Protein AF-0000000084367404 (afdb_homodimer)

pLDDT: mean 94.75, std 10.77, range [21.48, 99.0]

Nearest PDB structures (foldseek):
  3mpr-assembly1_B  TM=9.183E-01  e=8.906E-31  Bacteroides thetaiotaomicron
  3mpr-assembly2_C  TM=9.121E-01  e=6.987E-31  Bacteroides thetaiotaomicron
  3mpr-assembly1_A  TM=9.076E-01  e=1.209E-29  Bacteroides thetaiotaomicron
  3mpr-assembly2_D  TM=9.056E-01  e=5.838E-30  Bacteroides thetaiotaomicron
  4c1r-assembly4_D  TM=9.082E-01  e=1.848E-29  Bacteroides thetaiotaomicron VPI-5482

Radius of gyration: 24.58 Å; Cα contacts (8 Å, |Δi|>4): 1405; chains: 2; bounding box: 60×75×51 Å

InterPro domains:
  IPR005135 Endonuclease/exonuclease/phosphatase [PF03372] (25-264)
  IPR036691 Endonuclease/exonuclease/phosphatase superfamily [G3DSA:3.60.10.10] (8-273)
  IPR036691 Endonuclease/exonuclease/phosphatase superfamily [SSF56219] (11-269)
  IPR050410 CCR4/nocturin mRNA turnover and transcription [PTHR12121] (12-272)

Secondary structure (DSSP, 8-state):
----------EEEEEEEE-----SS--TTPPPHHHHHHHHHHHHHHHTTTSEEEEEEESB-HHHHHHHHHHHTSSS---EEEE---TTTSSSSS-B--EEEETTTEEEEEEEEEESSSSTTSS---TT-SS--EEEEEEEEESSSS--EEEEEEE--SS-HHHHHHHHHHHHHHHHHH-SSEEEEEEE----TTSHHHHHHTTTSEETTTSBS-EEE-S-SB-TTSSSS--B--EEEEE-TTS--BSEEEE---EETTEES-SBPPEEEEEE-/----------EEEEEEEE-----SS--TTPPPHHHHHHHHHHHHHHHTTTSEEEEEEESB-HHHHHHHHHHHTSSS---EEEE---TTTSSSSS-B--EEEETTTEEEEEEEEEESSSSTTSS---TT-SS--EEEEEEEEESSSS--EEEEEEE--SS-HHHHHHHHHHHHHHHHHH-SSEEEEEEE----TTSHHHHHHTTTSEETTTSBS-EEE-S-SB-TTSSS---B--EEEEE-TTS--BSEEEE---EETTEES-SBPPEEEEEE-

Organism: Wickerhamomyces anomalus (strain ATCC 58044 / CBS 1984 / NCYC 433 / NRRL Y-366-8) (NCBI:txid683960)

Solvent-accessible surface area (backbone atoms only — not comparable to full-atom values): 27796 Å² total; per-residue (Å²): 131,77,81,75,74,57,91,43,71,32,62,36,33,43,38,36,33,45,46,51,49,79,60,87,79,68,59,88,50,52,63,54,54,87,58,20,52,53,52,47,49,32,49,54,54,60,77,33,63,87,43,49,45,41,37,31,40,22,45,31,33,58,70,56,51,52,50,50,50,47,64,67,27,57,94,44,89,61,41,63,46,72,49,66,39,8,35,64,65,68,50,65,44,53,46,21,26,32,39,33,37,30,58,77,45,32,39,80,75,46,72,52,70,39,22,45,34,93,51,30,88,44,68,39,64,10,88,56,32,80,49,59,28,41,34,23,36,38,31,36,29,42,63,84,45,31,74,48,33,34,42,34,23,26,45,43,35,83,71,11,64,65,25,27,37,52,36,40,52,50,51,56,54,48,57,67,66,72,53,90,52,55,39,35,44,34,32,41,47,63,30,38,76,90,30,66,30,36,51,57,40,55,74,66,29,38,46,35,90,77,36,43,74,36,74,37,62,42,83,46,27,40,35,72,36,46,92,77,50,66,85,33,48,30,61,50,50,29,31,41,60,90,51,87,61,34,52,28,26,30,25,46,83,33,67,39,90,86,43,34,38,25,37,29,28,36,34,40,35,35,41,75,85,131,77,81,75,74,57,91,43,72,32,61,38,34,43,37,36,33,47,48,53,49,80,60,86,78,67,59,87,48,52,62,54,53,88,58,21,51,54,50,48,49,33,50,54,54,62,76,33,63,88,42,50,44,41,36,32,40,21,44,32,32,58,69,55,50,53,51,51,48,48,62,67,25,58,93,44,88,60,42,61,46,71,48,63,38,7,34,65,65,69,50,64,43,53,44,21,25,32,41,32,36,32,57,76,43,32,40,82,76,47,70,52,70,39,22,45,34,93,53,31,87,43,70,40,62,10,86,58,32,78,50,59,28,40,35,23,38,39,30,35,28,42,62,84,46,31,74,48,35,34,43,33,22,28,45,42,36,83,71,11,63,63,25,27,35,52,36,40,51,52,51,56,54,47,58,67,68,74,51,89,52,55,39,34,43,34,34,41,46,63,29,38,78,90,30,66,31,35,49,57,40,54,73,68,29,38,46,35,89,78,36,44,75,36,73,38,63,42,83,46,28,40,34,72,35,48,93,79,50,67,85,32,49,29,60,50,49,30,31,41,60,91,48,87,59,34,53,28,26,28,24,45,83,33,66,39,90,85,44,35,37,25,37,28,28,35,35,41,36,35,39,74,84

Structure (mmCIF, N/CA/C/O backbone):
data_AF-0000000084367404-model_v1
#
loop_
_entity.id
_entity.type
_entity.pdbx_description
1 polymer 'Endonuclease/exonuclease/phosphatase domain-containing protein'
#
loop_
_atom_site.group_PDB
_atom_site.id
_atom_site.type_symbol
_atom_site.label_atom_id
_atom_site.label_alt_id
_atom_site.label_comp_id
_atom_site.label_asym_id
_atom_site.label_entity_id
_atom_site.label_seq_id
_atom_site.pdbx_PDB_ins_code
_atom_site.Cartn_x
_atom_site.Cartn_y
_atom_site.Cartn_z
_atom_site.occupancy
_atom_site.B_iso_or_equiv
_atom_site.auth_seq_id
_atom_site.auth_comp_id
_atom_site.auth_asym_id
_atom_site.auth_atom_id
_atom_site.pdbx_PDB_model_num
ATOM 1 N N . MET A 1 1 ? 37.156 -20.469 -5.273 1 21.98 1 MET A N 1
ATOM 2 C CA . MET A 1 1 ? 36.844 -19.156 -4.734 1 21.98 1 MET A CA 1
ATOM 3 C C . MET A 1 1 ? 35.375 -19.062 -4.32 1 21.98 1 MET A C 1
ATOM 5 O O . MET A 1 1 ? 34.469 -19.266 -5.141 1 21.98 1 MET A O 1
ATOM 9 N N . SER A 1 2 ? 34.969 -19.422 -3.15 1 29.67 2 SER A N 1
ATOM 10 C CA . SER A 1 2 ? 33.688 -19.516 -2.459 1 29.67 2 SER A CA 1
ATOM 11 C C . SER A 1 2 ? 32.875 -18.25 -2.654 1 29.67 2 SER A C 1
ATOM 13 O O . SER A 1 2 ? 33.406 -17.141 -2.58 1 29.67 2 SER A O 1
ATOM 15 N N . ASP A 1 3 ? 31.891 -18.266 -3.615 1 37.19 3 ASP A N 1
ATOM 16 C CA . ASP A 1 3 ? 31.047 -17.125 -3.949 1 37.19 3 ASP A CA 1
ATOM 17 C C . ASP A 1 3 ? 30.672 -16.328 -2.699 1 37.19 3 ASP A C 1
ATOM 19 O O . ASP A 1 3 ? 30.062 -16.859 -1.77 1 37.19 3 ASP A O 1
ATOM 23 N N . ASN A 1 4 ? 31.547 -15.531 -2.219 1 35.78 4 ASN A N 1
ATOM 24 C CA . ASN A 1 4 ? 31.422 -14.594 -1.113 1 35.78 4 ASN A CA 1
ATOM 25 C C . ASN A 1 4 ? 30.047 -13.938 -1.089 1 35.78 4 ASN A C 1
ATOM 27 O O . ASN A 1 4 ? 29.734 -13.109 -1.943 1 35.78 4 ASN A O 1
ATOM 31 N N . THR A 1 5 ? 28.891 -14.727 -0.835 1 42.16 5 THR A N 1
ATOM 32 C CA . THR A 1 5 ? 27.547 -14.297 -0.482 1 42.16 5 THR A CA 1
ATOM 33 C C . THR A 1 5 ? 27.594 -13.008 0.333 1 42.16 5 THR A C 1
ATOM 35 O O . THR A 1 5 ? 28.047 -13.008 1.479 1 42.16 5 THR A O 1
ATOM 38 N N . THR A 1 6 ? 28.078 -11.945 -0.147 1 46.84 6 THR A N 1
ATOM 39 C CA . THR A 1 6 ? 28.078 -10.648 0.52 1 46.84 6 THR A CA 1
ATOM 40 C C . THR A 1 6 ? 26.859 -10.477 1.402 1 46.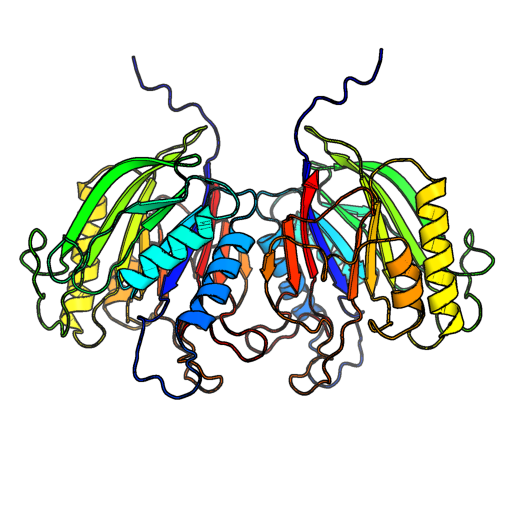84 6 THR A C 1
ATOM 42 O O . THR A 1 6 ? 25.734 -10.75 0.97 1 46.84 6 THR A O 1
ATOM 45 N N . SER A 1 7 ? 26.875 -10.414 2.736 1 56.69 7 SER A N 1
ATOM 46 C CA . SER A 1 7 ? 26.203 -10.422 4.035 1 56.69 7 SER A CA 1
ATOM 47 C C . SER A 1 7 ? 25.203 -9.273 4.152 1 56.69 7 SER A C 1
ATOM 49 O O . SER A 1 7 ? 25.594 -8.102 4.223 1 56.69 7 SER A O 1
ATOM 51 N N . GLY A 1 8 ? 24.234 -8.914 3.229 1 67.75 8 GLY A N 1
ATOM 52 C CA . GLY A 1 8 ? 23.188 -7.945 3.553 1 67.75 8 GLY A CA 1
ATOM 53 C C . GLY A 1 8 ? 21.797 -8.523 3.484 1 67.75 8 GLY A C 1
ATOM 54 O O . GLY A 1 8 ? 21.562 -9.523 2.803 1 67.75 8 GLY A O 1
ATOM 55 N N . ALA A 1 9 ? 20.922 -8.008 4.289 1 85.12 9 ALA A N 1
ATOM 56 C CA . ALA A 1 9 ? 19.531 -8.422 4.363 1 85.12 9 ALA A CA 1
ATOM 57 C C . ALA A 1 9 ? 18.797 -8.141 3.053 1 85.12 9 ALA A C 1
ATOM 59 O O . ALA A 1 9 ? 19 -7.086 2.445 1 85.12 9 ALA A O 1
ATOM 60 N N . LEU A 1 10 ? 18.188 -9.242 2.453 1 92.81 10 LEU A N 1
ATOM 61 C CA . LEU A 1 10 ? 17.281 -9.055 1.322 1 92.81 10 LEU A CA 1
ATOM 62 C C . LEU A 1 10 ? 15.898 -8.609 1.796 1 92.81 10 LEU A C 1
ATOM 64 O O . LEU A 1 10 ? 15.195 -9.367 2.473 1 92.81 10 LEU A O 1
ATOM 68 N N . ASN A 1 11 ? 15.594 -7.316 1.531 1 94.75 11 ASN A N 1
ATOM 69 C CA . ASN A 1 11 ? 14.227 -6.828 1.704 1 94.75 11 ASN A CA 1
ATOM 70 C C . ASN A 1 11 ? 13.469 -6.809 0.382 1 94.75 11 ASN A C 1
ATOM 72 O O . ASN A 1 11 ? 13.938 -6.227 -0.6 1 94.75 11 ASN A O 1
ATOM 76 N N . PHE A 1 12 ? 12.352 -7.516 0.312 1 97.31 12 PHE A N 1
ATOM 77 C CA . PHE A 1 12 ? 11.586 -7.523 -0.927 1 97.31 12 PHE A CA 1
ATOM 78 C C . PHE A 1 12 ? 10.102 -7.754 -0.645 1 97.31 12 PHE A C 1
ATOM 80 O O . PHE A 1 12 ? 9.719 -8.023 0.495 1 97.31 12 PHE A O 1
ATOM 87 N N . LYS A 1 13 ? 9.336 -7.52 -1.677 1 98.56 13 LYS A N 1
ATOM 88 C CA . LYS A 1 13 ? 7.902 -7.77 -1.615 1 98.56 13 LYS A CA 1
ATOM 89 C C . LYS A 1 13 ? 7.484 -8.844 -2.615 1 98.56 13 LYS A C 1
ATOM 91 O O . LYS A 1 13 ? 8.078 -8.961 -3.689 1 98.56 13 LYS A O 1
ATOM 96 N N . LEU A 1 14 ? 6.527 -9.633 -2.229 1 98.88 14 LEU A N 1
ATOM 97 C CA . LEU A 1 14 ? 5.812 -10.523 -3.135 1 98.88 14 LEU A CA 1
ATOM 98 C C . LEU A 1 14 ? 4.383 -10.047 -3.354 1 98.88 14 LEU A C 1
ATOM 100 O O . LEU A 1 14 ? 3.605 -9.938 -2.4 1 98.88 14 LEU A O 1
ATOM 104 N N . TYR A 1 15 ? 4.098 -9.656 -4.574 1 98.94 15 TYR A N 1
ATOM 105 C CA . TYR A 1 15 ? 2.764 -9.258 -5.012 1 98.94 15 TYR A CA 1
ATOM 106 C C . TYR A 1 15 ? 2.086 -10.383 -5.789 1 98.94 15 TYR A C 1
ATOM 108 O O . TYR A 1 15 ? 2.533 -10.75 -6.879 1 98.94 15 TYR A O 1
ATOM 116 N N . SER A 1 16 ? 1 -10.992 -5.258 1 98.94 16 SER A N 1
ATOM 117 C CA . SER A 1 16 ? 0.283 -12.086 -5.918 1 98.94 16 SER A CA 1
ATOM 118 C C . SER A 1 16 ? -1.148 -11.68 -6.25 1 98.94 16 SER A C 1
ATOM 120 O O . SER A 1 16 ? -1.87 -11.164 -5.395 1 98.94 16 SER A O 1
ATOM 122 N N . HIS A 1 17 ? -1.57 -11.945 -7.527 1 98.94 17 HIS A N 1
ATOM 123 C CA . HIS A 1 17 ? -2.887 -11.477 -7.945 1 98.94 17 HIS A CA 1
ATOM 124 C C . HIS A 1 17 ? -3.445 -12.328 -9.078 1 98.94 17 HIS A C 1
ATOM 126 O O . HIS A 1 17 ? -2.871 -12.383 -10.164 1 98.94 17 HIS A O 1
ATOM 132 N N . ASN A 1 18 ? -4.516 -13.078 -8.797 1 98.94 18 ASN A N 1
ATOM 133 C CA . ASN A 1 18 ? -5.324 -13.586 -9.906 1 98.94 18 ASN A CA 1
ATOM 134 C C . ASN A 1 18 ? -6.043 -12.453 -10.633 1 98.94 18 ASN A C 1
ATOM 136 O O . ASN A 1 18 ? -6.945 -11.828 -10.086 1 98.94 18 ASN A O 1
ATOM 140 N N . ILE A 1 19 ? -5.664 -12.227 -11.883 1 98.88 19 ILE A N 1
ATOM 141 C CA . ILE A 1 19 ? -6.102 -10.992 -12.516 1 98.88 19 ILE A CA 1
ATOM 142 C C . ILE A 1 19 ? -7.301 -11.266 -13.414 1 98.88 19 ILE A C 1
ATOM 144 O O . ILE A 1 19 ? -7.73 -10.391 -14.172 1 98.88 19 ILE A O 1
ATOM 148 N N . ARG A 1 20 ? -7.934 -12.484 -13.32 1 98.44 20 ARG A N 1
ATOM 149 C CA . ARG A 1 20 ? -9.055 -12.844 -14.172 1 98.44 20 ARG A CA 1
ATOM 150 C C . ARG A 1 20 ? -8.68 -12.75 -15.648 1 98.44 20 ARG A C 1
ATOM 152 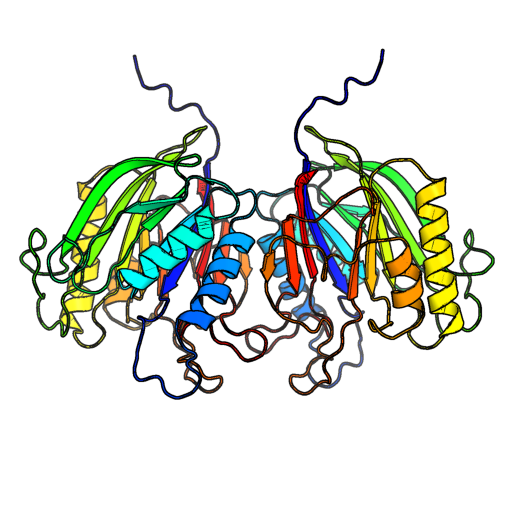O O . ARG A 1 20 ? -8.211 -11.703 -16.109 1 98.44 20 ARG A O 1
ATOM 159 N N . TYR A 1 21 ? -8.852 -13.812 -16.391 1 98.38 21 TYR A N 1
ATOM 160 C CA . TYR A 1 21 ? -8.492 -13.836 -17.812 1 98.38 21 TYR A CA 1
ATOM 161 C C . TYR A 1 21 ? -9.328 -12.828 -18.594 1 98.38 21 TYR A C 1
ATOM 163 O O . TYR A 1 21 ? -10.328 -12.312 -18.094 1 98.38 21 TYR A O 1
ATOM 171 N N . ASP A 1 22 ? -8.875 -12.484 -19.75 1 98.56 22 ASP A N 1
ATOM 172 C CA . ASP A 1 22 ? -9.547 -11.539 -20.625 1 98.56 22 ASP A CA 1
ATOM 173 C C . ASP A 1 22 ? -10.844 -12.133 -21.172 1 98.56 22 ASP A C 1
ATOM 175 O O . ASP A 1 22 ? -10.914 -12.484 -22.359 1 98.56 22 ASP A O 1
ATOM 179 N N . ASN A 1 23 ? -11.789 -12.125 -20.297 1 96.5 23 ASN A N 1
ATOM 180 C CA . ASN A 1 23 ? -13.109 -12.648 -20.625 1 96.5 23 ASN A CA 1
ATOM 181 C C . ASN A 1 23 ? -13.852 -11.727 -21.594 1 96.5 23 ASN A C 1
ATOM 183 O O . ASN A 1 23 ? -14.047 -10.547 -21.297 1 96.5 23 ASN A O 1
ATOM 187 N N . LYS A 1 24 ? -14.281 -12.25 -22.719 1 95 24 LYS A N 1
ATOM 188 C CA . LYS A 1 24 ? -14.961 -11.438 -23.719 1 95 24 LYS A CA 1
ATOM 189 C C . LYS A 1 24 ? -16.469 -11.383 -23.438 1 95 24 LYS A C 1
ATOM 191 O O . LYS A 1 24 ? -17.172 -10.531 -24 1 95 24 LYS A O 1
ATOM 196 N N . ASN A 1 25 ? -16.969 -12.266 -22.656 1 94.44 25 ASN A N 1
ATOM 197 C CA . ASN A 1 25 ? -18.359 -12.273 -22.25 1 94.44 25 ASN A CA 1
ATOM 198 C C . ASN A 1 25 ? -18.516 -11.797 -20.797 1 94.44 25 ASN A C 1
ATOM 200 O O . ASN A 1 25 ? -18.938 -12.57 -19.938 1 94.44 25 ASN A O 1
ATOM 204 N N . ILE A 1 26 ? -18.359 -10.539 -20.688 1 92.75 26 ILE A N 1
ATOM 205 C CA . ILE A 1 26 ? -18.297 -9.969 -19.344 1 92.75 26 ILE A CA 1
ATOM 206 C C . ILE A 1 26 ? -19.719 -9.883 -18.766 1 92.75 26 ILE A C 1
ATOM 208 O O . ILE A 1 26 ? -20.688 -9.742 -19.516 1 92.75 26 ILE A O 1
ATOM 212 N N . SER A 1 27 ? -19.859 -10.102 -17.453 1 89.5 27 SER A N 1
ATOM 213 C CA . SER A 1 27 ? -21.125 -10.016 -16.734 1 89.5 27 SER A CA 1
ATOM 214 C C . SER A 1 27 ? -20.922 -9.43 -15.344 1 89.5 27 SER A C 1
ATOM 216 O O . SER A 1 27 ? -19.797 -9.312 -14.867 1 89.5 27 SER A O 1
ATOM 218 N N . GLY A 1 28 ? -22 -8.922 -14.836 1 91 28 GLY A N 1
ATOM 219 C CA . GLY A 1 28 ? -21.938 -8.359 -13.492 1 91 28 GLY A CA 1
ATOM 220 C C . GLY A 1 28 ? -21.094 -7.113 -13.406 1 91 28 GLY A C 1
ATOM 221 O O . GLY A 1 28 ? -21.25 -6.184 -14.203 1 91 28 GLY A O 1
ATOM 222 N N . GLY A 1 29 ? -20.219 -7.078 -12.43 1 93.19 29 GLY A N 1
ATOM 223 C CA . GLY A 1 29 ? -19.391 -5.91 -12.18 1 93.19 29 GLY A CA 1
ATOM 224 C C . GLY A 1 29 ? -18.078 -5.93 -12.938 1 93.19 29 GLY A C 1
ATOM 225 O O . GLY A 1 29 ? -17.281 -4.992 -12.836 1 93.19 29 GLY A O 1
ATOM 226 N N . GLU A 1 30 ? -17.906 -6.938 -13.758 1 96.62 30 GLU A N 1
ATOM 227 C CA . GLU A 1 30 ? -16.656 -7.051 -14.492 1 96.62 30 GLU A CA 1
ATOM 228 C C . GLU A 1 30 ? -16.562 -6.004 -15.602 1 96.62 30 GLU A C 1
ATOM 230 O O . GLU A 1 30 ? -17.531 -5.793 -16.344 1 96.62 30 GLU A O 1
ATOM 235 N N . LYS A 1 31 ? -15.414 -5.266 -15.672 1 97.56 31 LYS A N 1
ATOM 236 C CA . LYS A 1 31 ? -15.102 -4.352 -16.766 1 97.56 31 LYS A CA 1
ATOM 237 C C . LYS A 1 31 ? -14.156 -5 -17.766 1 97.56 31 LYS A C 1
ATOM 239 O O . LYS A 1 31 ? -13.508 -6.004 -17.469 1 97.56 31 LYS A O 1
ATOM 244 N N . PRO A 1 32 ? -14.164 -4.496 -19 1 97.94 32 PRO A N 1
ATOM 245 C CA . PRO A 1 32 ? -13.25 -5.066 -19.984 1 97.94 32 PRO A CA 1
ATOM 246 C C . PRO A 1 32 ? -11.781 -4.961 -19.578 1 97.94 32 PRO A C 1
ATOM 248 O O . PRO A 1 32 ? -11.414 -4.051 -18.828 1 97.94 32 PRO A O 1
ATOM 251 N N . TRP A 1 33 ? -10.992 -5.879 -20.109 1 98.38 33 TRP A N 1
ATOM 252 C CA . TRP A 1 33 ? -9.57 -5.91 -19.812 1 98.38 33 TRP A CA 1
ATOM 253 C C . TRP A 1 33 ? -8.922 -4.555 -20.078 1 98.38 33 TRP A C 1
ATOM 255 O O . TRP A 1 33 ? -8.039 -4.117 -19.344 1 98.38 33 TRP A O 1
ATOM 265 N N . SER A 1 34 ? -9.352 -3.852 -21.062 1 97.88 34 SER A N 1
ATOM 266 C CA . SER A 1 34 ? -8.766 -2.566 -21.438 1 97.88 34 SER A CA 1
ATOM 267 C C . SER A 1 34 ? -8.859 -1.563 -20.297 1 97.88 34 SER A C 1
ATOM 269 O O . SER A 1 34 ? -8.031 -0.657 -20.188 1 97.88 34 SER A O 1
ATOM 271 N N . GLN A 1 35 ? -9.805 -1.763 -19.406 1 97.44 35 GLN A N 1
ATOM 272 C CA . GLN A 1 35 ? -9.945 -0.896 -18.25 1 97.44 35 GLN A CA 1
ATOM 273 C C . GLN A 1 35 ? -9.258 -1.497 -17.016 1 97.44 35 GLN A C 1
ATOM 275 O O . GLN A 1 35 ? -8.547 -0.797 -16.297 1 97.44 35 GLN A O 1
ATOM 280 N N . ARG A 1 36 ? -9.445 -2.789 -16.859 1 98.38 36 ARG A N 1
ATOM 281 C CA . ARG A 1 36 ? -8.914 -3.455 -15.664 1 98.38 36 ARG A CA 1
ATOM 282 C C . ARG A 1 36 ? -7.395 -3.443 -15.664 1 98.38 36 ARG A C 1
ATOM 284 O O . ARG A 1 36 ? -6.773 -3.361 -14.602 1 98.38 36 ARG A O 1
ATOM 291 N N . LYS A 1 37 ? -6.801 -3.479 -16.875 1 98.44 37 LYS A N 1
ATOM 292 C CA . LYS A 1 37 ? -5.344 -3.549 -16.953 1 98.44 37 LYS A CA 1
ATOM 293 C C . LYS A 1 37 ? -4.699 -2.311 -16.344 1 98.44 37 LYS A C 1
ATOM 295 O O . LYS A 1 37 ? -3.623 -2.398 -15.742 1 98.44 37 LYS A O 1
ATOM 300 N N . GLN A 1 38 ? -5.363 -1.155 -16.438 1 97.81 38 GLN A N 1
ATOM 301 C CA . GLN A 1 38 ? -4.816 0.075 -15.875 1 97.81 38 GLN A CA 1
ATOM 302 C C . GLN A 1 38 ? -4.77 0.013 -14.352 1 97.81 38 GLN A C 1
ATOM 304 O O . GLN A 1 38 ? -3.779 0.414 -13.742 1 97.81 38 GLN A O 1
ATOM 309 N N . GLU A 1 39 ? -5.816 -0.533 -13.781 1 98.12 39 GLU A N 1
ATOM 310 C CA . GLU A 1 39 ? -5.887 -0.638 -12.328 1 98.12 39 GLU A CA 1
ATOM 311 C C . GLU A 1 39 ? -4.844 -1.617 -11.789 1 98.12 39 GLU A C 1
ATOM 313 O O . GLU A 1 39 ? -4.238 -1.377 -10.75 1 98.12 39 GLU A O 1
ATOM 318 N N . ILE A 1 40 ? -4.668 -2.67 -12.5 1 98.75 40 ILE A N 1
ATOM 319 C CA . ILE A 1 40 ? -3.697 -3.68 -12.094 1 98.75 40 ILE A CA 1
ATOM 320 C C . ILE A 1 40 ? -2.283 -3.115 -12.227 1 98.75 40 ILE A C 1
ATOM 322 O O . ILE A 1 40 ? -1.462 -3.275 -11.32 1 98.75 40 ILE A O 1
ATOM 326 N N . TYR A 1 41 ? -2.057 -2.426 -13.359 1 98.12 41 TYR A N 1
ATOM 327 C CA . TYR A 1 41 ? -0.767 -1.781 -13.586 1 98.12 41 TYR A CA 1
ATOM 328 C C . TYR A 1 41 ? -0.459 -0.779 -12.477 1 98.12 41 TYR A C 1
ATOM 330 O O . TYR A 1 41 ? 0.631 -0.796 -11.898 1 98.12 41 TYR A O 1
ATOM 338 N N . LYS A 1 42 ? -1.393 0.064 -12.148 1 97.69 42 LYS A N 1
ATOM 339 C CA . LYS A 1 42 ? -1.222 1.082 -11.117 1 97.69 42 LYS A CA 1
ATOM 340 C C . LYS A 1 42 ? -0.946 0.447 -9.758 1 97.69 42 LYS A C 1
ATOM 342 O O . LYS A 1 42 ? -0.119 0.943 -8.992 1 97.69 42 LYS A O 1
ATOM 347 N N . SER A 1 43 ? -1.634 -0.626 -9.484 1 98.56 43 SER A N 1
ATOM 348 C CA . SER A 1 43 ? -1.464 -1.332 -8.219 1 98.56 43 SER A CA 1
ATOM 349 C C . SER A 1 43 ? -0.056 -1.902 -8.094 1 98.56 43 SER A C 1
ATOM 351 O O . SER A 1 43 ? 0.608 -1.704 -7.07 1 98.56 43 SER A O 1
ATOM 353 N N . ILE A 1 44 ? 0.416 -2.576 -9.125 1 98.44 44 ILE A N 1
ATOM 354 C CA . ILE A 1 44 ? 1.75 -3.168 -9.117 1 98.44 44 ILE A CA 1
ATOM 355 C C . ILE A 1 44 ? 2.801 -2.07 -8.961 1 98.44 44 ILE A C 1
ATOM 357 O O . ILE A 1 44 ? 3.699 -2.178 -8.125 1 98.44 44 ILE A O 1
ATOM 361 N N . LYS A 1 45 ? 2.662 -1.026 -9.727 1 96.56 45 LYS A N 1
ATOM 362 C CA . LYS A 1 45 ? 3.639 0.059 -9.734 1 96.56 45 LYS A CA 1
ATOM 363 C C . LYS A 1 45 ? 3.684 0.761 -8.375 1 96.56 45 LYS A C 1
ATOM 365 O O . LYS A 1 45 ? 4.762 0.978 -7.82 1 96.56 45 LYS A O 1
ATOM 370 N N . PHE A 1 46 ? 2.557 1.088 -7.867 1 97.12 46 PHE A N 1
ATOM 371 C CA . PHE A 1 46 ? 2.482 1.828 -6.613 1 97.12 46 PHE A CA 1
ATOM 372 C C . PHE A 1 46 ? 3.066 1.012 -5.469 1 97.12 46 PHE A C 1
ATOM 374 O O . PHE A 1 46 ? 3.855 1.524 -4.672 1 97.12 46 PHE A O 1
ATOM 381 N N . ASN A 1 47 ? 2.699 -0.228 -5.406 1 97.25 47 ASN A N 1
ATOM 382 C CA . ASN A 1 47 ? 3.084 -1.059 -4.27 1 97.25 47 ASN A CA 1
ATOM 383 C C . ASN A 1 47 ? 4.527 -1.536 -4.387 1 97.25 47 ASN A C 1
ATOM 385 O O . ASN A 1 47 ? 5.086 -2.074 -3.43 1 97.25 47 ASN A O 1
ATOM 389 N N . GLY A 1 48 ? 5.168 -1.346 -5.52 1 96 48 GLY A N 1
ATOM 390 C CA . GLY A 1 48 ? 6.551 -1.753 -5.711 1 96 48 GLY A CA 1
ATOM 391 C C . GLY A 1 48 ? 7.531 -0.602 -5.605 1 96 48 GLY A C 1
ATOM 392 O O . GLY A 1 48 ? 8.727 -0.774 -5.852 1 96 48 GLY A O 1
ATOM 393 N N . PHE A 1 49 ? 7.133 0.57 -5.199 1 92.69 49 PHE A N 1
ATOM 394 C CA . PHE A 1 49 ? 7.961 1.769 -5.176 1 92.69 49 PHE A CA 1
ATOM 395 C C . PHE A 1 49 ? 9.18 1.565 -4.289 1 92.69 49 PHE A C 1
ATOM 397 O O . PHE A 1 49 ? 9.047 1.223 -3.111 1 92.69 49 PHE A O 1
ATOM 404 N N . ASN A 1 50 ? 10.32 1.762 -4.867 1 90.06 50 ASN A N 1
ATOM 405 C CA . ASN A 1 50 ? 11.625 1.79 -4.223 1 90.06 50 ASN A CA 1
ATOM 406 C C . ASN A 1 50 ? 11.883 0.521 -3.414 1 90.06 50 ASN A C 1
ATOM 408 O O . ASN A 1 50 ? 12.555 0.563 -2.381 1 90.06 50 ASN A O 1
ATOM 412 N N . THR A 1 51 ? 11.289 -0.588 -3.783 1 93.94 51 THR A N 1
ATOM 413 C CA . THR A 1 51 ? 11.461 -1.879 -3.127 1 93.94 51 THR A CA 1
ATOM 414 C C . THR A 1 51 ? 11.477 -3.01 -4.152 1 93.94 51 THR A C 1
ATOM 416 O O . THR A 1 51 ? 10.617 -3.059 -5.039 1 93.94 51 THR A O 1
ATOM 419 N N . LYS A 1 52 ? 12.523 -3.91 -4.09 1 96.38 52 LYS A N 1
ATOM 420 C CA . LYS A 1 52 ? 12.508 -5.102 -4.934 1 96.38 52 LYS A CA 1
ATOM 421 C C . LYS A 1 52 ? 11.188 -5.855 -4.793 1 96.38 52 LYS A C 1
ATOM 423 O O . LYS A 1 52 ? 10.742 -6.137 -3.68 1 96.38 52 LYS A O 1
ATOM 428 N N . THR A 1 53 ? 10.547 -6.07 -5.961 1 98.19 53 THR A N 1
ATOM 429 C CA . THR A 1 53 ? 9.227 -6.691 -5.93 1 98.19 53 THR A CA 1
ATOM 430 C C . THR A 1 53 ? 9.141 -7.824 -6.949 1 98.19 53 THR A C 1
ATOM 432 O O . THR A 1 53 ? 9.523 -7.656 -8.109 1 98.19 53 THR A O 1
ATOM 435 N N . VAL A 1 54 ? 8.75 -9.016 -6.492 1 98.88 54 VAL A N 1
ATOM 436 C CA . VAL A 1 54 ? 8.391 -10.117 -7.379 1 98.88 54 VAL A CA 1
ATOM 437 C C . VAL A 1 54 ? 6.871 -10.188 -7.52 1 98.88 54 VAL A C 1
ATOM 439 O O . VAL A 1 54 ? 6.148 -10.203 -6.52 1 98.88 54 VAL A O 1
ATOM 442 N N . VAL A 1 55 ? 6.402 -10.188 -8.766 1 98.94 55 VAL A N 1
ATOM 443 C CA . VAL A 1 55 ? 4.973 -10.18 -9.055 1 98.94 55 VAL A CA 1
ATOM 444 C C . VAL A 1 55 ? 4.551 -11.539 -9.609 1 98.94 55 VAL A C 1
ATOM 446 O O . VAL A 1 55 ? 5.09 -12.008 -10.617 1 98.94 55 VAL A O 1
ATOM 449 N N . THR A 1 56 ? 3.619 -12.195 -8.93 1 99 56 THR A N 1
ATOM 450 C CA . THR A 1 56 ? 3.066 -13.461 -9.383 1 99 56 THR A CA 1
ATOM 451 C C . THR A 1 56 ? 1.597 -13.312 -9.758 1 99 56 THR A C 1
ATOM 453 O O . THR A 1 56 ? 0.785 -12.859 -8.953 1 99 56 THR A O 1
ATOM 456 N N . LEU A 1 57 ? 1.272 -13.641 -10.992 1 99 57 LEU A N 1
ATOM 457 C CA . LEU A 1 57 ? -0.089 -13.469 -11.484 1 99 57 LEU A CA 1
ATOM 458 C C . LEU A 1 57 ? -0.697 -14.805 -11.898 1 99 57 LEU A C 1
ATOM 460 O O . LEU A 1 57 ? 0.028 -15.75 -12.203 1 99 57 LEU A O 1
ATOM 464 N N . GLN A 1 58 ? -2.012 -14.93 -11.852 1 98.94 58 GLN A N 1
ATOM 465 C CA . GLN A 1 58 ? -2.764 -16.094 -12.297 1 98.94 58 GLN A CA 1
ATOM 466 C C . GLN A 1 58 ? -3.857 -15.703 -13.289 1 98.94 58 GLN A C 1
ATOM 468 O O . GLN A 1 58 ? -4.254 -14.539 -13.352 1 98.94 58 GLN A O 1
ATOM 473 N N . GLU A 1 59 ? -4.293 -16.641 -14.078 1 98.81 59 GLU A N 1
ATOM 474 C CA . GLU A 1 59 ? -5.293 -16.484 -15.133 1 98.81 59 GLU A CA 1
ATOM 475 C C . GLU A 1 59 ? -4.852 -15.453 -16.156 1 98.81 59 GLU A C 1
ATOM 477 O O . GLU A 1 59 ? -5.641 -14.602 -16.562 1 98.81 59 GLU A O 1
ATOM 482 N N . VAL A 1 60 ? -3.625 -15.555 -16.531 1 98.94 60 VAL A N 1
ATOM 483 C CA . VAL A 1 60 ? -3.08 -14.547 -17.438 1 98.94 60 VAL A CA 1
ATOM 484 C C . VAL A 1 60 ? -3.053 -15.102 -18.875 1 98.94 60 VAL A C 1
ATOM 486 O O . VAL A 1 60 ? -2.418 -16.125 -19.141 1 98.94 60 VAL A O 1
ATOM 489 N N . LEU A 1 61 ? -3.74 -14.477 -19.781 1 98.88 61 LEU A N 1
ATOM 490 C CA . LEU A 1 61 ? -3.584 -14.797 -21.188 1 98.88 61 LEU A CA 1
ATOM 491 C C . LEU A 1 61 ? -2.41 -14.031 -21.797 1 98.88 61 LEU A C 1
ATOM 493 O O . LEU A 1 61 ? -1.959 -13.031 -21.234 1 98.88 61 LEU A O 1
ATOM 497 N N . LYS A 1 62 ? -1.942 -14.508 -22.953 1 98.81 62 LYS A N 1
ATOM 498 C CA . LYS A 1 62 ? -0.76 -13.938 -23.578 1 98.81 62 LYS A CA 1
ATOM 499 C C . LYS A 1 62 ? -0.941 -12.445 -23.828 1 98.81 62 LYS A C 1
ATOM 501 O O . LYS A 1 62 ? -0.022 -11.656 -23.594 1 98.81 62 LYS A O 1
ATOM 506 N N . ASN A 1 63 ? -2.082 -12.008 -24.328 1 98.75 63 ASN A N 1
ATOM 507 C CA . ASN A 1 63 ? -2.326 -10.586 -24.578 1 98.75 63 ASN A CA 1
ATOM 508 C C . ASN A 1 63 ? -2.262 -9.773 -23.281 1 98.75 63 ASN A C 1
ATOM 510 O O . ASN A 1 63 ? -1.785 -8.641 -23.281 1 98.75 63 ASN A O 1
ATOM 514 N N . GLN A 1 64 ? -2.764 -10.297 -22.188 1 98.94 64 GLN A N 1
ATOM 515 C CA . GLN A 1 64 ? -2.717 -9.617 -20.891 1 98.94 64 GLN A CA 1
ATOM 516 C C . GLN A 1 64 ? -1.281 -9.477 -20.391 1 98.94 64 GLN A C 1
ATOM 518 O O . GLN A 1 64 ? -0.897 -8.422 -19.891 1 98.94 64 GLN A O 1
ATOM 523 N N . LEU A 1 65 ? -0.529 -10.57 -20.562 1 98.88 65 LEU A N 1
ATOM 524 C CA . LEU A 1 65 ? 0.88 -10.555 -20.172 1 98.88 65 LEU A CA 1
ATOM 525 C C . LEU A 1 65 ? 1.635 -9.469 -20.953 1 98.88 65 LEU A C 1
ATOM 527 O O . LEU A 1 65 ? 2.355 -8.672 -20.344 1 98.88 65 LEU A O 1
ATOM 531 N N . ASP A 1 66 ? 1.44 -9.461 -22.219 1 98.5 66 ASP A N 1
ATOM 532 C CA . ASP A 1 66 ? 2.102 -8.477 -23.078 1 98.5 66 ASP A CA 1
ATOM 533 C C . ASP A 1 66 ? 1.716 -7.055 -22.688 1 98.5 66 ASP A C 1
ATOM 535 O O . ASP A 1 66 ? 2.57 -6.168 -22.625 1 98.5 66 ASP A O 1
ATOM 539 N N . ASP A 1 67 ? 0.45 -6.859 -22.453 1 98.62 67 ASP A N 1
ATOM 540 C CA . ASP A 1 67 ? -0.041 -5.539 -22.078 1 98.62 67 ASP A CA 1
ATOM 541 C C . ASP A 1 67 ? 0.602 -5.062 -20.766 1 98.62 67 ASP A C 1
ATOM 543 O O . ASP A 1 67 ? 1.045 -3.916 -20.672 1 98.62 67 ASP A O 1
ATOM 547 N N . LEU A 1 68 ? 0.64 -5.883 -19.781 1 98.62 68 LEU A N 1
ATOM 548 C CA . LEU A 1 68 ? 1.169 -5.492 -18.484 1 98.62 68 LEU A CA 1
ATOM 549 C C . LEU A 1 68 ? 2.67 -5.23 -18.562 1 98.62 68 LEU A C 1
ATOM 551 O O . LEU A 1 68 ? 3.174 -4.289 -17.938 1 98.62 68 LEU A O 1
ATOM 555 N N . LEU A 1 69 ? 3.4 -6.059 -19.312 1 98.12 69 LEU A N 1
ATOM 556 C CA . LEU A 1 69 ? 4.832 -5.836 -19.469 1 98.12 69 LEU A CA 1
ATOM 557 C C . LEU A 1 69 ? 5.094 -4.52 -20.203 1 98.12 69 LEU A C 1
ATOM 559 O O . LEU A 1 69 ? 6.023 -3.787 -19.844 1 98.12 69 LEU A O 1
ATOM 563 N N . LYS A 1 70 ? 4.285 -4.266 -21.203 1 97.5 70 LYS A N 1
ATOM 564 C CA . LYS A 1 70 ? 4.41 -3 -21.906 1 97.5 70 LYS A CA 1
ATOM 565 C C . LYS A 1 70 ? 4.176 -1.814 -20.984 1 97.5 70 LYS A C 1
ATOM 567 O O . LYS A 1 70 ? 4.949 -0.856 -20.984 1 97.5 70 LYS A O 1
ATOM 572 N N . LEU A 1 71 ? 3.158 -1.853 -20.188 1 97.12 71 LEU A N 1
ATOM 573 C CA . LEU A 1 71 ? 2.83 -0.777 -19.266 1 97.12 71 LEU A CA 1
ATOM 574 C C . LEU A 1 71 ? 3.932 -0.604 -18.219 1 97.12 71 LEU A C 1
ATOM 576 O O . LEU A 1 71 ? 4.336 0.521 -17.922 1 97.12 71 LEU A O 1
ATOM 580 N N . LEU A 1 72 ? 4.422 -1.686 -17.703 1 96.94 72 LEU A N 1
ATOM 581 C CA . LEU A 1 72 ? 5.418 -1.65 -16.625 1 96.94 72 LEU A CA 1
ATOM 582 C C . LEU A 1 72 ? 6.75 -1.112 -17.156 1 96.94 72 LEU A C 1
ATOM 584 O O . LEU A 1 72 ? 7.539 -0.558 -16.375 1 96.94 72 LEU A O 1
ATOM 588 N N . ASN A 1 73 ? 6.973 -1.201 -18.438 1 96.19 73 ASN A N 1
ATOM 589 C CA . ASN A 1 73 ? 8.242 -0.768 -19.016 1 96.19 73 ASN A CA 1
ATOM 590 C C . ASN A 1 73 ? 8.086 0.523 -19.812 1 96.19 73 ASN A C 1
ATOM 592 O O . ASN A 1 73 ? 9.016 0.945 -20.5 1 96.19 73 ASN A O 1
ATOM 596 N N . GLU A 1 74 ? 6.945 1.083 -19.938 1 84.44 74 GLU A N 1
ATOM 597 C CA . GLU A 1 74 ? 6.625 2.182 -20.844 1 84.44 74 GLU A CA 1
ATOM 598 C C . GLU A 1 74 ? 7.469 3.416 -20.547 1 84.44 74 GLU A C 1
ATOM 600 O O . GLU A 1 74 ? 8 4.051 -21.453 1 84.44 74 GLU A O 1
ATOM 605 N N . GLU A 1 75 ? 7.426 3.982 -19.359 1 65 75 GLU A N 1
ATOM 606 C CA . GLU A 1 75 ? 8.078 5.273 -19.156 1 65 75 GLU A CA 1
ATOM 607 C C . GLU A 1 75 ? 9.586 5.172 -19.391 1 65 75 GLU A C 1
ATOM 609 O O . GLU A 1 75 ? 10.18 6.055 -20.016 1 65 75 GLU A O 1
ATOM 614 N N . LYS A 1 76 ? 10.203 4.109 -18.922 1 65.44 76 LYS A N 1
ATOM 615 C CA . LYS A 1 76 ? 11.609 3.779 -19.094 1 65.44 76 LYS A CA 1
ATOM 616 C C . LYS A 1 76 ? 11.828 2.27 -19.078 1 65.44 76 LYS A C 1
ATOM 618 O O . LYS A 1 76 ? 10.969 1.517 -18.625 1 65.44 76 LYS A O 1
ATOM 623 N N . ASP A 1 77 ? 12.727 1.97 -20.016 1 66.5 77 ASP A N 1
ATOM 624 C CA . ASP A 1 77 ? 13.078 0.562 -19.859 1 66.5 77 ASP A CA 1
ATOM 625 C C . ASP A 1 77 ? 13.484 0.26 -18.422 1 66.5 77 ASP A C 1
ATOM 627 O O . ASP A 1 77 ? 14.656 0.368 -18.062 1 66.5 77 ASP A O 1
ATOM 631 N N . LEU A 1 78 ? 12.398 -0.068 -17.594 1 76.38 78 LEU A N 1
ATOM 632 C CA . LEU A 1 78 ? 12.625 -0.251 -16.156 1 76.38 78 LEU A CA 1
ATOM 633 C C . LEU A 1 78 ? 13.141 -1.657 -15.867 1 76.38 78 LEU A C 1
ATOM 635 O O . LEU A 1 78 ? 13.555 -1.948 -14.742 1 76.38 78 LEU A O 1
ATOM 639 N N . GLY A 1 79 ? 13.094 -2.555 -16.969 1 93.25 79 GLY A N 1
ATOM 640 C CA . GLY A 1 79 ? 13.758 -3.842 -16.812 1 93.25 79 GLY A CA 1
ATOM 641 C C . GLY A 1 79 ? 12.812 -4.949 -16.391 1 93.25 79 GLY A C 1
ATOM 642 O O . GLY A 1 79 ? 13.25 -6.055 -16.062 1 93.25 79 GLY A O 1
ATOM 643 N N . TRP A 1 80 ? 11.461 -4.703 -16.469 1 97.44 80 TRP A N 1
ATOM 644 C CA . TRP A 1 80 ? 10.508 -5.746 -16.094 1 97.44 80 TRP A CA 1
ATOM 645 C C . TRP A 1 80 ? 10.492 -6.859 -17.125 1 97.44 80 TRP A C 1
ATOM 647 O O . TRP A 1 80 ? 10.469 -6.594 -18.344 1 97.44 80 TRP A O 1
ATOM 657 N N . THR A 1 81 ? 10.617 -8.062 -16.656 1 98.31 81 THR A N 1
ATOM 658 C CA . THR A 1 81 ? 10.539 -9.273 -17.453 1 98.31 81 THR A CA 1
ATOM 659 C C . THR A 1 81 ? 9.727 -10.352 -16.734 1 98.31 81 THR A C 1
ATOM 661 O O . THR A 1 81 ? 9.055 -10.062 -15.75 1 98.31 81 THR A O 1
ATOM 664 N N . TYR A 1 82 ? 9.703 -11.555 -17.375 1 98.81 82 TYR A N 1
ATOM 665 C CA . TYR A 1 82 ? 8.891 -12.586 -16.75 1 98.81 82 TYR A CA 1
ATOM 666 C C . TYR A 1 82 ? 9.453 -13.977 -17.047 1 98.81 82 TYR A C 1
ATOM 668 O O . TYR A 1 82 ? 10.273 -14.141 -17.953 1 98.81 82 TYR A O 1
ATOM 676 N N . PHE A 1 83 ? 9.055 -14.898 -16.234 1 98.88 83 PHE A N 1
ATOM 677 C CA . PHE A 1 83 ? 9.125 -16.312 -16.562 1 98.88 83 PHE A CA 1
ATOM 678 C C . PHE A 1 83 ? 7.742 -16.953 -16.531 1 98.88 83 PHE A C 1
ATOM 680 O O . PHE A 1 83 ? 6.949 -16.672 -15.625 1 98.88 83 PHE A O 1
ATOM 687 N N . GLY A 1 84 ? 7.484 -17.812 -17.438 1 98.81 84 GLY A N 1
ATOM 688 C CA . GLY A 1 84 ? 6.246 -18.578 -17.484 1 98.81 84 GLY A CA 1
ATOM 689 C C . GLY A 1 84 ? 5.848 -18.984 -18.891 1 98.81 84 GLY A C 1
ATOM 690 O O . GLY A 1 84 ? 6.312 -18.391 -19.875 1 98.81 84 GLY A O 1
ATOM 691 N N . VAL A 1 85 ? 4.965 -20 -19 1 98.81 85 VAL A N 1
ATOM 692 C CA . VAL A 1 85 ? 4.469 -20.484 -20.281 1 98.81 85 VAL A CA 1
ATOM 693 C C . VAL A 1 85 ? 2.957 -20.688 -20.203 1 98.81 85 VAL A C 1
ATOM 695 O O . VAL A 1 85 ? 2.375 -20.688 -19.125 1 98.81 85 VAL A O 1
ATOM 698 N N . GLY A 1 86 ? 2.35 -20.812 -21.438 1 98.75 86 GLY A N 1
ATOM 699 C CA . GLY A 1 86 ? 0.949 -21.203 -21.484 1 98.75 86 GLY A CA 1
ATOM 700 C C . GLY A 1 86 ? 0.711 -22.641 -21.062 1 98.75 86 GLY A C 1
ATOM 701 O O . GLY A 1 86 ? 1.419 -23.547 -21.5 1 98.75 86 GLY A O 1
ATOM 702 N N . ARG A 1 87 ? -0.278 -22.844 -20.281 1 98.69 87 ARG A N 1
ATOM 703 C CA . ARG A 1 87 ? -0.48 -24.109 -19.594 1 98.69 87 ARG A CA 1
ATOM 704 C C . ARG A 1 87 ? -0.881 -25.203 -20.578 1 98.69 87 ARG A C 1
ATOM 706 O O . ARG A 1 87 ? -0.734 -26.391 -20.297 1 98.69 87 ARG A O 1
ATOM 713 N N . ASN A 1 88 ? -1.401 -24.844 -21.781 1 98.38 88 ASN A N 1
ATOM 714 C CA . ASN A 1 88 ? -1.975 -25.859 -22.672 1 98.38 88 ASN A CA 1
ATOM 715 C C . ASN A 1 88 ? -0.907 -26.516 -23.547 1 98.38 88 ASN A C 1
ATOM 717 O O . ASN A 1 88 ? -1.073 -27.641 -23.984 1 98.38 88 ASN A O 1
ATOM 721 N N . ASP A 1 89 ? 0.243 -25.797 -23.797 1 98.06 89 ASP A N 1
ATOM 722 C CA . ASP A 1 89 ? 1.209 -26.375 -24.734 1 98.06 89 ASP A CA 1
ATOM 723 C C . ASP A 1 89 ? 2.641 -26.141 -24.25 1 98.06 89 ASP A C 1
ATOM 725 O O . ASP A 1 89 ? 3.596 -26.578 -24.891 1 98.06 89 ASP A O 1
ATOM 729 N N . GLY A 1 90 ? 2.818 -25.438 -23.141 1 98.12 90 GLY A N 1
ATOM 730 C CA . GLY A 1 90 ? 4.152 -25.125 -22.641 1 98.12 90 GLY A CA 1
ATOM 731 C C . GLY A 1 90 ? 4.828 -24.016 -23.438 1 98.12 90 GLY A C 1
ATOM 732 O O . GLY A 1 90 ? 6.043 -23.828 -23.328 1 98.12 90 GLY A O 1
ATOM 733 N N . LYS A 1 91 ? 4.062 -23.375 -24.266 1 97.75 91 LYS A N 1
ATOM 734 C CA . LYS A 1 91 ? 4.512 -22.234 -25.062 1 97.75 91 LYS A CA 1
ATOM 735 C C . LYS A 1 91 ? 3.615 -21.016 -24.828 1 97.75 91 LYS A C 1
ATOM 737 O O . LYS A 1 91 ? 3.729 -20.328 -23.812 1 97.75 91 LYS A O 1
ATOM 742 N N . GLU A 1 92 ? 2.611 -20.766 -25.625 1 98.12 92 GLU A N 1
ATOM 743 C CA . GLU A 1 92 ? 1.828 -19.547 -25.453 1 98.12 92 GLU A CA 1
ATOM 744 C C . GLU A 1 92 ? 0.346 -19.875 -25.266 1 98.12 92 GLU A C 1
ATOM 746 O O . GLU A 1 92 ? -0.436 -19 -24.875 1 98.12 92 GLU A O 1
ATOM 751 N N . ALA A 1 93 ? -0.072 -21.125 -25.531 1 98.25 93 ALA A N 1
ATOM 752 C CA . ALA A 1 93 ? -1.494 -21.453 -25.516 1 98.25 93 ALA A CA 1
ATOM 753 C C . ALA A 1 93 ? -2.002 -21.656 -24.094 1 98.25 93 ALA A C 1
ATOM 755 O O . ALA A 1 93 ? -1.364 -22.359 -23.297 1 98.25 93 ALA A O 1
ATOM 756 N N . GLY A 1 94 ? -3.197 -21.031 -23.828 1 98.31 94 GLY A N 1
ATOM 757 C CA . GLY A 1 94 ? -3.812 -21.156 -22.516 1 98.31 94 GLY A CA 1
ATOM 758 C C . GLY A 1 94 ? -3.361 -20.078 -21.547 1 98.31 94 GLY A C 1
ATOM 759 O O . GLY A 1 94 ? -2.701 -19.125 -21.938 1 98.31 94 GLY A O 1
ATOM 760 N N . GLU A 1 95 ? -3.797 -20.234 -20.297 1 98.81 95 GLU A N 1
ATOM 761 C CA . GLU A 1 95 ? -3.486 -19.25 -19.25 1 98.81 95 GLU A CA 1
ATOM 762 C C . GLU A 1 95 ? -2.072 -19.453 -18.719 1 98.81 95 GLU A C 1
ATOM 764 O O . GLU A 1 95 ? -1.606 -20.594 -18.594 1 98.81 95 GLU A O 1
ATOM 769 N N . TYR A 1 96 ? -1.454 -18.375 -18.438 1 98.88 96 TYR A N 1
ATOM 770 C CA . TYR A 1 96 ? -0.175 -18.359 -17.734 1 98.88 96 TYR A CA 1
ATOM 771 C C . TYR A 1 96 ? -0.378 -18.234 -16.234 1 98.88 96 TYR A C 1
ATOM 773 O O . TYR A 1 96 ? -1.406 -17.734 -15.773 1 98.88 96 TYR A O 1
ATOM 781 N N . SER A 1 97 ? 0.574 -18.734 -15.469 1 98.94 97 SER A N 1
ATOM 782 C CA . SER A 1 97 ? 0.897 -18.344 -14.102 1 98.94 97 SER A CA 1
ATOM 783 C C . SER A 1 97 ? 2.279 -17.703 -14.023 1 98.94 97 SER A C 1
ATOM 785 O O . SER A 1 97 ? 3.182 -18.234 -13.375 1 98.94 97 SER A O 1
ATOM 787 N N . PRO A 1 98 ? 2.424 -16.562 -14.555 1 98.94 98 PRO A N 1
ATOM 788 C CA . PRO A 1 98 ? 3.752 -15.969 -14.75 1 98.94 98 PRO A CA 1
ATOM 789 C C . PRO A 1 98 ? 4.316 -15.359 -13.469 1 98.94 98 PRO A C 1
ATOM 791 O O . PRO A 1 98 ? 3.559 -14.977 -12.578 1 98.94 98 PRO A O 1
ATOM 794 N N . ILE A 1 99 ? 5.625 -15.359 -13.391 1 99 99 ILE A N 1
ATOM 795 C CA . ILE A 1 99 ? 6.398 -14.641 -12.383 1 99 99 ILE A CA 1
ATOM 796 C C . ILE A 1 99 ? 7.113 -13.453 -13.023 1 99 99 ILE A C 1
ATOM 798 O O . ILE A 1 99 ? 7.98 -13.633 -13.883 1 99 99 ILE A O 1
ATOM 802 N N . LEU A 1 100 ? 6.688 -12.266 -12.688 1 98.94 100 LEU A N 1
ATOM 803 C CA . LEU A 1 100 ? 7.312 -11.055 -13.195 1 98.94 100 LEU A CA 1
ATOM 804 C C . LEU A 1 100 ? 8.328 -10.508 -12.195 1 98.94 100 LEU A C 1
ATOM 806 O O . LEU A 1 100 ? 8.102 -10.547 -10.984 1 98.94 100 LEU A O 1
ATOM 810 N N . TYR A 1 101 ? 9.43 -10 -12.68 1 98.69 101 TYR A N 1
ATOM 811 C CA . TYR A 1 101 ? 10.477 -9.383 -11.875 1 98.69 101 TYR A CA 1
ATOM 812 C C . TYR A 1 101 ? 11.258 -8.359 -12.68 1 98.69 101 TYR A C 1
ATOM 814 O O . TYR A 1 101 ? 11.156 -8.32 -13.914 1 98.69 101 TYR A O 1
ATOM 822 N N . ASN A 1 102 ? 11.891 -7.445 -11.984 1 97.31 102 ASN A N 1
ATOM 823 C CA . ASN A 1 102 ? 12.773 -6.477 -12.625 1 97.31 102 ASN A CA 1
ATOM 824 C C . ASN A 1 102 ? 14.211 -7 -12.711 1 97.31 102 ASN A C 1
ATOM 826 O O . ASN A 1 102 ? 14.812 -7.336 -11.688 1 97.31 102 ASN A O 1
ATOM 830 N N . LYS A 1 103 ? 14.789 -7.051 -13.883 1 96.81 103 LYS A N 1
ATOM 831 C CA . LYS A 1 103 ? 16.109 -7.625 -14.102 1 96.81 103 LYS A CA 1
ATOM 832 C C . LYS A 1 103 ? 17.188 -6.805 -13.398 1 96.81 103 LYS A C 1
ATOM 834 O O . LYS A 1 103 ? 18.312 -7.281 -13.203 1 96.81 103 LYS A O 1
ATOM 839 N N . ASN A 1 104 ? 16.891 -5.566 -13.102 1 95.06 104 ASN A N 1
ATOM 840 C CA . ASN A 1 104 ? 17.828 -4.738 -12.352 1 95.06 104 ASN A CA 1
ATOM 841 C C . ASN A 1 104 ? 17.812 -5.078 -10.867 1 95.06 104 ASN A C 1
ATOM 843 O O . ASN A 1 104 ? 18.703 -4.676 -10.125 1 95.06 104 ASN A O 1
ATOM 847 N N . ASP A 1 105 ? 16.812 -5.809 -10.484 1 96.56 105 ASP A N 1
ATOM 848 C CA . ASP A 1 105 ? 16.672 -6.176 -9.078 1 96.56 105 ASP A CA 1
ATOM 849 C C . ASP A 1 105 ? 17.062 -7.633 -8.852 1 96.56 105 ASP A C 1
ATOM 851 O O . ASP A 1 105 ? 17.656 -7.965 -7.824 1 96.56 105 ASP A O 1
ATOM 855 N N . PHE A 1 106 ? 16.703 -8.5 -9.812 1 98 106 PHE A N 1
ATOM 856 C CA . PHE A 1 106 ? 16.922 -9.93 -9.656 1 98 106 PHE A CA 1
ATOM 857 C C . PHE A 1 106 ? 17.5 -10.531 -10.93 1 98 106 PHE A C 1
ATOM 859 O O . PHE A 1 106 ? 17.109 -10.156 -12.039 1 98 106 PHE A O 1
ATOM 866 N N . LYS A 1 107 ? 18.375 -11.461 -10.68 1 98.06 107 LYS A N 1
ATOM 867 C CA . LYS A 1 107 ? 18.828 -12.344 -11.758 1 98.06 107 LYS A CA 1
ATOM 868 C C . LYS A 1 107 ? 18.094 -13.68 -11.719 1 98.06 107 LYS A C 1
ATOM 870 O O . LYS A 1 107 ? 17.938 -14.281 -10.656 1 98.06 107 LYS A O 1
ATOM 875 N N . LEU A 1 108 ? 17.625 -14.086 -12.852 1 98.56 108 LEU A N 1
ATOM 876 C CA . LEU A 1 108 ? 17.047 -15.422 -12.961 1 98.56 108 LEU A CA 1
ATOM 877 C C . LEU A 1 108 ? 18.141 -16.484 -13.062 1 98.56 108 LEU A C 1
ATOM 879 O O . LEU A 1 108 ? 18.859 -16.547 -14.07 1 98.56 108 LEU A O 1
ATOM 883 N N . ILE A 1 109 ? 18.234 -17.312 -12.062 1 98.31 109 ILE A N 1
ATOM 884 C CA . ILE A 1 109 ? 19.312 -18.297 -11.977 1 98.31 109 ILE A CA 1
ATOM 885 C C . ILE A 1 109 ? 18.859 -19.609 -12.625 1 98.31 109 ILE A C 1
ATOM 887 O O . ILE A 1 109 ? 19.672 -20.312 -13.242 1 98.31 109 ILE A O 1
ATOM 891 N N . ASP A 1 110 ? 17.703 -19.953 -12.352 1 98.44 110 ASP A N 1
ATOM 892 C CA . ASP A 1 110 ? 17.078 -21.172 -12.844 1 98.44 110 ASP A CA 1
ATOM 893 C C . ASP A 1 110 ? 15.555 -21.031 -12.898 1 98.44 110 ASP A C 1
ATOM 895 O O . ASP A 1 110 ? 14.977 -20.188 -12.219 1 98.44 110 ASP A O 1
ATOM 899 N N . SER A 1 111 ? 14.953 -21.781 -13.789 1 98.62 111 SER A N 1
ATOM 900 C CA . SER A 1 111 ? 13.492 -21.734 -13.906 1 98.62 111 SER A CA 1
ATOM 901 C C . SER A 1 111 ? 12.953 -22.984 -14.586 1 98.62 111 SER A C 1
ATOM 903 O O . SER A 1 111 ? 13.672 -23.656 -15.328 1 98.62 111 SER A O 1
ATOM 905 N N . SER A 1 112 ? 11.742 -23.266 -14.281 1 98.19 112 SER A N 1
ATOM 906 C CA . SER A 1 112 ? 11.047 -24.391 -14.93 1 98.19 112 SER A CA 1
ATOM 907 C C . SER A 1 112 ? 9.539 -24.281 -14.734 1 98.19 112 SER A C 1
ATOM 909 O O . SER A 1 112 ? 9.07 -23.562 -13.852 1 98.19 112 SER A O 1
ATOM 911 N N . THR A 1 113 ? 8.852 -24.859 -15.672 1 98.75 113 THR A N 1
ATOM 912 C CA . THR A 1 113 ? 7.418 -25.109 -15.516 1 98.75 113 THR A CA 1
ATOM 913 C C . THR A 1 113 ? 7.129 -26.594 -15.375 1 98.75 113 THR A C 1
ATOM 915 O O . THR A 1 113 ? 7.715 -27.422 -16.094 1 98.75 113 THR A O 1
ATOM 918 N N . PHE A 1 114 ? 6.27 -26.953 -14.461 1 98.75 114 PHE A N 1
ATOM 919 C CA . PHE A 1 114 ? 5.785 -28.328 -14.414 1 98.75 114 PHE A CA 1
ATOM 920 C C . PHE A 1 114 ? 4.266 -28.359 -14.297 1 98.75 114 PHE A C 1
ATOM 922 O O . PHE A 1 114 ? 3.656 -27.406 -13.789 1 98.75 114 PHE A O 1
ATOM 929 N N . TRP A 1 115 ? 3.664 -29.406 -14.875 1 98.88 115 TRP A N 1
ATOM 930 C CA . TRP A 1 115 ? 2.213 -29.562 -14.906 1 98.88 115 TRP A CA 1
ATOM 931 C C . TRP A 1 115 ? 1.725 -30.344 -13.68 1 98.88 115 TRP A C 1
ATOM 933 O O . TRP A 1 115 ? 2.383 -31.281 -13.227 1 98.88 115 TRP A O 1
ATOM 943 N N . LEU A 1 116 ? 0.608 -29.906 -13.125 1 98.81 116 LEU A N 1
ATOM 944 C CA . LEU A 1 116 ? 0.021 -30.531 -11.953 1 98.81 116 LEU A CA 1
ATOM 945 C C . LEU A 1 116 ? -0.778 -31.766 -12.336 1 98.81 116 LEU A C 1
ATOM 947 O O . LEU A 1 116 ? -2.012 -31.734 -12.352 1 98.81 116 LEU A O 1
ATOM 951 N N . SER A 1 117 ? -0.007 -32.812 -12.555 1 98.62 117 SER A N 1
ATOM 952 C CA . SER A 1 117 ? -0.545 -34.094 -13.016 1 98.62 117 SER A CA 1
ATOM 953 C C . SER A 1 117 ? 0.404 -35.25 -12.688 1 98.62 117 SER A C 1
ATOM 955 O O . SER A 1 117 ? 1.462 -35.031 -12.094 1 98.62 117 SER A O 1
ATOM 957 N N . GLU A 1 118 ? 0.018 -36.438 -13.094 1 98.31 118 GLU A N 1
ATOM 958 C CA . GLU A 1 118 ? 0.852 -37.625 -12.914 1 98.31 118 GLU A CA 1
ATOM 959 C C . GLU A 1 118 ? 2.029 -37.625 -13.891 1 98.31 118 GLU A C 1
ATOM 961 O O . GLU A 1 118 ? 2.984 -38.375 -13.711 1 98.31 118 GLU A O 1
ATOM 966 N N . THR A 1 119 ? 2.055 -36.781 -14.82 1 98.19 119 THR A N 1
ATOM 967 C CA . THR A 1 119 ? 3.135 -36.594 -15.781 1 98.19 119 THR A CA 1
ATOM 968 C C . THR A 1 119 ? 3.537 -35.094 -15.844 1 98.19 119 THR A C 1
ATOM 970 O O . THR A 1 119 ? 3.322 -34.438 -16.859 1 98.19 119 THR A O 1
ATOM 973 N N . PRO A 1 120 ? 4.203 -34.656 -14.836 1 98.19 120 PRO A N 1
ATOM 974 C CA . PRO A 1 120 ? 4.391 -33.219 -14.625 1 98.19 120 PRO A CA 1
ATOM 975 C C . PRO A 1 120 ? 5.355 -32.562 -15.625 1 98.19 120 PRO A C 1
ATOM 977 O O . PRO A 1 120 ? 5.457 -31.344 -15.711 1 98.19 120 PRO A O 1
ATOM 980 N N . ASP A 1 121 ? 6.02 -33.344 -16.531 1 97.62 121 ASP A N 1
ATOM 981 C CA . ASP A 1 121 ? 7.051 -32.812 -17.422 1 97.62 121 ASP A CA 1
ATOM 982 C C . ASP A 1 121 ? 6.469 -32.438 -18.797 1 97.62 121 ASP A C 1
ATOM 984 O O . ASP A 1 121 ? 7.172 -31.906 -19.641 1 97.62 121 ASP A O 1
ATOM 988 N N . VAL A 1 122 ? 5.141 -32.781 -19 1 97.69 122 VAL A N 1
ATOM 989 C CA . VAL A 1 122 ? 4.48 -32.469 -20.25 1 97.69 122 VAL A CA 1
ATOM 990 C C . VAL A 1 122 ? 3.082 -31.922 -19.984 1 97.69 122 VAL A C 1
ATOM 992 O O . VAL A 1 122 ? 2.473 -32.25 -18.953 1 97.69 122 VAL A O 1
ATOM 995 N N . PRO A 1 123 ? 2.596 -31.109 -20.922 1 98.25 123 PRO A N 1
ATOM 996 C CA . PRO A 1 123 ? 1.223 -30.625 -20.734 1 98.25 123 PRO A CA 1
ATOM 997 C C . PRO A 1 123 ? 0.227 -31.766 -20.516 1 98.25 123 PRO A C 1
ATOM 999 O O . PRO A 1 123 ? 0.109 -32.656 -21.344 1 98.25 123 PRO A O 1
ATOM 1002 N N . SER A 1 124 ? -0.477 -31.719 -19.391 1 98 124 SER A N 1
ATOM 1003 C CA . SER A 1 124 ? -1.394 -32.812 -19.016 1 98 124 SER A CA 1
ATOM 1004 C C . SER A 1 124 ? -2.34 -32.344 -17.906 1 98 124 SER A C 1
ATOM 1006 O O . SER A 1 124 ? -2.027 -31.438 -17.156 1 98 124 SER A O 1
ATOM 1008 N N . ARG A 1 125 ? -3.494 -32.938 -17.922 1 97.44 125 ARG A N 1
ATOM 1009 C CA . ARG A 1 125 ? -4.461 -32.781 -16.844 1 97.44 125 ARG A CA 1
ATOM 1010 C C . ARG A 1 125 ? -4.305 -33.875 -15.805 1 97.44 125 ARG A C 1
ATOM 1012 O O . ARG A 1 125 ? -4.156 -35.062 -16.156 1 97.44 125 ARG A O 1
ATOM 1019 N N . GLY A 1 126 ? -4.336 -33.469 -14.555 1 97.25 126 GLY A N 1
ATOM 1020 C CA . GLY A 1 126 ? -4.07 -34.469 -13.508 1 97.25 126 GLY A CA 1
ATOM 1021 C C . GLY A 1 126 ? -5.324 -34.906 -12.781 1 97.25 126 GLY A C 1
ATOM 1022 O O . GLY A 1 126 ? -6.219 -34.094 -12.523 1 97.25 126 GLY A O 1
ATOM 1023 N N . TRP A 1 127 ? -5.332 -36.219 -12.469 1 98.12 127 TRP A N 1
ATOM 1024 C CA . TRP A 1 127 ? -6.332 -36.812 -11.578 1 98.12 127 TRP A CA 1
ATOM 1025 C C . TRP A 1 127 ? -7.742 -36.406 -12.008 1 98.12 127 TRP A C 1
ATOM 1027 O O . TRP A 1 127 ? -8.188 -36.75 -13.102 1 98.12 127 TRP A O 1
ATOM 1037 N N . ASP A 1 128 ? -8.508 -35.688 -11.125 1 98.5 128 ASP A N 1
ATO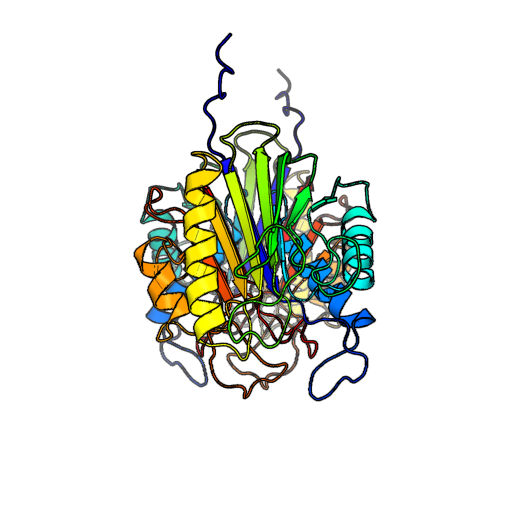M 1038 C CA . ASP A 1 128 ? -9.883 -35.312 -11.453 1 98.5 128 ASP A CA 1
ATOM 1039 C C . ASP A 1 128 ? -9.992 -33.844 -11.859 1 98.5 128 ASP A C 1
ATOM 1041 O O . ASP A 1 128 ? -11.078 -33.281 -11.82 1 98.5 128 ASP A O 1
ATOM 1045 N N . ALA A 1 129 ? -8.891 -33.25 -12.305 1 98.38 129 ALA A N 1
ATOM 1046 C CA . ALA A 1 129 ? -8.875 -31.828 -12.68 1 98.38 129 ALA A CA 1
ATOM 1047 C C . ALA A 1 129 ? -9.766 -31.578 -13.891 1 98.38 129 ALA A C 1
ATOM 1049 O O . ALA A 1 129 ? -9.859 -32.406 -14.789 1 98.38 129 ALA A O 1
ATOM 1050 N N . ASP A 1 130 ? -10.422 -30.438 -13.898 1 98.06 130 ASP A N 1
ATOM 1051 C CA . ASP A 1 130 ? -11.203 -29.984 -15.047 1 98.06 130 ASP A CA 1
ATOM 1052 C C . ASP A 1 130 ? -10.312 -29.312 -16.094 1 98.06 130 ASP A C 1
ATOM 1054 O O . ASP A 1 130 ? -10.617 -29.359 -17.281 1 98.06 130 ASP A O 1
ATOM 1058 N N . GLN A 1 131 ? -9.281 -28.641 -15.648 1 97.88 131 GLN A N 1
ATOM 1059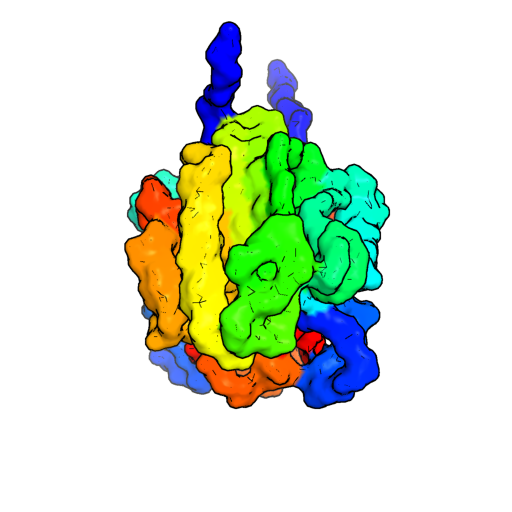 C CA . GLN A 1 131 ? -8.383 -27.891 -16.516 1 97.88 131 GLN A CA 1
ATOM 1060 C C . GLN A 1 131 ? -6.941 -28.359 -16.359 1 97.88 131 GLN A C 1
ATOM 1062 O O . GLN A 1 131 ? -6.578 -28.922 -15.32 1 97.88 131 GLN A O 1
ATOM 1067 N N . THR A 1 132 ? -6.152 -28.156 -17.469 1 98.44 132 THR A N 1
ATOM 1068 C CA . THR A 1 132 ? -4.703 -28.266 -17.328 1 98.44 132 THR A CA 1
ATOM 1069 C C . THR A 1 132 ? -4.172 -27.156 -16.406 1 98.44 132 THR A C 1
ATOM 1071 O O . THR A 1 132 ? -4.496 -25.984 -16.578 1 98.44 132 THR A O 1
ATOM 1074 N N . ARG A 1 133 ? -3.477 -27.609 -15.383 1 98.81 133 ARG A N 1
ATOM 1075 C CA . ARG A 1 133 ? -2.926 -26.656 -14.422 1 98.81 133 ARG A CA 1
ATOM 1076 C C . ARG A 1 133 ? -1.407 -26.781 -14.336 1 98.81 133 ARG A C 1
ATOM 1078 O O . ARG A 1 133 ? -0.855 -27.859 -14.547 1 98.81 133 ARG A O 1
ATOM 1085 N N . ILE A 1 134 ? -0.694 -25.672 -14.047 1 98.88 134 ILE A N 1
ATOM 1086 C CA . ILE A 1 134 ? 0.764 -25.641 -14.062 1 98.88 134 ILE A CA 1
ATOM 1087 C C . ILE A 1 134 ? 1.28 -24.906 -12.836 1 98.88 134 ILE A C 1
ATOM 1089 O O . ILE A 1 134 ? 0.512 -24.234 -12.133 1 98.88 134 ILE A O 1
ATOM 1093 N N . VAL A 1 135 ? 2.551 -25.094 -12.508 1 98.88 135 VAL A N 1
ATOM 1094 C CA . VAL A 1 135 ? 3.355 -24.25 -11.633 1 98.88 135 VAL A CA 1
ATOM 1095 C C . VAL A 1 135 ? 4.5 -23.625 -12.422 1 98.88 135 VAL A C 1
ATOM 1097 O O . VAL A 1 135 ? 5.188 -24.312 -13.18 1 98.88 135 VAL A O 1
ATOM 1100 N N . SER A 1 136 ? 4.633 -22.312 -12.359 1 98.94 136 SER A N 1
ATOM 1101 C CA . SER A 1 136 ? 5.871 -21.656 -12.758 1 98.94 136 SER A CA 1
ATOM 1102 C C . SER A 1 136 ? 6.82 -21.5 -11.57 1 98.94 136 SER A C 1
ATOM 1104 O O . SER A 1 136 ? 6.41 -21.062 -10.492 1 98.94 136 SER A O 1
ATOM 1106 N N . TRP A 1 137 ? 8.047 -21.938 -11.75 1 98.88 137 TRP A N 1
ATOM 1107 C CA . TRP A 1 137 ? 9.086 -21.797 -10.742 1 98.88 137 TRP A CA 1
ATOM 1108 C C . TRP A 1 137 ? 10.227 -20.922 -11.25 1 98.88 137 TRP A C 1
ATOM 1110 O O . TRP A 1 137 ? 10.672 -21.078 -12.391 1 98.88 137 TRP A O 1
ATOM 1120 N N . ALA A 1 138 ? 10.672 -19.984 -10.461 1 98.88 138 ALA A N 1
ATOM 1121 C CA . ALA A 1 138 ? 11.859 -19.172 -10.727 1 98.88 138 ALA A CA 1
ATOM 1122 C C . ALA A 1 138 ? 12.773 -19.109 -9.508 1 98.88 138 ALA A C 1
ATOM 1124 O O . ALA A 1 138 ? 12.312 -18.891 -8.391 1 98.88 138 ALA A O 1
ATOM 1125 N N . ARG A 1 139 ? 14.016 -19.422 -9.711 1 98.75 139 ARG A N 1
ATOM 1126 C CA . ARG A 1 139 ? 15.07 -19.125 -8.742 1 98.75 139 ARG A CA 1
ATOM 1127 C C . ARG A 1 139 ? 15.703 -17.766 -9.008 1 98.75 139 ARG A C 1
ATOM 1129 O O . ARG A 1 139 ? 16.359 -17.578 -10.039 1 98.75 139 ARG A O 1
ATOM 1136 N N . LEU A 1 140 ? 15.5 -16.828 -8.062 1 98.69 140 LEU A N 1
ATOM 1137 C CA . LEU A 1 140 ? 15.898 -15.438 -8.266 1 98.69 140 LEU A CA 1
ATOM 1138 C C . LEU A 1 140 ? 17 -15.039 -7.293 1 98.69 140 LEU A C 1
ATOM 1140 O O . LEU A 1 140 ? 16.891 -15.289 -6.09 1 98.69 140 LEU A O 1
ATOM 1144 N N . LYS A 1 141 ? 18.031 -14.492 -7.82 1 98 141 LYS A N 1
ATOM 1145 C CA . LYS A 1 141 ? 19.125 -13.953 -7.016 1 98 141 LYS A CA 1
ATOM 1146 C C . LYS A 1 141 ? 19.141 -12.422 -7.066 1 98 141 LYS A C 1
ATOM 1148 O O . LYS A 1 141 ? 19.203 -11.836 -8.148 1 98 141 LYS A O 1
ATOM 1153 N N . PRO A 1 142 ? 19 -11.758 -5.895 1 97.25 142 PRO A N 1
ATOM 1154 C CA . PRO A 1 142 ? 19.141 -10.297 -5.934 1 97.25 142 PRO A CA 1
ATOM 1155 C C . PRO A 1 142 ? 20.469 -9.836 -6.527 1 97.25 142 PRO A C 1
ATOM 1157 O O . PRO A 1 142 ? 21.5 -10.461 -6.293 1 97.25 142 PRO A O 1
ATOM 1160 N N . VAL A 1 143 ? 20.438 -8.719 -7.324 1 94.94 143 VAL A N 1
ATOM 1161 C CA . VAL A 1 143 ? 21.609 -8.258 -8.055 1 94.94 143 VAL A CA 1
ATOM 1162 C C . VAL A 1 143 ? 22.609 -7.633 -7.086 1 94.94 143 VAL A C 1
ATOM 1164 O O . VAL A 1 143 ? 23.828 -7.715 -7.301 1 94.94 143 VAL A O 1
ATOM 1167 N N . ASP A 1 144 ? 22.141 -6.941 -6.086 1 88.88 144 ASP A N 1
ATOM 1168 C CA . ASP A 1 144 ? 23.047 -6.273 -5.156 1 88.88 144 ASP A CA 1
ATOM 1169 C C . ASP A 1 144 ? 23.5 -7.227 -4.051 1 88.88 144 ASP A C 1
ATOM 1171 O O . ASP A 1 144 ? 24.578 -7.828 -4.148 1 88.88 144 ASP A O 1
ATOM 1175 N N . LYS A 1 145 ? 22.766 -7.367 -3.037 1 84.38 145 LYS A N 1
ATOM 1176 C CA . LYS A 1 145 ? 23.109 -8.195 -1.892 1 84.38 145 LYS A CA 1
ATOM 1177 C C . LYS A 1 145 ? 21.938 -9.039 -1.434 1 84.38 145 LYS A C 1
ATOM 1179 O O . LYS A 1 145 ? 20.781 -8.625 -1.562 1 84.38 145 LYS A O 1
ATOM 1184 N N . GLY A 1 146 ? 22.281 -10.297 -1.079 1 88.81 146 GLY A N 1
ATOM 1185 C CA . GLY A 1 146 ? 21.25 -11.148 -0.498 1 88.81 146 GLY A CA 1
ATOM 1186 C C . GLY A 1 146 ? 21.25 -12.555 -1.061 1 88.81 146 GLY A C 1
ATOM 1187 O O . GLY A 1 146 ? 21.859 -12.812 -2.105 1 88.81 146 GLY A O 1
ATOM 1188 N N . GLN A 1 147 ? 20.562 -13.445 -0.39 1 94.06 147 GLN A N 1
ATOM 1189 C CA . GLN A 1 147 ? 20.469 -14.844 -0.793 1 94.06 147 GLN A CA 1
ATOM 1190 C C . GLN A 1 147 ? 19.422 -15.031 -1.893 1 94.06 147 GLN A C 1
ATOM 1192 O O . GLN A 1 147 ? 18.5 -14.227 -2.018 1 94.06 147 GLN A O 1
ATOM 1197 N N . SER A 1 148 ? 19.609 -16.078 -2.674 1 96.88 148 SER A N 1
ATOM 1198 C CA . SER A 1 148 ? 18.625 -16.453 -3.684 1 96.88 148 SER A CA 1
ATOM 1199 C C . SER A 1 148 ? 17.359 -17 -3.043 1 96.88 148 SER A C 1
ATOM 1201 O O . SER A 1 148 ? 17.391 -17.5 -1.92 1 96.88 148 SER A O 1
ATOM 1203 N N . ILE A 1 149 ? 16.266 -16.844 -3.795 1 98.12 149 ILE A N 1
ATOM 1204 C CA . ILE A 1 149 ? 14.984 -17.344 -3.32 1 98.12 149 ILE A CA 1
ATOM 1205 C C . ILE A 1 149 ? 14.305 -18.156 -4.43 1 98.12 149 ILE A C 1
ATOM 1207 O O . ILE A 1 149 ? 14.602 -17.953 -5.613 1 98.12 149 ILE A O 1
ATOM 1211 N N . ASN A 1 150 ? 13.484 -19.109 -4.02 1 98.81 150 ASN A N 1
ATOM 1212 C CA . ASN A 1 150 ? 12.578 -19.812 -4.934 1 98.81 150 ASN A CA 1
ATOM 1213 C C . ASN A 1 150 ? 11.172 -19.234 -4.875 1 98.81 150 ASN A C 1
ATOM 1215 O O . ASN A 1 150 ? 10.602 -19.062 -3.793 1 98.81 150 ASN A O 1
ATOM 1219 N N . VAL A 1 151 ? 10.625 -18.922 -6.027 1 98.94 151 VAL A N 1
ATOM 1220 C CA . VAL A 1 151 ? 9.227 -18.5 -6.113 1 98.94 151 VAL A CA 1
ATOM 1221 C C . VAL A 1 151 ? 8.453 -19.484 -6.984 1 98.94 151 VAL A C 1
ATOM 1223 O O . VAL A 1 151 ? 8.812 -19.719 -8.141 1 98.94 151 VAL A O 1
ATOM 1226 N N . PHE A 1 152 ? 7.441 -20.078 -6.41 1 98.94 152 PHE A N 1
ATOM 1227 C CA . PHE A 1 152 ? 6.488 -20.922 -7.102 1 98.94 152 PHE A CA 1
ATOM 1228 C C . PHE A 1 152 ? 5.137 -20.234 -7.242 1 98.94 152 PHE A C 1
ATOM 1230 O O . PHE A 1 152 ? 4.594 -19.719 -6.262 1 98.94 152 PHE A O 1
ATOM 1237 N N . ASN A 1 153 ? 4.629 -20.172 -8.438 1 98.94 153 ASN A N 1
ATOM 1238 C CA . ASN A 1 153 ? 3.334 -19.547 -8.711 1 98.94 153 ASN A CA 1
ATOM 1239 C C . ASN A 1 153 ? 2.377 -20.531 -9.383 1 98.94 153 ASN A C 1
ATOM 1241 O O . ASN A 1 153 ? 2.752 -21.219 -10.344 1 98.94 153 ASN A O 1
ATOM 1245 N N . THR A 1 154 ? 1.138 -20.594 -8.828 1 98.94 154 THR A N 1
ATOM 1246 C CA . THR A 1 154 ? 0.251 -21.625 -9.352 1 98.94 154 THR A CA 1
ATOM 1247 C C . THR A 1 154 ? -1.206 -21.188 -9.281 1 98.94 154 THR A C 1
ATOM 1249 O O . THR A 1 154 ? -1.513 -20.156 -8.68 1 98.94 154 THR A O 1
ATOM 1252 N N . HIS A 1 155 ? -2.068 -21.828 -10 1 98.94 155 HIS A N 1
ATOM 1253 C CA . HIS A 1 155 ? -3.525 -21.766 -9.992 1 98.94 155 HIS A CA 1
ATOM 1254 C C . HIS A 1 155 ? -4.133 -23.172 -9.984 1 98.94 155 HIS A C 1
ATOM 1256 O O . HIS A 1 155 ? -4.152 -23.844 -11.016 1 98.94 155 HIS A O 1
ATOM 1262 N N . LEU A 1 156 ? -4.645 -23.562 -8.805 1 98.88 156 LEU A N 1
ATOM 1263 C CA . LEU A 1 156 ? -5.145 -24.938 -8.68 1 98.88 156 LEU A CA 1
ATOM 1264 C C . LEU A 1 156 ? -6.52 -25.062 -9.328 1 98.88 156 LEU A C 1
ATOM 1266 O O . LEU A 1 156 ? -7.188 -24.062 -9.586 1 98.88 156 LEU A O 1
ATOM 1270 N N . ASP A 1 157 ? -6.848 -26.312 -9.555 1 98.62 157 ASP A N 1
ATOM 1271 C CA . ASP A 1 157 ? -8.094 -26.609 -10.258 1 98.62 157 ASP A CA 1
ATOM 1272 C C . ASP A 1 157 ? -9.305 -26.234 -9.406 1 98.62 157 ASP A C 1
ATOM 1274 O O . ASP A 1 157 ? -9.32 -26.484 -8.195 1 98.62 157 ASP A O 1
ATOM 1278 N N . HIS A 1 158 ? -10.375 -25.688 -10.055 1 96.81 158 HIS A N 1
ATOM 1279 C CA . HIS A 1 158 ? -11.523 -25.188 -9.30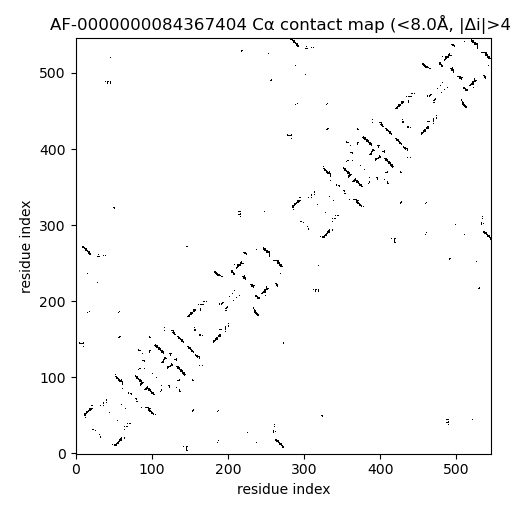5 1 96.81 158 HIS A CA 1
ATOM 1280 C C . HIS A 1 158 ? -12.555 -26.281 -9.086 1 96.81 158 HIS A C 1
ATOM 1282 O O . HIS A 1 158 ? -13.469 -26.125 -8.273 1 96.81 158 HIS A O 1
ATOM 1288 N N . ILE A 1 159 ? -12.422 -27.406 -9.773 1 96.62 159 ILE A N 1
ATOM 1289 C CA . ILE A 1 159 ? -13.43 -28.469 -9.695 1 96.62 159 ILE A CA 1
ATOM 1290 C C . ILE A 1 159 ? -12.844 -29.672 -8.969 1 96.62 159 ILE A C 1
ATOM 1292 O O . ILE A 1 159 ? -13.453 -30.188 -8.023 1 96.62 159 ILE A O 1
ATOM 1296 N N . GLY A 1 160 ? -11.648 -30.109 -9.359 1 97.75 160 GLY A N 1
ATOM 1297 C CA . GLY A 1 160 ? -11.062 -31.344 -8.891 1 97.75 160 GLY A CA 1
ATOM 1298 C C . GLY A 1 160 ? -10.539 -31.25 -7.469 1 97.75 160 GLY A C 1
ATOM 1299 O O . GLY A 1 160 ? -9.539 -30.578 -7.215 1 97.75 160 GLY A O 1
ATOM 1300 N N . VAL A 1 161 ? -11.109 -32 -6.566 1 97.75 161 VAL A N 1
ATOM 1301 C CA . VAL A 1 161 ? -10.719 -31.984 -5.16 1 97.75 161 VAL A CA 1
ATOM 1302 C C . VAL A 1 161 ? -9.43 -32.781 -4.977 1 97.75 161 VAL A C 1
ATOM 1304 O O . VAL A 1 161 ? -8.492 -32.312 -4.328 1 97.75 161 VAL A O 1
ATOM 1307 N N . VAL A 1 162 ? -9.422 -33.969 -5.586 1 98.19 162 VAL A N 1
ATOM 1308 C CA . VAL A 1 162 ? -8.234 -34.812 -5.516 1 98.19 162 VAL A CA 1
ATOM 1309 C C . VAL A 1 162 ? -7.066 -34.125 -6.215 1 98.19 162 VAL A C 1
ATOM 1311 O O . VAL A 1 162 ? -5.934 -34.156 -5.727 1 98.19 162 VAL A O 1
ATOM 1314 N N . ALA A 1 163 ? -7.363 -33.5 -7.289 1 98.56 163 ALA A N 1
ATOM 1315 C CA . ALA A 1 163 ? -6.348 -32.781 -8.047 1 98.56 163 ALA A CA 1
ATOM 1316 C C . ALA A 1 163 ? -5.695 -31.703 -7.184 1 98.56 163 ALA A C 1
ATOM 1318 O O . ALA A 1 163 ? -4.469 -31.562 -7.168 1 98.56 163 ALA A O 1
ATOM 1319 N N . ARG A 1 164 ? -6.504 -30.938 -6.453 1 98.69 164 ARG A N 1
ATOM 1320 C CA . ARG A 1 164 ? -5.953 -29.891 -5.605 1 98.69 164 ARG A CA 1
ATOM 1321 C C . ARG A 1 164 ? -5.043 -30.469 -4.531 1 98.69 164 ARG A C 1
ATOM 1323 O O . ARG A 1 164 ? -3.936 -29.984 -4.312 1 98.69 164 ARG A O 1
ATOM 1330 N N . LYS A 1 165 ? -5.477 -31.516 -3.926 1 98.31 165 LYS A N 1
ATOM 1331 C CA . LYS A 1 165 ? -4.707 -32.156 -2.857 1 98.31 165 LYS A CA 1
ATOM 1332 C C . LYS A 1 165 ? -3.383 -32.688 -3.383 1 98.31 165 LYS A C 1
ATOM 1334 O O . LYS A 1 165 ? -2.324 -32.438 -2.807 1 98.31 165 LYS A O 1
ATOM 1339 N N . GLU A 1 166 ? -3.449 -33.438 -4.461 1 98.69 166 GLU A N 1
ATOM 1340 C CA . GLU A 1 166 ? -2.246 -34.031 -5.031 1 98.69 166 GLU A CA 1
ATOM 1341 C C . GLU A 1 166 ? -1.318 -32.969 -5.605 1 98.69 166 GLU A C 1
ATOM 1343 O O . GLU A 1 166 ? -0.095 -33.125 -5.57 1 98.69 166 GLU A O 1
ATOM 1348 N N . SER A 1 167 ? -1.871 -31.938 -6.125 1 98.75 167 SER A N 1
ATOM 1349 C CA . SER A 1 167 ? -1.089 -30.844 -6.676 1 98.75 167 SER A CA 1
ATOM 1350 C C . SER A 1 167 ? -0.195 -30.219 -5.613 1 98.75 167 SER A C 1
ATOM 1352 O O . SER A 1 167 ? 0.995 -29.984 -5.844 1 98.75 167 SER A O 1
ATOM 1354 N N . VAL A 1 168 ? -0.733 -29.906 -4.406 1 98.62 168 VAL A N 1
ATOM 1355 C CA . VAL A 1 168 ? 0.071 -29.25 -3.383 1 98.62 168 VAL A CA 1
ATOM 1356 C C . VAL A 1 168 ? 1.142 -30.219 -2.867 1 98.62 168 VAL A C 1
ATOM 1358 O O . VAL A 1 168 ? 2.244 -29.781 -2.51 1 98.62 168 VAL A O 1
ATOM 1361 N N . LYS A 1 169 ? 0.873 -31.531 -2.863 1 98.38 169 LYS A N 1
ATOM 1362 C CA . LYS A 1 169 ? 1.911 -32.5 -2.531 1 98.38 169 LYS A CA 1
ATOM 1363 C C . LYS A 1 169 ? 3.047 -32.469 -3.549 1 98.38 169 LYS A C 1
ATOM 1365 O O . LYS A 1 169 ? 4.223 -32.5 -3.176 1 98.38 169 LYS A O 1
ATOM 1370 N N . LEU A 1 170 ? 2.643 -32.438 -4.789 1 98.5 170 LEU A N 1
ATOM 1371 C CA . LEU A 1 170 ? 3.631 -32.344 -5.859 1 98.5 170 LEU A CA 1
ATOM 1372 C C . LEU A 1 170 ? 4.477 -31.094 -5.734 1 98.5 170 LEU A C 1
ATOM 1374 O O . LEU A 1 170 ? 5.699 -31.141 -5.871 1 98.5 170 LEU A O 1
ATOM 1378 N N . ILE A 1 171 ? 3.889 -29.938 -5.457 1 98.38 171 ILE A N 1
ATOM 1379 C CA . ILE A 1 171 ? 4.59 -28.672 -5.293 1 98.38 171 ILE A CA 1
ATOM 1380 C C . ILE A 1 171 ? 5.566 -28.766 -4.121 1 98.38 171 ILE A C 1
ATOM 1382 O O . ILE A 1 171 ? 6.742 -28.406 -4.254 1 98.38 171 ILE A O 1
ATOM 1386 N N . ALA A 1 172 ? 5.086 -29.266 -2.98 1 97.38 172 ALA A N 1
ATOM 1387 C CA . ALA A 1 172 ? 5.93 -29.406 -1.796 1 97.38 172 ALA A CA 1
ATOM 1388 C C . ALA A 1 172 ? 7.148 -30.266 -2.09 1 97.38 172 ALA A C 1
ATOM 1390 O O . ALA A 1 172 ? 8.266 -29.938 -1.68 1 97.38 172 ALA A O 1
ATOM 1391 N N . ASN A 1 173 ? 6.949 -31.344 -2.805 1 96.12 173 ASN A N 1
ATOM 1392 C CA . ASN A 1 173 ? 8.047 -32.25 -3.164 1 96.12 173 ASN A CA 1
ATOM 1393 C C . ASN A 1 173 ? 9.062 -31.547 -4.062 1 96.12 173 ASN A C 1
ATOM 1395 O O . ASN A 1 173 ? 10.273 -31.734 -3.91 1 96.12 173 ASN A O 1
ATOM 1399 N N . LYS A 1 174 ? 8.555 -30.75 -5.004 1 94.62 174 LYS A N 1
ATOM 1400 C CA . LYS A 1 174 ? 9.438 -30.016 -5.91 1 94.62 174 LYS A CA 1
ATOM 1401 C C . LYS A 1 174 ? 10.281 -29 -5.156 1 94.62 174 LYS A C 1
ATOM 1403 O O . LYS A 1 174 ? 11.445 -28.766 -5.5 1 94.62 174 LYS A O 1
ATOM 1408 N N . THR A 1 175 ? 9.742 -28.312 -4.152 1 91.75 175 THR A N 1
ATOM 1409 C CA . THR A 1 175 ? 10.484 -27.328 -3.387 1 91.75 175 THR A CA 1
ATOM 1410 C C . THR A 1 175 ? 11.719 -27.953 -2.738 1 91.75 175 THR A C 1
ATOM 1412 O O . THR A 1 175 ? 12.758 -27.297 -2.609 1 91.75 175 THR A O 1
ATOM 1415 N N . VAL A 1 176 ? 11.68 -29.172 -2.326 1 89.25 176 VAL A N 1
ATOM 1416 C CA . VAL A 1 176 ? 12.766 -29.844 -1.62 1 89.25 176 VAL A CA 1
ATOM 1417 C C . VAL A 1 176 ? 13.773 -30.406 -2.627 1 89.25 176 VAL A C 1
ATOM 1419 O O . VAL A 1 176 ? 14.969 -30.5 -2.328 1 89.25 176 VAL A O 1
ATOM 1422 N N . SER A 1 177 ? 13.336 -30.625 -3.809 1 90 177 SER A N 1
ATOM 1423 C CA . SER A 1 177 ? 14.172 -31.312 -4.781 1 90 177 SER A CA 1
ATOM 1424 C C . SER A 1 177 ? 15.047 -30.344 -5.559 1 90 177 SER A C 1
ATOM 1426 O O . SER A 1 177 ? 16.094 -30.719 -6.074 1 90 177 SER A O 1
ATOM 1428 N N . TYR A 1 178 ? 14.625 -29.172 -5.711 1 90.12 178 TYR A N 1
ATOM 1429 C CA . TYR A 1 178 ? 15.312 -28.25 -6.605 1 90.12 178 TYR A CA 1
ATOM 1430 C C . TYR A 1 178 ? 16.578 -27.703 -5.961 1 90.12 178 TYR A C 1
ATOM 1432 O O . TYR A 1 178 ? 17.672 -27.844 -6.527 1 90.12 178 TYR A O 1
ATOM 1440 N N . ASN A 1 179 ? 16.484 -27.016 -4.809 1 93.62 179 ASN A N 1
ATOM 1441 C CA . ASN A 1 179 ? 17.641 -26.484 -4.078 1 93.62 179 ASN A CA 1
ATOM 1442 C C . ASN A 1 179 ? 17.266 -26.156 -2.627 1 93.62 179 ASN A C 1
ATOM 1444 O O . ASN A 1 179 ? 16.156 -26.438 -2.186 1 93.62 179 ASN A O 1
ATOM 1448 N N . SER A 1 180 ? 18.266 -25.562 -1.966 1 94.56 180 SER A N 1
ATOM 1449 C CA . SER A 1 180 ? 18.047 -25.359 -0.539 1 94.56 180 SER A CA 1
ATOM 1450 C C . SER A 1 180 ? 17.672 -23.906 -0.244 1 94.56 180 SER A C 1
ATOM 1452 O O . SER A 1 180 ? 17.672 -23.484 0.915 1 94.56 180 SER A O 1
ATOM 1454 N N . ASP A 1 181 ? 17.422 -23.094 -1.291 1 96.69 181 ASP A N 1
ATOM 1455 C CA . ASP A 1 181 ? 17.047 -21.703 -1.066 1 96.69 181 ASP A CA 1
ATOM 1456 C C . ASP A 1 181 ? 15.664 -21.609 -0.412 1 96.69 181 ASP A C 1
ATOM 1458 O O . ASP A 1 181 ? 14.875 -22.547 -0.496 1 96.69 181 ASP A O 1
ATOM 1462 N N . ILE A 1 182 ? 15.383 -20.5 0.279 1 97.38 182 ILE A N 1
ATOM 1463 C CA . ILE A 1 182 ? 14.07 -20.266 0.872 1 97.38 182 ILE A CA 1
ATOM 1464 C C . ILE A 1 182 ? 13.008 -20.219 -0.225 1 97.38 182 ILE A C 1
ATOM 1466 O O . ILE A 1 182 ? 13.203 -19.562 -1.254 1 97.38 182 ILE A O 1
ATOM 1470 N N . SER A 1 183 ? 11.891 -20.953 -0.006 1 98.56 183 SER A N 1
ATOM 1471 C CA . SER A 1 183 ? 10.859 -21.078 -1.032 1 98.56 183 SER A CA 1
ATOM 1472 C C . SER A 1 183 ? 9.586 -20.328 -0.624 1 98.56 183 SER A C 1
ATOM 1474 O O . SER A 1 183 ? 9.195 -20.359 0.545 1 98.56 183 SER A O 1
ATOM 1476 N N . PHE A 1 184 ? 9.016 -19.672 -1.575 1 98.81 184 PHE A N 1
ATOM 1477 C CA . PHE A 1 184 ? 7.68 -19.094 -1.477 1 98.81 184 PHE A CA 1
ATOM 1478 C C . PHE A 1 184 ? 6.738 -19.719 -2.498 1 98.81 184 PHE A C 1
ATOM 1480 O O . PHE A 1 184 ? 7.094 -19.859 -3.67 1 98.81 184 PHE A O 1
ATOM 1487 N N . ILE A 1 185 ? 5.562 -20.156 -2.064 1 98.94 185 ILE A N 1
ATOM 1488 C CA . ILE A 1 185 ? 4.531 -20.719 -2.932 1 98.94 185 ILE A CA 1
ATOM 1489 C C . ILE A 1 185 ? 3.32 -19.781 -2.965 1 98.94 185 ILE A C 1
ATOM 1491 O O . ILE A 1 185 ? 2.709 -19.516 -1.928 1 98.94 185 ILE A O 1
ATOM 1495 N N . THR A 1 186 ? 3.035 -19.25 -4.137 1 98.88 186 THR A N 1
ATOM 1496 C CA . THR A 1 186 ? 1.988 -18.234 -4.297 1 98.88 186 THR A CA 1
ATOM 1497 C C . THR A 1 186 ? 0.911 -18.734 -5.258 1 98.88 186 THR A C 1
ATOM 1499 O O . THR A 1 186 ? 1.172 -19.594 -6.105 1 98.88 186 THR A O 1
ATOM 1502 N N . GLY A 1 187 ? -0.327 -18.188 -5.078 1 98.88 187 GLY A N 1
ATOM 1503 C CA . GLY A 1 187 ? -1.291 -18.391 -6.148 1 98.88 187 GLY A CA 1
ATOM 1504 C C . GLY A 1 187 ? -2.725 -18.453 -5.652 1 98.88 187 GLY A C 1
ATOM 1505 O O . GLY A 1 187 ? -3.004 -18.141 -4.496 1 98.88 187 GLY A O 1
ATOM 1506 N N . ASP A 1 188 ? -3.617 -18.719 -6.57 1 98.88 188 ASP A N 1
ATOM 1507 C CA . ASP A 1 188 ? -5.004 -19.094 -6.32 1 98.88 188 ASP A CA 1
ATOM 1508 C C . ASP A 1 188 ? -5.133 -20.609 -6.133 1 98.88 188 ASP A C 1
ATOM 1510 O O . ASP A 1 188 ? -5.043 -21.359 -7.102 1 98.88 188 ASP A O 1
ATOM 1514 N N . PHE A 1 189 ? -5.445 -20.984 -4.887 1 98.88 189 PHE A N 1
ATOM 1515 C CA . PHE A 1 189 ? -5.41 -22.406 -4.547 1 98.88 189 PHE A CA 1
ATOM 1516 C C . PHE A 1 189 ? -6.793 -23.031 -4.684 1 98.88 189 PHE A C 1
ATOM 1518 O O . PHE A 1 189 ? -6.941 -24.25 -4.578 1 98.88 189 PHE A O 1
ATOM 1525 N N . ASN A 1 190 ? -7.789 -22.234 -4.879 1 98.5 190 ASN A N 1
ATOM 1526 C CA . ASN A 1 190 ? -9.164 -22.719 -4.93 1 98.5 190 ASN A CA 1
ATOM 1527 C C . ASN A 1 190 ? -9.477 -23.641 -3.758 1 98.5 190 ASN A C 1
ATOM 1529 O O . ASN A 1 190 ? -10.172 -24.656 -3.926 1 98.5 190 ASN A O 1
ATOM 1533 N N . SER A 1 191 ? -8.922 -23.406 -2.672 1 98.56 191 SER A N 1
ATOM 1534 C CA . SER A 1 191 ? -9.086 -24.188 -1.454 1 98.56 191 SER A CA 1
ATOM 1535 C C . SER A 1 191 ? -9.141 -23.297 -0.22 1 98.56 191 SER A C 1
ATOM 1537 O O . SER A 1 191 ? -8.164 -22.609 0.098 1 98.56 191 SER A O 1
ATOM 1539 N N . GLU A 1 192 ? -10.25 -23.297 0.475 1 98.19 192 GLU A N 1
ATOM 1540 C CA . GLU A 1 192 ? -10.375 -22.531 1.717 1 98.19 192 GLU A CA 1
ATOM 1541 C C . GLU A 1 192 ? -9.617 -23.219 2.855 1 98.19 192 GLU A C 1
ATOM 1543 O O . GLU A 1 192 ? -9.227 -24.375 2.744 1 98.19 192 GLU A O 1
ATOM 1548 N N . PRO A 1 193 ? -9.406 -22.5 3.967 1 97.75 193 PRO A N 1
ATOM 1549 C CA . PRO A 1 193 ? -8.562 -23.031 5.043 1 97.75 193 PRO A CA 1
ATOM 1550 C C . PRO A 1 193 ? -9.062 -24.359 5.598 1 97.75 193 PRO A C 1
ATOM 1552 O O . PRO A 1 193 ? -8.273 -25.156 6.105 1 97.75 193 PRO A O 1
ATOM 1555 N N . LYS A 1 194 ? -10.281 -24.672 5.453 1 97.44 194 LYS A N 1
ATOM 1556 C CA . LYS A 1 194 ? -10.844 -25.906 5.992 1 97.44 194 LYS A CA 1
ATOM 1557 C C . LYS A 1 194 ? -10.766 -27.031 4.965 1 97.44 194 LYS A C 1
ATOM 1559 O O . LYS A 1 194 ? -11.109 -28.172 5.266 1 97.44 194 LYS A O 1
ATOM 1564 N N . GLU A 1 195 ? -10.289 -26.719 3.801 1 98.06 195 GLU A N 1
ATOM 1565 C CA . GLU A 1 195 ? -10.305 -27.688 2.707 1 98.06 195 GLU A CA 1
ATOM 1566 C C . GLU A 1 195 ? -8.961 -28.391 2.564 1 98.06 195 GLU A C 1
ATOM 1568 O O . GLU A 1 195 ? -7.965 -27.953 3.158 1 98.06 195 GLU A O 1
ATOM 1573 N N . GLU A 1 196 ? -8.938 -29.438 1.77 1 96.56 196 GLU A N 1
ATOM 1574 C CA . GLU A 1 196 ? -7.898 -30.469 1.799 1 96.56 196 GLU A CA 1
ATOM 1575 C C . GLU A 1 196 ? -6.559 -29.922 1.318 1 96.56 196 GLU A C 1
ATOM 1577 O O . GLU A 1 196 ? -5.516 -30.188 1.92 1 96.56 196 GLU A O 1
ATOM 1582 N N . ALA A 1 197 ? -6.555 -29.219 0.245 1 98.31 197 ALA A N 1
ATOM 1583 C CA . ALA A 1 197 ? -5.293 -28.75 -0.309 1 98.31 197 ALA A CA 1
ATOM 1584 C C . ALA A 1 197 ? -4.602 -27.781 0.65 1 98.31 197 ALA A C 1
ATOM 1586 O O . ALA A 1 197 ? -3.398 -27.891 0.891 1 98.31 197 ALA A O 1
ATOM 1587 N N . TYR A 1 198 ? -5.355 -26.812 1.188 1 98.62 198 TYR A N 1
ATOM 1588 C CA . TYR A 1 198 ? -4.805 -25.891 2.178 1 98.62 198 TYR A CA 1
ATOM 1589 C C . TYR A 1 198 ? -4.258 -26.656 3.383 1 98.62 198 TYR A C 1
ATOM 1591 O O . TYR A 1 198 ? -3.125 -26.422 3.809 1 98.62 198 TYR A O 1
ATOM 1599 N N . GLN A 1 199 ? -5.062 -27.562 3.91 1 98.56 199 GLN A N 1
ATOM 1600 C CA . GLN A 1 199 ? -4.68 -28.312 5.109 1 98.56 199 GLN A CA 1
ATOM 1601 C C . GLN A 1 199 ? -3.424 -29.141 4.867 1 98.56 199 GLN A C 1
ATOM 1603 O O . GLN A 1 199 ? -2.586 -29.281 5.758 1 98.56 199 GLN A O 1
ATOM 1608 N N . THR A 1 200 ? -3.328 -29.672 3.705 1 98.44 200 THR A N 1
ATOM 1609 C CA . THR A 1 200 ? -2.166 -30.469 3.352 1 98.44 200 THR A CA 1
ATOM 1610 C C . THR A 1 200 ? -0.909 -29.609 3.273 1 98.44 200 THR A C 1
ATOM 1612 O O . THR A 1 200 ? 0.111 -29.938 3.885 1 98.44 200 THR A O 1
ATOM 1615 N N . LEU A 1 201 ? -0.969 -28.5 2.586 1 98.44 201 LEU A N 1
ATOM 1616 C CA . LEU A 1 201 ? 0.213 -27.672 2.383 1 98.44 201 LEU A CA 1
ATOM 1617 C C . LEU A 1 201 ? 0.601 -26.953 3.672 1 98.44 201 LEU A C 1
ATOM 1619 O O . LEU A 1 201 ? 1.786 -26.75 3.941 1 98.44 201 LEU A O 1
ATOM 1623 N N . SER A 1 202 ? -0.384 -26.547 4.504 1 98.31 202 SER A N 1
ATOM 1624 C CA . SER A 1 202 ? -0.153 -25.781 5.719 1 98.31 202 SER A CA 1
ATOM 1625 C C . SER A 1 202 ? 0.542 -26.625 6.785 1 98.31 202 SER A C 1
ATOM 1627 O O . SER A 1 202 ? 1.01 -26.094 7.793 1 98.31 202 SER A O 1
ATOM 1629 N N . LYS A 1 203 ? 0.658 -27.922 6.547 1 97.44 203 LYS A N 1
ATOM 1630 C CA . LYS A 1 203 ? 1.393 -28.812 7.453 1 97.44 203 LYS A CA 1
ATOM 1631 C C . LYS A 1 203 ? 2.898 -28.672 7.242 1 97.44 203 LYS A C 1
ATOM 1633 O O . LYS A 1 203 ? 3.686 -29.016 8.133 1 97.44 203 LYS A O 1
ATOM 1638 N N . VAL A 1 204 ? 3.256 -28.188 6.07 1 97 204 VAL A N 1
ATOM 1639 C CA . VAL A 1 204 ? 4.676 -28.219 5.727 1 97 204 VAL A CA 1
ATOM 1640 C C . VAL A 1 204 ? 5.18 -26.812 5.461 1 97 204 VAL A C 1
ATOM 1642 O O . VAL A 1 204 ? 6.371 -26.531 5.602 1 97 204 VAL A O 1
ATOM 1645 N N . PHE A 1 205 ? 4.324 -25.922 5.07 1 98.38 205 PHE A N 1
ATOM 1646 C CA . PHE A 1 205 ? 4.652 -24.516 4.824 1 98.38 205 PHE A CA 1
ATOM 1647 C C . PHE A 1 205 ? 3.844 -23.609 5.738 1 98.38 205 PHE A C 1
ATOM 1649 O O . PHE A 1 205 ? 2.859 -24.047 6.34 1 98.38 205 PHE A O 1
ATOM 1656 N N . LYS A 1 206 ? 4.316 -22.391 5.855 1 98.69 206 LYS A N 1
ATOM 1657 C CA . LYS A 1 206 ? 3.625 -21.422 6.703 1 98.69 206 LYS A CA 1
ATOM 1658 C C . LYS A 1 206 ? 2.801 -20.453 5.867 1 98.69 206 LYS A C 1
ATOM 1660 O O . LYS A 1 206 ? 3.281 -19.938 4.855 1 98.69 206 LYS A O 1
ATOM 1665 N N . ASP A 1 207 ? 1.587 -20.266 6.25 1 98.75 207 ASP A N 1
ATOM 1666 C CA . ASP A 1 207 ? 0.664 -19.312 5.633 1 98.75 207 ASP A CA 1
ATOM 1667 C C . ASP A 1 207 ? 0.962 -17.891 6.078 1 98.75 207 ASP A C 1
ATOM 1669 O O . ASP A 1 207 ? 0.777 -17.547 7.246 1 98.75 207 ASP A O 1
ATOM 1673 N N . SER A 1 208 ? 1.364 -17 5.16 1 98.81 208 SER A N 1
ATOM 1674 C CA . SER A 1 208 ? 1.733 -15.633 5.5 1 98.81 208 SER A CA 1
ATOM 1675 C C . SER A 1 208 ? 0.583 -14.898 6.184 1 98.81 208 SER A C 1
ATOM 1677 O O . SER A 1 208 ? 0.807 -13.969 6.961 1 98.81 208 SER A O 1
ATOM 1679 N N . ARG A 1 209 ? -0.663 -15.328 5.914 1 98.31 209 ARG A N 1
ATOM 1680 C CA . ARG A 1 209 ? -1.833 -14.719 6.543 1 98.31 209 ARG A CA 1
ATOM 1681 C C . ARG A 1 209 ? -1.808 -14.93 8.055 1 98.31 209 ARG A C 1
ATOM 1683 O O . ARG A 1 209 ? -2.273 -14.07 8.812 1 98.31 209 ARG A O 1
ATOM 1690 N N . LEU A 1 210 ? -1.254 -16 8.445 1 98.25 210 LEU A N 1
ATOM 1691 C CA . LEU A 1 210 ? -1.294 -16.391 9.852 1 98.25 210 LEU A CA 1
ATOM 1692 C C . LEU A 1 210 ? 0.018 -16.047 10.555 1 98.25 210 LEU A C 1
ATOM 1694 O O . LEU A 1 210 ? 0.035 -15.781 11.758 1 98.25 210 LEU A O 1
ATOM 1698 N N . TYR A 1 211 ? 1.134 -16.125 9.836 1 98.38 211 TYR A N 1
ATOM 1699 C CA . TYR A 1 211 ? 2.457 -15.875 10.398 1 98.38 211 TYR A CA 1
ATOM 1700 C C . TYR A 1 211 ? 3.059 -14.594 9.828 1 98.38 211 TYR A C 1
ATOM 1702 O O . TYR A 1 211 ? 3.783 -14.625 8.836 1 98.38 211 TYR A O 1
ATOM 1710 N N . ASN A 1 212 ? 2.793 -13.469 10.43 1 97.88 212 ASN A N 1
ATOM 1711 C CA . ASN A 1 212 ? 3.246 -12.133 10.055 1 97.88 212 ASN A CA 1
ATOM 1712 C C . ASN A 1 212 ? 3.336 -11.211 11.266 1 97.88 212 ASN A C 1
ATOM 1714 O O . ASN A 1 212 ? 2.693 -11.461 12.289 1 97.88 212 ASN A O 1
ATOM 1718 N N . ASP A 1 213 ? 4.129 -10.148 11.133 1 95.88 213 ASP A N 1
ATOM 1719 C CA . ASP A 1 213 ? 4.277 -9.18 12.219 1 95.88 213 ASP A CA 1
ATOM 1720 C C . ASP A 1 213 ? 3.23 -8.078 12.109 1 95.88 213 ASP A C 1
ATOM 1722 O O . ASP A 1 213 ? 3.014 -7.328 13.07 1 95.88 213 ASP A O 1
ATOM 1726 N N . ASN A 1 214 ? 2.629 -7.953 10.93 1 96.69 214 ASN A N 1
ATOM 1727 C CA . ASN A 1 214 ? 1.663 -6.895 10.656 1 96.69 214 ASN A CA 1
ATOM 1728 C C . ASN A 1 214 ? 0.681 -7.305 9.562 1 96.69 214 ASN A C 1
ATOM 1730 O O . ASN A 1 214 ? 1.088 -7.609 8.438 1 96.69 214 ASN A O 1
ATOM 1734 N N . LYS A 1 215 ? -0.546 -7.363 9.898 1 97.5 215 LYS A N 1
ATOM 1735 C CA . LYS A 1 215 ? -1.598 -7.668 8.938 1 97.5 215 LYS A CA 1
ATOM 1736 C C . LYS A 1 215 ? -2.371 -6.41 8.547 1 97.5 215 LYS A C 1
ATOM 1738 O O . LYS A 1 215 ? -2.869 -5.691 9.422 1 97.5 215 LYS A O 1
ATOM 1743 N N . TYR A 1 216 ? -2.523 -6.129 7.285 1 97.81 216 TYR A N 1
ATOM 1744 C CA . TYR A 1 216 ? -3.164 -4.941 6.734 1 97.81 216 TYR A CA 1
ATOM 1745 C C . TYR A 1 216 ? -4.172 -5.316 5.652 1 97.81 216 TYR A C 1
ATOM 1747 O O . TYR A 1 216 ? -3.922 -6.219 4.852 1 97.81 216 TYR A O 1
ATOM 1755 N N . GLY A 1 217 ? -5.281 -4.656 5.652 1 97.5 217 GLY A N 1
ATOM 1756 C CA . GLY A 1 217 ? -6.234 -4.828 4.57 1 97.5 217 GLY A CA 1
ATOM 1757 C C . GLY A 1 217 ? -7.371 -5.77 4.922 1 97.5 217 GLY A C 1
ATOM 1758 O O . GLY A 1 217 ? -7.805 -5.824 6.074 1 97.5 217 GLY A O 1
ATOM 1759 N N . PHE A 1 218 ? -7.918 -6.469 3.963 1 96.81 218 PHE A N 1
ATOM 1760 C CA . PHE A 1 218 ? -9.125 -7.277 4.086 1 96.81 218 PHE A CA 1
ATOM 1761 C C . PHE A 1 218 ? -8.797 -8.68 4.586 1 96.81 218 PHE A C 1
ATOM 1763 O O . PHE A 1 218 ? -7.625 -9.078 4.602 1 96.81 218 PHE A O 1
ATOM 1770 N N . ASP A 1 219 ? -9.859 -9.383 4.953 1 95.44 219 ASP A N 1
ATOM 1771 C CA . ASP A 1 219 ? -9.719 -10.789 5.316 1 95.44 219 ASP A CA 1
ATOM 1772 C C . ASP A 1 219 ? -9.969 -11.688 4.109 1 95.44 219 ASP A C 1
ATOM 1774 O O . ASP A 1 219 ? -9.281 -12.703 3.934 1 95.44 219 ASP A O 1
ATOM 1778 N N . ASN A 1 220 ? -10.914 -11.32 3.268 1 96.31 220 ASN A N 1
ATOM 1779 C CA . ASN A 1 220 ? -11.25 -12.156 2.119 1 96.31 220 ASN A CA 1
ATOM 1780 C C . ASN A 1 220 ? -10.352 -11.852 0.923 1 96.31 220 ASN A C 1
ATOM 1782 O O . ASN A 1 220 ? -9.906 -10.711 0.744 1 96.31 220 ASN A O 1
ATOM 1786 N N . THR A 1 221 ? -10.141 -12.82 0.089 1 98.06 221 THR A N 1
ATOM 1787 C CA . THR A 1 221 ? -9.258 -12.656 -1.057 1 98.06 221 THR A CA 1
ATOM 1788 C C . THR A 1 221 ? -10.039 -12.727 -2.363 1 98.06 221 THR A C 1
ATOM 1790 O O . THR A 1 221 ? -9.492 -12.469 -3.438 1 98.06 221 THR A O 1
ATOM 1793 N N . PHE A 1 222 ? -11.297 -13.039 -2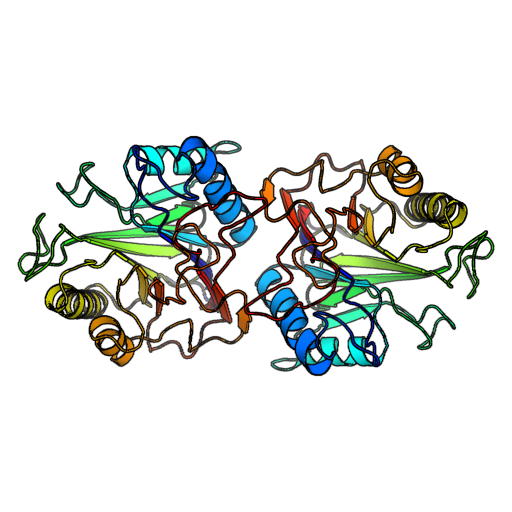.303 1 97.38 222 PHE A N 1
ATOM 1794 C CA . PHE A 1 222 ? -12.156 -13.195 -3.469 1 97.38 222 PHE A CA 1
ATOM 1795 C C . PHE A 1 222 ? -13.406 -12.328 -3.34 1 97.38 222 PHE A C 1
ATOM 1797 O O . PHE A 1 222 ? -14.117 -12.406 -2.336 1 97.38 222 PHE A O 1
ATOM 1804 N N . THR A 1 223 ? -13.688 -11.508 -4.383 1 95.06 223 THR A N 1
ATOM 1805 C CA . THR A 1 223 ? -14.836 -10.602 -4.324 1 95.06 223 THR A CA 1
ATOM 1806 C C . THR A 1 223 ? -15.906 -11.016 -5.332 1 95.06 223 THR A C 1
ATOM 1808 O O . THR A 1 223 ? -17.094 -10.734 -5.141 1 95.06 223 THR A O 1
ATOM 1811 N N . GLY A 1 224 ? -15.445 -11.625 -6.445 1 94.94 224 GLY A N 1
ATOM 1812 C CA . GLY A 1 224 ? -16.406 -12.047 -7.457 1 94.94 224 GLY A CA 1
ATOM 1813 C C . GLY A 1 224 ? -17 -10.891 -8.234 1 94.94 224 GLY A C 1
ATOM 1814 O O . GLY A 1 224 ? -18.141 -10.969 -8.688 1 94.94 224 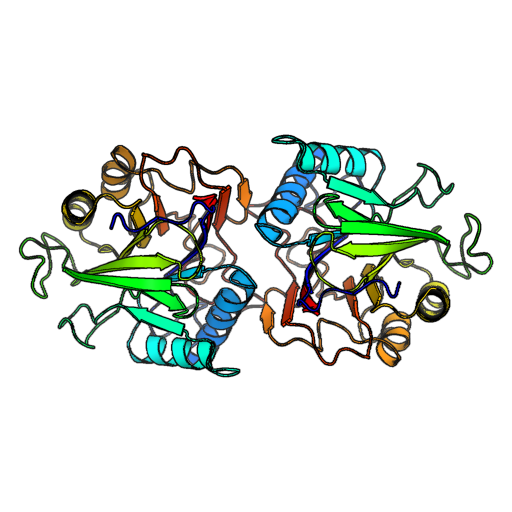GLY A O 1
ATOM 1815 N N . PHE A 1 225 ? -16.391 -9.766 -8.219 1 95.06 225 PHE A N 1
ATOM 1816 C CA . PHE A 1 225 ? -16.812 -8.539 -8.883 1 95.06 225 PHE A CA 1
ATOM 1817 C C . PHE A 1 225 ? -18.078 -7.988 -8.25 1 95.06 225 PHE A C 1
ATOM 1819 O O . PHE A 1 225 ? -18.922 -7.414 -8.945 1 95.06 225 PHE A O 1
ATOM 1826 N N . ASP A 1 226 ? -18.25 -8.273 -6.969 1 89.06 226 ASP A N 1
ATOM 1827 C CA . ASP A 1 226 ? -19.438 -7.734 -6.305 1 89.06 226 ASP A CA 1
ATOM 1828 C C . ASP A 1 226 ? -19.172 -7.527 -4.812 1 89.06 226 ASP A C 1
ATOM 1830 O O . ASP A 1 226 ? -18.125 -7.91 -4.297 1 89.06 226 ASP A O 1
ATOM 1834 N N . THR A 1 227 ? -20.031 -6.723 -4.117 1 76.75 227 THR A N 1
ATOM 1835 C CA . THR A 1 227 ? -19.875 -6.398 -2.701 1 76.75 227 THR A CA 1
ATOM 1836 C C . THR A 1 227 ? -20.609 -7.406 -1.83 1 76.75 227 THR A C 1
ATOM 1838 O O . THR A 1 227 ? -20.5 -7.375 -0.603 1 76.75 227 THR A O 1
ATOM 1841 N N . LYS A 1 228 ? -21.375 -8.297 -2.404 1 75.94 228 LYS A N 1
ATOM 1842 C CA . LYS A 1 228 ? -22.25 -9.18 -1.654 1 75.94 228 LYS A CA 1
ATOM 1843 C C . LYS A 1 228 ? -21.703 -10.602 -1.62 1 75.94 228 LYS A C 1
ATOM 1845 O O . LYS A 1 228 ? -22.266 -11.469 -0.943 1 75.94 228 LYS A O 1
ATOM 1850 N N . SER A 1 229 ? -20.625 -10.758 -2.33 1 70.81 229 SER A N 1
ATOM 1851 C CA . SER A 1 229 ? -20.094 -12.117 -2.428 1 70.81 229 SER A CA 1
ATOM 1852 C C . SER A 1 229 ? -19.703 -12.656 -1.058 1 70.81 229 SER A C 1
ATOM 1854 O O . SER A 1 229 ? -19.344 -11.891 -0.165 1 70.81 229 SER A O 1
ATOM 1856 N N . ARG A 1 230 ? -19.875 -13.906 -1.022 1 72.38 230 ARG A N 1
ATOM 1857 C CA . ARG A 1 230 ? -19.469 -14.586 0.202 1 72.38 230 ARG A CA 1
ATOM 1858 C C . ARG A 1 230 ? -17.984 -14.352 0.481 1 72.38 230 ARG A C 1
ATOM 1860 O O . ARG A 1 230 ? -17.172 -14.359 -0.441 1 72.38 230 ARG A O 1
ATOM 1867 N N . HIS A 1 231 ? -17.734 -14.266 1.726 1 77.38 231 HIS A N 1
ATOM 1868 C CA . HIS A 1 231 ? -16.359 -14.195 2.213 1 77.38 231 HIS A CA 1
ATOM 1869 C C . HIS A 1 231 ? -15.578 -15.445 1.837 1 77.38 231 HIS A C 1
ATOM 1871 O O . HIS A 1 231 ? -15.961 -16.562 2.215 1 77.38 231 HIS A O 1
ATOM 1877 N N . LYS A 1 232 ? -14.586 -15.344 1.021 1 93.75 232 LYS A N 1
ATOM 1878 C CA . LYS A 1 232 ? -13.773 -16.469 0.582 1 93.75 232 LYS A CA 1
ATOM 1879 C C . LYS A 1 232 ? -12.289 -16.141 0.633 1 93.75 232 LYS A C 1
ATOM 1881 O O . LYS A 1 232 ? -11.875 -15.039 0.247 1 93.75 232 LYS A O 1
ATOM 1886 N N . VAL A 1 233 ? -11.57 -17.078 1.254 1 98.06 233 VAL A N 1
ATOM 1887 C CA . VAL A 1 233 ? -10.109 -17 1.262 1 98.06 233 VAL A CA 1
ATOM 1888 C C . VAL A 1 233 ? -9.523 -18.172 0.487 1 98.06 233 VAL A C 1
ATOM 1890 O O . VAL A 1 233 ? -9.555 -19.312 0.962 1 98.06 233 VAL A O 1
ATOM 1893 N N . ILE A 1 234 ? -8.969 -17.844 -0.746 1 98.69 234 ILE A N 1
ATOM 1894 C CA . ILE A 1 234 ? -8.492 -18.953 -1.557 1 98.69 234 ILE A CA 1
ATOM 1895 C C . ILE A 1 234 ? -7.172 -18.594 -2.223 1 98.69 234 ILE A C 1
ATOM 1897 O O . ILE A 1 234 ? -6.574 -19.406 -2.924 1 98.69 234 ILE A O 1
ATOM 1901 N N . ASP A 1 235 ? -6.688 -17.391 -2.061 1 98.88 235 ASP A N 1
ATOM 1902 C CA . ASP A 1 235 ? -5.375 -16.938 -2.516 1 98.88 235 ASP A CA 1
ATOM 1903 C C . ASP A 1 235 ? -4.379 -16.891 -1.36 1 98.88 235 ASP A C 1
ATOM 1905 O O . ASP A 1 235 ? -4.691 -16.391 -0.279 1 98.88 235 ASP A O 1
ATOM 1909 N N . TYR A 1 236 ? -3.172 -17.469 -1.614 1 98.94 236 TYR A N 1
ATOM 1910 C CA . TYR A 1 236 ? -2.217 -17.594 -0.516 1 98.94 236 TYR A CA 1
ATOM 1911 C C . TYR A 1 236 ? -0.802 -17.281 -0.991 1 98.94 236 TYR A C 1
ATOM 1913 O O . TYR A 1 236 ? -0.495 -17.422 -2.178 1 98.94 236 TYR A O 1
ATOM 1921 N N . VAL A 1 237 ? -0.009 -16.828 -0.077 1 98.94 237 VAL A N 1
ATOM 1922 C CA . VAL A 1 237 ? 1.448 -16.875 -0.135 1 98.94 237 VAL A CA 1
ATOM 1923 C C . VAL A 1 237 ? 1.985 -17.703 1.023 1 98.94 237 VAL A C 1
ATOM 1925 O O . VAL A 1 237 ? 1.981 -17.266 2.174 1 98.94 237 VAL A O 1
ATOM 1928 N N . PHE A 1 238 ? 2.383 -18.891 0.713 1 98.88 238 PHE A N 1
ATOM 1929 C CA . PHE A 1 238 ? 3.045 -19.766 1.68 1 98.88 238 PHE A CA 1
ATOM 1930 C C . PHE A 1 238 ? 4.555 -19.562 1.64 1 98.88 238 PHE A C 1
ATOM 1932 O O . PHE A 1 238 ? 5.117 -19.25 0.588 1 98.88 238 PHE A O 1
ATOM 1939 N N . PHE A 1 239 ? 5.164 -19.703 2.801 1 98.56 239 PHE A N 1
ATOM 1940 C CA . PHE A 1 239 ? 6.617 -19.562 2.799 1 98.56 239 PHE A CA 1
ATOM 1941 C C . PHE A 1 239 ? 7.273 -20.688 3.596 1 98.56 239 PHE A C 1
ATOM 1943 O O . PHE A 1 239 ? 6.609 -21.391 4.359 1 98.56 239 PHE A O 1
ATOM 1950 N N . ASP A 1 240 ? 8.539 -20.828 3.365 1 96.88 240 ASP A N 1
ATOM 1951 C CA . ASP A 1 240 ? 9.414 -21.844 3.918 1 96.88 240 ASP A CA 1
ATOM 1952 C C . ASP A 1 240 ? 9.367 -21.844 5.445 1 96.88 240 ASP A C 1
ATOM 1954 O O . ASP A 1 240 ? 9.508 -20.797 6.078 1 96.88 240 ASP A O 1
ATOM 1958 N N . PRO A 1 241 ? 9.109 -23.062 6.047 1 96.12 241 PRO A N 1
ATOM 1959 C CA . PRO A 1 241 ? 8.977 -23.109 7.504 1 96.12 241 PRO A CA 1
ATOM 1960 C C . PRO A 1 241 ? 10.281 -22.781 8.234 1 96.12 241 PRO A C 1
ATOM 1962 O O . PRO A 1 241 ? 10.281 -22.641 9.453 1 96.12 241 PRO A O 1
ATOM 1965 N N . ARG A 1 242 ? 11.43 -22.656 7.598 1 97.06 242 ARG A N 1
ATOM 1966 C CA . ARG A 1 242 ? 12.68 -22.234 8.211 1 97.06 242 ARG A CA 1
ATOM 1967 C C . ARG A 1 242 ? 12.617 -20.766 8.633 1 97.06 242 ARG A C 1
ATOM 1969 O O . ARG A 1 242 ? 13.406 -20.328 9.469 1 97.06 242 ARG A O 1
ATOM 1976 N N . LEU A 1 243 ? 11.727 -20 8.016 1 96.75 243 LEU A N 1
ATOM 1977 C CA . LEU A 1 243 ? 11.43 -18.641 8.484 1 96.75 243 LEU A CA 1
ATOM 1978 C C . LEU A 1 243 ? 10.367 -18.672 9.586 1 96.75 243 LEU A C 1
ATOM 1980 O O . LEU A 1 243 ? 9.398 -19.422 9.492 1 96.75 243 LEU A O 1
ATOM 1984 N N . THR A 1 244 ? 10.57 -17.891 10.586 1 95.44 244 THR A N 1
ATOM 1985 C CA . THR A 1 244 ? 9.617 -17.875 11.688 1 95.44 244 THR A CA 1
ATOM 1986 C C . THR A 1 244 ? 8.383 -17.047 11.328 1 95.44 244 THR A C 1
ATOM 1988 O O . THR A 1 244 ? 7.262 -17.422 11.656 1 95.44 244 THR A O 1
ATOM 1991 N N . THR A 1 245 ? 8.586 -15.852 10.711 1 94.81 245 THR A N 1
ATOM 1992 C CA . THR A 1 245 ? 7.52 -14.93 10.352 1 94.81 245 THR A CA 1
ATOM 1993 C C . THR A 1 245 ? 7.934 -14.055 9.172 1 94.81 245 THR A C 1
ATOM 1995 O O . THR A 1 245 ? 9.102 -14.039 8.781 1 94.81 245 THR A O 1
ATOM 1998 N N . ILE A 1 246 ? 6.949 -13.492 8.531 1 97.06 246 ILE A N 1
ATOM 1999 C CA . ILE A 1 246 ? 7.219 -12.438 7.562 1 97.06 246 ILE A CA 1
ATOM 2000 C C . ILE A 1 246 ? 6.863 -11.078 8.172 1 97.06 246 ILE A C 1
ATOM 2002 O O . ILE A 1 246 ? 6.176 -11.016 9.195 1 97.06 246 ILE A O 1
ATOM 2006 N N . GLN A 1 247 ? 7.34 -10.008 7.582 1 96.19 247 GLN A N 1
ATOM 2007 C CA . GLN A 1 247 ? 7.199 -8.688 8.18 1 96.19 247 GLN A CA 1
ATOM 2008 C C . GLN A 1 247 ? 5.773 -8.164 8.031 1 96.19 247 GLN A C 1
ATOM 2010 O O . GLN A 1 247 ? 5.215 -7.594 8.977 1 96.19 247 GLN A O 1
ATOM 2015 N N . GLY A 1 248 ? 5.277 -8.266 6.859 1 98.12 248 GLY A N 1
ATOM 2016 C CA . GLY A 1 248 ? 3.932 -7.766 6.629 1 98.12 248 GLY A CA 1
ATOM 2017 C C . GLY A 1 248 ? 3.133 -8.633 5.672 1 98.12 248 GLY A C 1
ATOM 2018 O O . GLY A 1 248 ? 3.693 -9.242 4.758 1 98.12 248 GLY A O 1
ATOM 2019 N N . PHE A 1 249 ? 1.802 -8.711 5.902 1 98.75 249 PHE A N 1
ATOM 2020 C CA . PHE A 1 249 ? 0.833 -9.359 5.027 1 98.75 249 PHE A CA 1
ATOM 2021 C C . PHE A 1 249 ? -0.369 -8.453 4.785 1 98.75 249 PHE A C 1
ATOM 2023 O O . PHE A 1 249 ? -0.934 -7.895 5.727 1 98.75 249 PHE A O 1
ATOM 2030 N N . ALA A 1 250 ? -0.727 -8.32 3.486 1 98.81 250 ALA A N 1
ATOM 2031 C CA . ALA A 1 250 ? -1.898 -7.504 3.186 1 98.81 250 ALA A CA 1
ATOM 2032 C C . ALA A 1 250 ? -2.766 -8.164 2.117 1 98.81 250 ALA A C 1
ATOM 2034 O O . ALA A 1 250 ? -2.248 -8.734 1.155 1 98.81 250 ALA A O 1
ATOM 2035 N N . VAL A 1 251 ? -4.055 -8.109 2.322 1 98.56 251 VAL A N 1
ATOM 2036 C CA . VAL A 1 251 ? -5.035 -8.266 1.252 1 98.56 251 VAL A CA 1
ATOM 2037 C C . VAL A 1 251 ? -5.52 -6.891 0.794 1 98.56 251 VAL A C 1
ATOM 2039 O O . VAL A 1 251 ? -6.285 -6.227 1.499 1 98.56 251 VAL A O 1
ATOM 2042 N N . LEU A 1 252 ? -5.133 -6.469 -0.341 1 98.25 252 LEU A N 1
ATOM 2043 C CA . LEU A 1 252 ? -5.367 -5.113 -0.826 1 98.25 252 LEU A CA 1
ATOM 2044 C C . LEU A 1 252 ? -6.746 -4.996 -1.465 1 98.25 252 LEU A C 1
ATOM 2046 O O . LEU A 1 252 ? -7.387 -6.008 -1.762 1 98.25 252 LEU A O 1
ATOM 2050 N N . ASP A 1 253 ? -7.219 -3.775 -1.622 1 95.75 253 ASP A N 1
ATOM 2051 C CA . ASP A 1 253 ? -8.484 -3.541 -2.303 1 95.75 253 ASP A CA 1
ATOM 2052 C C . ASP A 1 253 ? -8.352 -3.75 -3.811 1 95.75 253 ASP A C 1
ATOM 2054 O O . ASP A 1 253 ? -7.301 -3.459 -4.387 1 95.75 253 ASP A O 1
ATOM 2058 N N . ASN A 1 254 ? -9.344 -4.328 -4.375 1 96.75 254 ASN A N 1
ATOM 2059 C CA . ASN A 1 254 ? -9.383 -4.504 -5.824 1 96.75 254 ASN A CA 1
ATOM 2060 C C . ASN A 1 254 ? -10.484 -3.664 -6.461 1 96.75 254 ASN A C 1
ATOM 2062 O O . ASN A 1 254 ? -10.844 -3.879 -7.621 1 96.75 254 ASN A O 1
ATOM 2066 N N . HIS A 1 255 ? -11.078 -2.758 -5.676 1 95.25 255 HIS A N 1
ATOM 2067 C CA . HIS A 1 255 ? -12.219 -1.979 -6.145 1 95.25 255 HIS A CA 1
ATOM 2068 C C . HIS A 1 255 ? -12.055 -0.502 -5.797 1 95.25 255 HIS A C 1
ATOM 2070 O O . HIS A 1 255 ? -12.125 -0.125 -4.625 1 95.25 255 HIS A O 1
ATOM 2076 N N . PHE A 1 256 ? -11.844 0.334 -6.805 1 93.62 256 PHE A N 1
ATOM 2077 C CA . PHE A 1 256 ? -11.75 1.777 -6.625 1 93.62 256 PHE A CA 1
ATOM 2078 C C . PHE A 1 256 ? -12.719 2.504 -7.551 1 93.62 256 PHE A C 1
ATOM 2080 O O . PHE A 1 256 ? -12.695 2.299 -8.766 1 93.62 256 PHE A O 1
ATOM 2087 N N . ASP A 1 257 ? -13.562 3.311 -6.934 1 89.12 257 ASP A N 1
ATOM 2088 C CA . ASP A 1 257 ? -14.438 4.223 -7.656 1 89.12 257 ASP A CA 1
ATOM 2089 C C . ASP A 1 257 ? -15.227 3.484 -8.734 1 89.12 257 ASP A C 1
ATOM 2091 O O . ASP A 1 257 ? -15.273 3.92 -9.891 1 89.12 257 ASP A O 1
ATOM 2095 N N . GLY A 1 258 ? -15.672 2.334 -8.484 1 90.12 258 GLY A N 1
ATOM 2096 C CA . GLY A 1 258 ? -16.609 1.601 -9.32 1 90.12 258 GLY A CA 1
ATOM 2097 C C . GLY A 1 258 ? -15.938 0.591 -10.227 1 90.12 258 GLY A C 1
ATOM 2098 O O . GLY A 1 258 ? -16.609 -0.128 -10.977 1 90.12 258 GLY A O 1
ATOM 2099 N N . ILE A 1 259 ? -14.656 0.465 -10.195 1 95 259 ILE A N 1
ATOM 2100 C CA . ILE A 1 259 ? -13.945 -0.457 -11.078 1 95 259 ILE A CA 1
ATOM 2101 C C . ILE A 1 259 ? -13.242 -1.524 -10.25 1 95 259 ILE A C 1
ATOM 2103 O O . ILE A 1 259 ? -12.398 -1.207 -9.406 1 95 259 ILE A O 1
ATOM 2107 N N . TYR A 1 260 ? -13.625 -2.787 -10.453 1 96.81 260 TYR A N 1
ATOM 2108 C CA . TYR A 1 260 ? -12.867 -3.926 -9.938 1 96.81 260 TYR A CA 1
ATOM 2109 C C . TYR A 1 260 ? -11.727 -4.293 -10.875 1 96.81 260 TYR A C 1
ATOM 2111 O O . TYR A 1 260 ? -11.938 -4.477 -12.078 1 96.81 260 TYR A O 1
ATOM 2119 N N . SER A 1 261 ? -10.531 -4.387 -10.328 1 98.12 261 SER A N 1
ATOM 2120 C CA . SER A 1 261 ? -9.406 -4.816 -11.148 1 98.12 261 SER A CA 1
ATOM 2121 C C . SER A 1 261 ? -9.5 -6.305 -11.477 1 98.12 261 SER A C 1
ATOM 2123 O O . SER A 1 261 ? -8.969 -6.754 -12.492 1 98.12 261 SER A O 1
ATOM 2125 N N . SER A 1 262 ? -10.109 -7.105 -10.656 1 98.12 262 SER A N 1
ATOM 2126 C CA . SER A 1 262 ? -10.312 -8.547 -10.766 1 98.12 262 SER A CA 1
ATOM 2127 C C . SER A 1 262 ? -11.391 -9.031 -9.805 1 98.12 262 SER A C 1
ATOM 2129 O O . SER A 1 262 ? -11.883 -8.258 -8.977 1 98.12 262 SER A O 1
ATOM 2131 N N . ASP A 1 263 ? -11.812 -10.258 -10.008 1 97.25 263 ASP A N 1
ATOM 2132 C CA . ASP A 1 263 ? -12.695 -10.867 -9.016 1 97.25 263 ASP A CA 1
ATOM 2133 C C . ASP A 1 263 ? -11.906 -11.336 -7.793 1 97.25 263 ASP A C 1
ATOM 2135 O O . ASP A 1 263 ? -12.492 -11.805 -6.816 1 97.25 263 ASP A O 1
ATOM 2139 N N . HIS A 1 264 ? -10.602 -11.227 -7.801 1 98.56 264 HIS A N 1
ATOM 2140 C CA . HIS A 1 264 ? -9.734 -11.508 -6.66 1 98.56 264 HIS A CA 1
ATOM 2141 C C . HIS A 1 264 ? -9.047 -10.242 -6.164 1 98.56 264 HIS A C 1
ATOM 2143 O O . HIS A 1 264 ? -8.805 -9.32 -6.945 1 98.56 264 HIS A O 1
ATOM 2149 N N . ARG A 1 265 ? -8.727 -10.203 -4.867 1 98.25 265 ARG A N 1
ATOM 2150 C CA . ARG A 1 265 ? -7.902 -9.156 -4.285 1 98.25 265 ARG A CA 1
ATOM 2151 C C . ARG A 1 265 ? -6.422 -9.508 -4.375 1 98.25 265 ARG A C 1
ATOM 2153 O O . ARG A 1 265 ? -6.043 -10.672 -4.191 1 98.25 265 ARG A O 1
ATOM 2160 N N . PRO A 1 266 ? -5.523 -8.477 -4.652 1 98.81 266 PRO A N 1
ATOM 2161 C CA . PRO A 1 266 ? -4.086 -8.758 -4.59 1 98.81 266 PRO A CA 1
ATOM 2162 C C . PRO A 1 266 ? -3.602 -9.031 -3.168 1 98.81 266 PRO A C 1
ATOM 2164 O O . PRO A 1 266 ? -4.105 -8.438 -2.213 1 98.81 266 PRO A O 1
ATOM 2167 N N . LEU A 1 267 ? -2.723 -9.938 -3.057 1 98.94 267 LEU A N 1
ATOM 2168 C CA . LEU A 1 267 ? -1.964 -10.125 -1.826 1 98.94 267 LEU A CA 1
ATOM 2169 C C . LEU A 1 267 ? -0.601 -9.445 -1.917 1 98.94 267 LEU A C 1
ATOM 2171 O O . LEU A 1 267 ? 0.05 -9.492 -2.963 1 98.94 267 LEU A O 1
ATOM 2175 N N . LEU A 1 268 ? -0.186 -8.805 -0.877 1 98.88 268 LEU A N 1
ATOM 2176 C CA . LEU A 1 268 ? 1.144 -8.211 -0.768 1 98.88 268 LEU A CA 1
ATOM 2177 C C . LEU A 1 268 ? 1.842 -8.68 0.506 1 98.88 268 LEU A C 1
ATOM 2179 O O . LEU A 1 268 ? 1.314 -8.5 1.606 1 98.88 268 LEU A O 1
ATOM 2183 N N . VAL A 1 269 ? 2.99 -9.289 0.343 1 98.88 269 VAL A N 1
ATOM 2184 C CA . VAL A 1 269 ? 3.764 -9.805 1.469 1 98.88 269 VAL A CA 1
ATOM 2185 C C . VAL A 1 269 ? 5.113 -9.094 1.536 1 98.88 269 VAL A C 1
ATOM 2187 O O . VAL A 1 269 ? 5.801 -8.953 0.521 1 98.88 269 VAL A O 1
ATOM 2190 N N . GLU A 1 270 ? 5.445 -8.57 2.68 1 98.44 270 GLU A N 1
ATOM 2191 C CA . GLU A 1 270 ? 6.715 -7.898 2.949 1 98.44 270 GLU A CA 1
ATOM 2192 C C . GLU A 1 270 ? 7.691 -8.828 3.66 1 98.44 270 GLU A C 1
ATOM 2194 O O . GLU A 1 270 ? 7.383 -9.367 4.727 1 98.44 270 GLU A O 1
ATOM 2199 N N . ILE A 1 271 ? 8.906 -8.992 3.064 1 97.44 271 ILE A N 1
ATOM 2200 C CA . ILE A 1 271 ? 9.82 -10.016 3.559 1 97.44 271 ILE A CA 1
ATOM 2201 C C . ILE A 1 271 ? 11.203 -9.414 3.766 1 97.44 271 ILE A C 1
ATOM 2203 O O . ILE A 1 271 ? 11.68 -8.633 2.936 1 97.44 271 ILE A O 1
ATOM 2207 N N . SER A 1 272 ? 11.781 -9.719 4.879 1 94.31 272 SER A N 1
ATOM 2208 C CA . SER A 1 272 ? 13.195 -9.453 5.145 1 94.31 272 SER A CA 1
ATOM 2209 C C . SER A 1 272 ? 13.953 -10.742 5.441 1 94.31 272 SER A C 1
ATOM 2211 O O . SER A 1 272 ? 13.625 -11.453 6.391 1 94.31 272 SER A O 1
ATOM 2213 N N . LEU A 1 273 ? 14.938 -11.047 4.551 1 94.25 273 LEU A N 1
ATOM 2214 C CA . LEU A 1 273 ? 15.742 -12.25 4.723 1 94.25 273 LEU A CA 1
ATOM 2215 C C . LEU A 1 273 ? 17.172 -11.898 5.102 1 94.25 273 LEU A C 1
ATOM 2217 O O . LEU A 1 273 ? 17.75 -10.945 4.57 1 94.25 273 LEU A O 1
ATOM 2221 N N . MET B 1 1 ? 34.656 24.578 4.957 1 21.48 1 MET B N 1
ATOM 2222 C CA . MET B 1 1 ? 34.469 23.219 4.469 1 21.48 1 MET B CA 1
ATOM 2223 C C . MET B 1 1 ? 33.031 22.969 4.039 1 21.48 1 MET B C 1
ATOM 2225 O O . MET B 1 1 ? 32.125 23.094 4.848 1 21.48 1 MET B O 1
ATOM 2229 N N . SER B 1 2 ? 32.594 23.25 2.855 1 29.78 2 SER B N 1
ATOM 2230 C CA . SER B 1 2 ? 31.312 23.172 2.166 1 29.78 2 SER B CA 1
ATOM 2231 C C . SER B 1 2 ? 30.641 21.828 2.393 1 29.78 2 SER B C 1
ATOM 2233 O O . SER B 1 2 ? 31.297 20.781 2.326 1 29.78 2 SER B O 1
ATOM 2235 N N . ASP B 1 3 ? 29.672 21.734 3.361 1 37.25 3 ASP B N 1
ATOM 2236 C CA . ASP B 1 3 ? 28.969 20.5 3.725 1 37.25 3 ASP B CA 1
ATOM 2237 C C . ASP B 1 3 ? 28.703 19.641 2.492 1 37.25 3 ASP B C 1
ATOM 2239 O O . ASP B 1 3 ? 28.031 20.094 1.557 1 37.25 3 ASP B O 1
ATOM 2243 N N . ASN B 1 4 ? 29.672 18.953 2.033 1 35.91 4 ASN B N 1
ATOM 2244 C CA . ASN B 1 4 ? 29.672 17.984 0.941 1 35.91 4 ASN B CA 1
ATOM 2245 C C . ASN B 1 4 ? 28.391 17.156 0.915 1 35.91 4 ASN B C 1
ATOM 2247 O O . ASN B 1 4 ? 28.188 16.297 1.763 1 35.91 4 ASN B O 1
ATOM 2251 N N . THR B 1 5 ? 27.141 17.812 0.631 1 42.31 5 THR B N 1
ATOM 2252 C CA . THR B 1 5 ? 25.859 17.219 0.283 1 42.31 5 THR B CA 1
ATOM 2253 C C . THR B 1 5 ? 26.062 15.922 -0.504 1 42.31 5 THR B C 1
ATOM 2255 O O . THR B 1 5 ? 26.531 15.945 -1.645 1 42.31 5 THR B O 1
ATOM 2258 N N . THR B 1 6 ? 26.656 14.922 0.014 1 47.12 6 THR B N 1
ATOM 2259 C CA . THR B 1 6 ? 26.812 13.617 -0.624 1 47.12 6 THR B CA 1
ATOM 2260 C C . THR B 1 6 ? 25.641 13.305 -1.531 1 47.12 6 THR B C 1
ATOM 2262 O O . THR B 1 6 ? 24.484 13.484 -1.139 1 47.12 6 THR B O 1
ATOM 2265 N N . SER B 1 7 ? 25.688 13.172 -2.863 1 56.97 7 SER B N 1
ATOM 2266 C CA . SER B 1 7 ? 25.062 13.07 -4.18 1 56.97 7 SER B CA 1
ATOM 2267 C C . SER B 1 7 ? 24.203 11.82 -4.289 1 56.97 7 SER B C 1
ATOM 2269 O O . SER B 1 7 ? 24.719 10.695 -4.211 1 56.97 7 SER B O 1
ATOM 2271 N N . GLY B 1 8 ? 23.188 11.422 -3.426 1 68.38 8 GLY B N 1
ATOM 2272 C CA . GLY B 1 8 ? 22.25 10.352 -3.748 1 68.38 8 GLY B CA 1
ATOM 2273 C C . GLY B 1 8 ? 20.797 10.797 -3.682 1 68.38 8 GLY B C 1
ATOM 2274 O O . GLY B 1 8 ? 20.469 11.766 -3.002 1 68.38 8 GLY B O 1
ATOM 2275 N N . ALA B 1 9 ? 20 10.188 -4.488 1 85.06 9 ALA B N 1
ATOM 2276 C CA . ALA B 1 9 ? 18.562 10.469 -4.566 1 85.06 9 ALA B CA 1
ATOM 2277 C C . ALA B 1 9 ? 17.875 10.117 -3.256 1 85.06 9 ALA B C 1
ATOM 2279 O O . ALA B 1 9 ? 18.172 9.086 -2.643 1 85.06 9 ALA B O 1
ATOM 2280 N N . LEU B 1 10 ? 17.141 11.141 -2.672 1 92.88 10 LEU B N 1
ATOM 2281 C CA . LEU B 1 10 ? 16.266 10.859 -1.543 1 92.88 10 LEU B CA 1
ATOM 2282 C C . LEU B 1 10 ? 14.938 10.273 -2.018 1 92.88 10 LEU B C 1
ATOM 2284 O O . LEU B 1 10 ? 14.164 10.953 -2.703 1 92.88 10 LEU B O 1
ATOM 2288 N N . ASN B 1 11 ? 14.758 8.961 -1.74 1 94.81 11 ASN B N 1
ATOM 2289 C CA . ASN B 1 11 ? 13.453 8.336 -1.915 1 94.81 11 ASN B CA 1
ATOM 2290 C C . ASN B 1 11 ? 12.695 8.242 -0.594 1 94.81 11 ASN B C 1
ATOM 2292 O O . ASN B 1 11 ? 13.219 7.711 0.389 1 94.81 11 ASN B O 1
ATOM 2296 N N . PHE B 1 12 ? 11.508 8.828 -0.521 1 97.38 12 PHE B N 1
ATOM 2297 C CA . PHE B 1 12 ? 10.742 8.758 0.715 1 97.38 12 PHE B CA 1
ATOM 2298 C C . PHE B 1 12 ? 9.242 8.836 0.429 1 97.38 12 PHE B C 1
ATOM 2300 O O . PHE B 1 12 ? 8.836 9.07 -0.712 1 97.38 12 PHE B O 1
ATOM 2307 N N . LYS B 1 13 ? 8.5 8.523 1.453 1 98.56 13 LYS B N 1
ATOM 2308 C CA . LYS B 1 13 ? 7.047 8.617 1.385 1 98.56 13 LYS B CA 1
ATOM 2309 C C . LYS B 1 13 ? 6.516 9.641 2.385 1 98.56 13 LYS B C 1
ATOM 2311 O O . LYS B 1 13 ? 7.086 9.82 3.463 1 98.56 13 LYS B O 1
ATOM 2316 N N . LEU B 1 14 ? 5.488 10.328 1.997 1 98.88 14 LEU B N 1
ATOM 2317 C CA . LEU B 1 14 ? 4.68 11.141 2.902 1 98.88 14 LEU B CA 1
ATOM 2318 C C . LEU B 1 14 ? 3.309 10.516 3.119 1 98.88 14 LEU B C 1
ATOM 2320 O O . LEU B 1 14 ? 2.549 10.328 2.166 1 98.88 14 LEU B O 1
ATOM 2324 N N . TYR B 1 15 ? 3.062 10.094 4.344 1 98.94 15 TYR B N 1
ATOM 2325 C CA . TYR B 1 15 ? 1.777 9.562 4.785 1 98.94 15 TYR B CA 1
ATOM 2326 C C . TYR B 1 15 ? 0.986 10.609 5.555 1 98.94 15 TYR B C 1
ATOM 2328 O O . TYR B 1 15 ? 1.391 11.023 6.645 1 98.94 15 TYR B O 1
ATOM 2336 N N . SER B 1 16 ? -0.157 11.117 5.016 1 98.94 16 SER B N 1
ATOM 2337 C CA . SER B 1 16 ? -0.983 12.125 5.672 1 98.94 16 SER B CA 1
ATOM 2338 C C . SER B 1 16 ? -2.367 11.578 6.004 1 98.94 16 SER B C 1
ATOM 2340 O O . SER B 1 16 ? -3.027 10.984 5.145 1 98.94 16 SER B O 1
ATOM 2342 N N . HIS B 1 17 ? -2.816 11.789 7.281 1 98.94 17 HIS B N 1
ATOM 2343 C CA . HIS B 1 17 ? -4.078 11.188 7.691 1 98.94 17 HIS B CA 1
ATOM 2344 C C . HIS B 1 17 ? -4.727 11.984 8.82 1 98.94 17 HIS B C 1
ATOM 2346 O O . HIS B 1 17 ? -4.16 12.094 9.914 1 98.94 17 HIS B O 1
ATOM 2352 N N . ASN B 1 18 ? -5.867 12.625 8.539 1 98.94 18 ASN B N 1
ATOM 2353 C CA . ASN B 1 18 ? -6.727 13.047 9.641 1 98.94 18 ASN B CA 1
ATOM 2354 C C . ASN B 1 18 ? -7.328 11.844 10.375 1 98.94 18 ASN B C 1
ATOM 2356 O O . ASN B 1 18 ? -8.164 11.133 9.82 1 98.94 18 ASN B O 1
ATOM 2360 N N . ILE B 1 19 ? -6.938 11.656 11.633 1 98.88 19 ILE B N 1
ATOM 2361 C CA . ILE B 1 19 ? -7.246 10.383 12.258 1 98.88 19 ILE B CA 1
ATOM 2362 C C . ILE B 1 19 ? -8.469 10.531 13.164 1 98.88 19 ILE B C 1
ATOM 2364 O O . ILE B 1 19 ? -8.805 9.617 13.922 1 98.88 19 ILE B O 1
ATOM 2368 N N . ARG B 1 20 ? -9.219 11.672 13.055 1 98.44 20 ARG B N 1
ATOM 2369 C CA . ARG B 1 20 ? -10.375 11.922 13.906 1 98.44 20 ARG B CA 1
ATOM 2370 C C . ARG B 1 20 ? -9.992 11.867 15.383 1 98.44 20 ARG B C 1
ATOM 2372 O O . ARG B 1 20 ? -9.414 10.883 15.844 1 98.44 20 ARG B O 1
ATOM 2379 N N . TYR B 1 21 ? -10.273 12.906 16.125 1 98.44 21 TYR B N 1
ATOM 2380 C CA . TYR B 1 21 ? -9.93 12.969 17.531 1 98.44 21 TYR B CA 1
ATOM 2381 C C . TYR B 1 21 ? -10.648 11.875 18.312 1 98.44 21 TYR B C 1
ATOM 2383 O O . TYR B 1 21 ? -11.594 11.266 17.812 1 98.44 21 TYR B O 1
ATOM 2391 N N . ASP B 1 22 ? -10.164 11.578 19.469 1 98.56 22 ASP B N 1
ATOM 2392 C CA . ASP B 1 22 ? -10.742 10.57 20.359 1 98.56 22 ASP B CA 1
ATOM 2393 C C . ASP B 1 22 ? -12.086 11.031 20.906 1 98.56 22 ASP B C 1
ATOM 2395 O O . ASP B 1 22 ? -12.195 11.391 22.078 1 98.56 22 ASP B O 1
ATOM 2399 N N . ASN B 1 23 ? -13.023 10.914 20.031 1 96.5 23 ASN B N 1
ATOM 2400 C CA . ASN B 1 23 ? -14.391 11.297 20.359 1 96.5 23 ASN B CA 1
ATOM 2401 C C . ASN B 1 23 ? -15.031 10.312 21.328 1 96.5 23 ASN B C 1
ATOM 2403 O O . ASN B 1 23 ? -15.117 9.117 21.031 1 96.5 23 ASN B O 1
ATOM 2407 N N . LYS B 1 24 ? -15.516 10.789 22.438 1 95 24 LYS B N 1
ATOM 2408 C CA . LYS B 1 24 ? -16.125 9.914 23.438 1 95 24 LYS B CA 1
ATOM 2409 C C . LYS B 1 24 ? -17.609 9.703 23.172 1 95 24 LYS B C 1
ATOM 2411 O O . LYS B 1 24 ? -18.219 8.789 23.719 1 95 24 LYS B O 1
ATOM 2416 N N . ASN B 1 25 ? -18.188 10.523 22.375 1 94.44 25 ASN B N 1
ATOM 2417 C CA . ASN B 1 25 ? -19.578 10.391 21.953 1 94.44 25 ASN B CA 1
ATOM 2418 C C . ASN B 1 25 ? -19.688 9.906 20.5 1 94.44 25 ASN B C 1
ATOM 2420 O O . ASN B 1 25 ? -20.203 10.625 19.641 1 94.44 25 ASN B O 1
ATOM 2424 N N . ILE B 1 26 ? -19.391 8.68 20.391 1 92.69 26 ILE B N 1
ATOM 2425 C CA . ILE B 1 26 ? -19.266 8.125 19.047 1 92.69 26 ILE B CA 1
ATOM 2426 C C . ILE B 1 26 ? -20.656 7.891 18.469 1 92.69 26 ILE B C 1
ATOM 2428 O O . ILE B 1 26 ? -21.609 7.641 19.203 1 92.69 26 ILE B O 1
ATOM 2432 N N . SER B 1 27 ? -20.828 8.086 17.156 1 89.62 27 SER B N 1
ATOM 2433 C CA . SER B 1 27 ? -22.078 7.871 16.422 1 89.62 27 SER B CA 1
ATOM 2434 C C . SER B 1 27 ? -21.812 7.301 15.039 1 89.62 27 SER B C 1
ATOM 2436 O O . SER B 1 27 ? -20.672 7.301 14.562 1 89.62 27 SER B O 1
ATOM 2438 N N . GLY B 1 28 ? -22.828 6.691 14.531 1 91.06 28 GLY B N 1
ATOM 2439 C CA . GLY B 1 28 ? -22.719 6.133 13.188 1 91.06 28 GLY B CA 1
ATOM 2440 C C . GLY B 1 28 ? -21.734 4.977 13.109 1 91.06 28 GLY B C 1
ATOM 2441 O O . GLY B 1 28 ? -21.812 4.043 13.906 1 91.06 28 GLY B O 1
ATOM 2442 N N . GLY B 1 29 ? -20.875 5.039 12.133 1 93.31 29 GLY B N 1
ATOM 2443 C CA . GLY B 1 29 ? -19.922 3.959 11.883 1 93.31 29 GLY B CA 1
ATOM 2444 C C . GLY B 1 29 ? -18.625 4.117 12.648 1 93.31 29 GLY B C 1
ATOM 2445 O O . GLY B 1 29 ? -17.734 3.268 12.555 1 93.31 29 GLY B O 1
ATOM 2446 N N . GLU B 1 30 ? -18.547 5.137 13.469 1 96.62 30 GLU B N 1
ATOM 2447 C CA . GLU B 1 30 ? -17.312 5.379 14.203 1 96.62 30 GLU B CA 1
ATOM 2448 C C . GLU B 1 30 ? -17.125 4.355 15.32 1 96.62 30 GLU B C 1
ATOM 2450 O O . GLU B 1 30 ? -18.062 4.047 16.062 1 96.62 30 GLU B O 1
ATOM 2455 N N . LYS B 1 31 ? -15.906 3.744 15.398 1 97.56 31 LYS B N 1
ATOM 2456 C CA . LYS B 1 31 ? -15.508 2.867 16.5 1 97.56 31 LYS B CA 1
ATOM 2457 C C . LYS B 1 31 ? -14.641 3.613 17.5 1 97.56 31 LYS B C 1
ATOM 2459 O O . LYS B 1 31 ? -14.102 4.676 17.203 1 97.56 31 LYS B O 1
ATOM 2464 N N . PRO B 1 32 ? -14.602 3.115 18.734 1 97.94 32 PRO B N 1
ATOM 2465 C CA . PRO B 1 32 ? -13.75 3.779 19.734 1 97.94 32 PRO B CA 1
ATOM 2466 C C . PRO B 1 32 ? -12.281 3.82 19.312 1 97.94 32 PRO B C 1
ATOM 2468 O O . PRO B 1 32 ? -11.82 2.953 18.562 1 97.94 32 PRO B O 1
ATOM 2471 N N . TRP B 1 33 ? -11.594 4.809 19.844 1 98.38 33 TRP B N 1
ATOM 2472 C CA . TRP B 1 33 ? -10.18 4.98 19.547 1 98.38 33 TRP B CA 1
ATOM 2473 C C . TRP B 1 33 ? -9.406 3.697 19.828 1 98.38 33 TRP B C 1
ATOM 2475 O O . TRP B 1 33 ? -8.477 3.354 19.094 1 98.38 33 TRP B O 1
ATOM 2485 N N . SER B 1 34 ? -9.766 2.963 20.812 1 97.88 34 SER B N 1
ATOM 2486 C CA . SER B 1 34 ? -9.055 1.746 21.188 1 97.88 34 SER B CA 1
ATOM 2487 C C . SER B 1 34 ? -9.039 0.737 20.031 1 97.88 34 SER B C 1
ATOM 2489 O O . SER B 1 34 ? -8.125 -0.083 19.938 1 97.88 34 SER B O 1
ATOM 2491 N N . GLN B 1 35 ? -9.977 0.831 19.156 1 97.44 35 GLN B N 1
ATOM 2492 C CA . GLN B 1 35 ? -10.031 -0.047 17.984 1 97.44 35 GLN B CA 1
ATOM 2493 C C . GLN B 1 35 ? -9.406 0.622 16.766 1 97.44 35 GLN B C 1
ATOM 2495 O O . GLN B 1 35 ? -8.625 -0.001 16.047 1 97.44 35 GLN B O 1
ATOM 2500 N N . ARG B 1 36 ? -9.719 1.893 16.594 1 98.38 36 ARG B N 1
ATOM 2501 C CA . ARG B 1 36 ? -9.266 2.611 15.406 1 98.38 36 ARG B CA 1
ATOM 2502 C C . ARG B 1 36 ? -7.746 2.756 15.406 1 98.38 36 ARG B C 1
ATOM 2504 O O . ARG B 1 36 ? -7.117 2.74 14.344 1 98.38 36 ARG B O 1
ATOM 2511 N N . LYS B 1 37 ? -7.156 2.848 16.625 1 98.5 37 LYS B N 1
ATOM 2512 C CA . LYS B 1 37 ? -5.715 3.066 16.703 1 98.5 37 LYS B CA 1
ATOM 2513 C C . LYS B 1 37 ? -4.945 1.903 16.094 1 98.5 37 LYS B C 1
ATOM 2515 O O . LYS B 1 37 ? -3.887 2.102 15.492 1 98.5 37 LYS B O 1
ATOM 2520 N N . GLN B 1 38 ? -5.492 0.687 16.188 1 97.75 38 GLN B N 1
ATOM 2521 C CA . GLN B 1 38 ? -4.82 -0.481 15.633 1 97.75 38 GLN B CA 1
ATOM 2522 C C . GLN B 1 38 ? -4.781 -0.416 14.109 1 97.75 38 GLN B C 1
ATOM 2524 O O . GLN B 1 38 ? -3.752 -0.713 13.492 1 97.75 38 GLN B O 1
ATOM 2529 N N . GLU B 1 39 ? -5.871 0.02 13.523 1 98.12 39 GLU B N 1
ATOM 2530 C CA . GLU B 1 39 ? -5.949 0.115 12.07 1 98.12 39 GLU B CA 1
ATOM 2531 C C . GLU B 1 39 ? -5.016 1.193 11.539 1 98.12 39 GLU B C 1
ATOM 2533 O O . GLU B 1 39 ? -4.387 1.015 10.492 1 98.12 39 GLU B O 1
ATOM 2538 N N . ILE B 1 40 ? -4.953 2.266 12.25 1 98.75 40 ILE B N 1
ATOM 2539 C CA . ILE B 1 40 ? -4.086 3.369 11.844 1 98.75 40 ILE B CA 1
ATOM 2540 C C . ILE B 1 40 ? -2.623 2.951 11.977 1 98.75 40 ILE B C 1
ATOM 2542 O O . ILE B 1 40 ? -1.819 3.195 11.078 1 98.75 40 ILE B O 1
ATOM 2546 N N . TYR B 1 41 ? -2.33 2.285 13.109 1 98.12 41 TYR B N 1
ATOM 2547 C CA . TYR B 1 41 ? -0.982 1.776 13.336 1 98.12 41 TYR B CA 1
ATOM 2548 C C . TYR B 1 41 ? -0.57 0.811 12.234 1 98.12 41 TYR B C 1
ATOM 2550 O O . TYR B 1 41 ? 0.514 0.941 11.656 1 98.12 41 TYR B O 1
ATOM 2558 N N . LYS B 1 42 ? -1.402 -0.124 11.906 1 97.69 42 LYS B N 1
ATOM 2559 C CA . LYS B 1 42 ? -1.126 -1.12 10.875 1 97.69 42 LYS B CA 1
ATOM 2560 C C . LYS B 1 42 ? -0.914 -0.458 9.516 1 97.69 42 LYS B C 1
ATOM 2562 O O . LYS B 1 42 ? -0.036 -0.866 8.75 1 97.69 42 LYS B O 1
ATOM 2567 N N . SER B 1 43 ? -1.713 0.534 9.234 1 98.56 43 SER B N 1
ATOM 2568 C CA . SER B 1 43 ? -1.612 1.253 7.969 1 98.56 43 SER B CA 1
ATOM 2569 C C . SER B 1 43 ? -0.269 1.965 7.844 1 98.56 43 SER B C 1
ATOM 2571 O O . SER B 1 43 ? 0.413 1.836 6.824 1 98.56 43 SER B O 1
ATOM 2573 N N . ILE B 1 44 ? 0.124 2.688 8.883 1 98.44 44 ILE B N 1
ATOM 2574 C CA . ILE B 1 44 ? 1.39 3.412 8.875 1 98.44 44 ILE B CA 1
ATOM 2575 C C . ILE B 1 44 ? 2.547 2.428 8.727 1 98.44 44 ILE B C 1
ATOM 2577 O O . ILE B 1 44 ? 3.434 2.627 7.891 1 98.44 44 ILE B O 1
ATOM 2581 N N . LYS B 1 45 ? 2.521 1.38 9.492 1 96.56 45 LYS B N 1
ATOM 2582 C CA . LYS B 1 45 ? 3.604 0.4 9.492 1 96.56 45 LYS B CA 1
ATOM 2583 C C . LYS B 1 45 ? 3.725 -0.29 8.141 1 96.56 45 LYS B C 1
ATOM 2585 O O . LYS B 1 45 ? 4.82 -0.39 7.582 1 96.56 45 LYS B O 1
ATOM 2590 N N . PHE B 1 46 ? 2.635 -0.731 7.629 1 97.06 46 PHE B N 1
ATOM 2591 C CA . PHE B 1 46 ? 2.641 -1.472 6.375 1 97.06 46 PHE B CA 1
ATOM 2592 C C . PHE B 1 46 ? 3.133 -0.592 5.23 1 97.06 46 PHE B C 1
ATOM 2594 O O . PHE B 1 46 ? 3.971 -1.016 4.434 1 97.06 46 PHE B O 1
ATOM 2601 N N . ASN B 1 47 ? 2.633 0.598 5.164 1 97.25 47 ASN B N 1
ATOM 2602 C CA . ASN B 1 47 ? 2.93 1.47 4.031 1 97.25 47 ASN B CA 1
ATOM 2603 C C . ASN B 1 47 ? 4.316 2.096 4.152 1 97.25 47 ASN B C 1
ATOM 2605 O O . ASN B 1 47 ? 4.812 2.697 3.201 1 97.25 47 ASN B O 1
ATOM 2609 N N . GLY B 1 48 ? 4.977 1.965 5.289 1 95.94 48 GLY B N 1
ATOM 2610 C CA . GLY B 1 48 ? 6.309 2.512 5.484 1 95.94 48 GLY B CA 1
ATOM 2611 C C . GLY B 1 48 ? 7.402 1.466 5.383 1 95.94 48 GLY B C 1
ATOM 2612 O O . GLY B 1 48 ? 8.578 1.758 5.637 1 95.94 48 GLY B O 1
ATOM 2613 N N . PHE B 1 49 ? 7.121 0.254 4.957 1 92.62 49 PHE B N 1
ATOM 2614 C CA . PHE B 1 49 ? 8.07 -0.854 4.934 1 92.62 49 PHE B CA 1
ATOM 2615 C C . PHE B 1 49 ? 9.266 -0.522 4.051 1 92.62 49 PHE B C 1
ATOM 2617 O O . PHE B 1 49 ? 9.102 -0.187 2.875 1 92.62 49 PHE B O 1
ATOM 2624 N N . ASN B 1 50 ? 10.414 -0.602 4.637 1 90.06 50 ASN B N 1
ATOM 2625 C CA . ASN B 1 50 ? 11.719 -0.496 3.992 1 90.06 50 ASN B CA 1
ATOM 2626 C C . ASN B 1 50 ? 11.844 0.796 3.189 1 90.06 50 ASN B C 1
ATOM 2628 O O . ASN B 1 50 ? 12.516 0.828 2.156 1 90.06 50 ASN B O 1
ATOM 2632 N N . THR B 1 51 ? 11.148 1.834 3.564 1 93.94 51 THR B N 1
ATOM 2633 C CA . THR B 1 51 ? 11.188 3.137 2.91 1 93.94 51 THR B CA 1
ATOM 2634 C C . THR B 1 51 ? 11.086 4.262 3.938 1 93.94 51 THR B C 1
ATOM 2636 O O . THR B 1 51 ? 10.234 4.219 4.828 1 93.94 51 THR B O 1
ATOM 2639 N N . LYS B 1 52 ? 12.039 5.27 3.881 1 96.31 52 LYS B N 1
ATOM 2640 C CA . LYS B 1 52 ? 11.906 6.457 4.723 1 96.31 52 LYS B CA 1
ATOM 2641 C C . LYS B 1 52 ? 10.516 7.07 4.586 1 96.31 52 LYS B C 1
ATOM 2643 O O . LYS B 1 52 ? 10.039 7.297 3.471 1 96.31 52 LYS B O 1
ATOM 2648 N N . THR B 1 53 ? 9.852 7.215 5.754 1 98.19 53 THR B N 1
ATOM 2649 C CA . THR B 1 53 ? 8.477 7.695 5.719 1 98.19 53 THR B CA 1
ATOM 2650 C C . THR B 1 53 ? 8.266 8.812 6.73 1 98.19 53 THR B C 1
ATOM 2652 O O . THR B 1 53 ? 8.664 8.695 7.891 1 98.19 53 THR B O 1
ATOM 2655 N N . VAL B 1 54 ? 7.754 9.953 6.266 1 98.88 54 VAL B N 1
ATOM 2656 C CA . VAL B 1 54 ? 7.277 11.016 7.148 1 98.88 54 VAL B CA 1
ATOM 2657 C C . VAL B 1 54 ? 5.758 10.93 7.289 1 98.88 54 VAL B C 1
ATOM 2659 O O . VAL B 1 54 ? 5.039 10.867 6.285 1 98.88 54 VAL B O 1
ATOM 2662 N N . VAL B 1 55 ? 5.293 10.875 8.539 1 98.94 55 VAL B N 1
ATOM 2663 C CA . VAL B 1 55 ? 3.869 10.719 8.82 1 98.94 55 VAL B CA 1
ATOM 2664 C C . VAL B 1 55 ? 3.305 12.023 9.375 1 98.94 55 VAL B C 1
ATOM 2666 O O . VAL B 1 55 ? 3.793 12.539 10.383 1 98.94 55 VAL B O 1
ATOM 2669 N N . THR B 1 56 ? 2.318 12.586 8.695 1 99 56 THR B N 1
ATOM 2670 C CA . THR B 1 56 ? 1.64 13.797 9.141 1 99 56 THR B CA 1
ATOM 2671 C C . THR B 1 56 ? 0.192 13.492 9.523 1 99 56 THR B C 1
ATOM 2673 O O . THR B 1 56 ? -0.571 12.969 8.703 1 99 56 THR B O 1
ATOM 2676 N N . LEU B 1 57 ? -0.18 13.781 10.75 1 99 57 LEU B N 1
ATOM 2677 C CA . LEU B 1 57 ? -1.517 13.469 11.25 1 99 57 LEU B CA 1
ATOM 2678 C C . LEU B 1 57 ? -2.26 14.734 11.648 1 99 57 LEU B C 1
ATOM 2680 O O . LEU B 1 57 ? -1.636 15.75 11.953 1 99 57 LEU B O 1
ATOM 2684 N N . GLN B 1 58 ? -3.578 14.727 11.602 1 98.94 58 GLN B N 1
ATOM 2685 C CA . GLN B 1 58 ? -4.445 15.812 12.047 1 98.94 58 GLN B CA 1
ATOM 2686 C C . GLN B 1 58 ? -5.496 15.305 13.039 1 98.94 58 GLN B C 1
ATOM 2688 O O . GLN B 1 58 ? -5.766 14.109 13.102 1 98.94 58 GLN B O 1
ATOM 2693 N N . GLU B 1 59 ? -6.027 16.188 13.828 1 98.81 59 GLU B N 1
ATOM 2694 C CA . GLU B 1 59 ? -7.012 15.938 14.875 1 98.81 59 GLU B CA 1
ATOM 2695 C C . GLU B 1 59 ? -6.469 14.961 15.914 1 98.81 59 GLU B C 1
ATOM 2697 O O . GLU B 1 59 ? -7.18 14.047 16.344 1 98.81 59 GLU B O 1
ATOM 2702 N N . VAL B 1 60 ? -5.258 15.172 16.281 1 98.94 60 VAL B N 1
ATOM 2703 C CA . VAL B 1 60 ? -4.617 14.227 17.188 1 98.94 60 VAL B CA 1
ATOM 2704 C C . VAL B 1 60 ? -4.648 14.773 18.609 1 98.94 60 VAL B C 1
ATOM 2706 O O . VAL B 1 60 ? -4.121 15.859 18.875 1 98.94 60 VAL B O 1
ATOM 2709 N N . LEU B 1 61 ? -5.266 14.086 19.516 1 98.88 61 LEU B N 1
ATOM 2710 C CA . LEU B 1 61 ? -5.145 14.422 20.938 1 98.88 61 LEU B CA 1
ATOM 2711 C C . LEU B 1 61 ? -3.9 13.789 21.531 1 98.88 61 LEU B C 1
ATOM 2713 O O . LEU B 1 61 ? -3.348 12.836 20.984 1 98.88 61 LEU B O 1
ATOM 2717 N N . LYS B 1 62 ? -3.49 14.312 22.688 1 98.81 62 LYS B N 1
ATOM 2718 C CA . LYS B 1 62 ? -2.256 13.867 23.328 1 98.81 62 LYS B CA 1
ATOM 2719 C C . LYS B 1 62 ? -2.281 12.359 23.578 1 98.81 62 LYS B C 1
ATOM 2721 O O . LYS B 1 62 ? -1.286 11.672 23.344 1 98.81 62 LYS B O 1
ATOM 2726 N N . ASN B 1 63 ? -3.375 11.82 24.062 1 98.75 63 ASN B N 1
ATOM 2727 C CA . ASN B 1 63 ? -3.469 10.383 24.328 1 98.75 63 ASN B CA 1
ATOM 2728 C C . ASN B 1 63 ? -3.316 9.578 23.031 1 98.75 63 ASN B C 1
ATOM 2730 O O . ASN B 1 63 ? -2.723 8.5 23.047 1 98.75 63 ASN B O 1
ATOM 2734 N N . GLN B 1 64 ? -3.859 10.039 21.922 1 98.94 64 GLN B N 1
ATOM 2735 C CA . GLN B 1 64 ? -3.74 9.367 20.641 1 98.94 64 GLN B CA 1
ATOM 2736 C C . GLN B 1 64 ? -2.297 9.375 20.141 1 98.94 64 GLN B C 1
ATOM 2738 O O . GLN B 1 64 ? -1.804 8.367 19.641 1 98.94 64 GLN B O 1
ATOM 2743 N N . LEU B 1 65 ? -1.672 10.539 20.297 1 98.88 65 LEU B N 1
ATOM 2744 C CA . LEU B 1 65 ? -0.268 10.664 19.922 1 98.88 65 LEU B CA 1
ATOM 2745 C C . LEU B 1 65 ? 0.595 9.672 20.703 1 98.88 65 LEU B C 1
ATOM 2747 O O . LEU B 1 65 ? 1.395 8.945 20.109 1 98.88 65 LEU B O 1
ATOM 2751 N N . ASP B 1 66 ? 0.408 9.641 21.969 1 98.5 66 ASP B N 1
ATOM 2752 C CA . ASP B 1 66 ? 1.166 8.734 22.828 1 98.5 66 ASP B CA 1
ATOM 2753 C C . ASP B 1 66 ? 0.931 7.277 22.438 1 98.5 66 ASP B C 1
ATOM 2755 O O . ASP B 1 66 ? 1.873 6.484 22.375 1 98.5 66 ASP B O 1
ATOM 2759 N N . ASP B 1 67 ? -0.31 6.961 22.203 1 98.62 67 ASP B N 1
ATOM 2760 C CA . ASP B 1 67 ? -0.661 5.594 21.828 1 98.62 67 ASP B CA 1
ATOM 2761 C C . ASP B 1 67 ? 0.028 5.184 20.531 1 98.62 67 ASP B C 1
ATOM 2763 O O . ASP B 1 67 ? 0.589 4.09 20.438 1 98.62 67 ASP B O 1
ATOM 2767 N N . LEU B 1 68 ? -0.024 5.996 19.531 1 98.62 68 LEU B N 1
ATOM 2768 C CA . LEU B 1 68 ? 0.546 5.66 18.234 1 98.62 68 LEU B CA 1
ATOM 2769 C C . LEU B 1 68 ? 2.064 5.559 18.312 1 98.62 68 LEU B C 1
ATOM 2771 O O . LEU B 1 68 ? 2.666 4.672 17.703 1 98.62 68 LEU B O 1
ATOM 2775 N N . LEU B 1 69 ? 2.707 6.465 19.062 1 98.19 69 LEU B N 1
ATOM 2776 C CA . LEU B 1 69 ? 4.152 6.391 19.234 1 98.19 69 LEU B CA 1
ATOM 2777 C C . LEU B 1 69 ? 4.551 5.109 19.969 1 98.19 69 LEU B C 1
ATOM 2779 O O . LEU B 1 69 ? 5.551 4.477 19.609 1 98.19 69 LEU B O 1
ATOM 2783 N N . LYS B 1 70 ? 3.768 4.777 20.969 1 97.5 70 LYS B N 1
ATOM 2784 C CA . LYS B 1 70 ? 4.023 3.531 21.688 1 97.5 70 LYS B CA 1
ATOM 2785 C C . LYS B 1 70 ? 3.916 2.326 20.75 1 97.5 70 LYS B C 1
ATOM 2787 O O . LYS B 1 70 ? 4.789 1.455 20.75 1 97.5 70 LYS B O 1
ATOM 2792 N N . LEU B 1 71 ? 2.9 2.256 19.953 1 97.12 71 LEU B N 1
ATOM 2793 C CA . LEU B 1 71 ? 2.689 1.15 19.031 1 97.12 71 LEU B CA 1
ATOM 2794 C C . LEU B 1 71 ? 3.803 1.092 17.984 1 97.12 71 LEU B C 1
ATOM 2796 O O . LEU B 1 71 ? 4.324 0.014 17.688 1 97.12 71 LEU B O 1
ATOM 2800 N N . LEU B 1 72 ? 4.18 2.215 17.469 1 96.94 72 LEU B N 1
ATOM 2801 C CA . LEU B 1 72 ? 5.176 2.281 16.406 1 96.94 72 LEU B CA 1
ATOM 2802 C C . LEU B 1 72 ? 6.551 1.883 16.922 1 96.94 72 LEU B C 1
ATOM 2804 O O . LEU B 1 72 ? 7.398 1.412 16.156 1 96.94 72 LEU B O 1
ATOM 2808 N N . ASN B 1 73 ? 6.773 2.006 18.203 1 96.25 73 ASN B N 1
ATOM 2809 C CA . ASN B 1 73 ? 8.078 1.709 18.781 1 96.25 73 ASN B CA 1
ATOM 2810 C C . ASN B 1 73 ? 8.062 0.406 19.578 1 96.25 73 ASN B C 1
ATOM 2812 O O . ASN B 1 73 ? 9.031 0.077 20.266 1 96.25 73 ASN B O 1
ATOM 2816 N N . GLU B 1 74 ? 6.992 -0.265 19.719 1 84.44 74 GLU B N 1
ATOM 2817 C CA . GLU B 1 74 ? 6.785 -1.393 20.625 1 84.44 74 GLU B CA 1
ATOM 2818 C C . GLU B 1 74 ? 7.754 -2.531 20.312 1 84.44 74 GLU B C 1
ATOM 2820 O O . GLU B 1 74 ? 8.359 -3.104 21.219 1 84.44 74 GLU B O 1
ATOM 2825 N N . GLU B 1 75 ? 7.746 -3.096 19.125 1 64.88 75 GLU B N 1
ATOM 2826 C CA . GLU B 1 75 ? 8.523 -4.312 18.922 1 64.88 75 GLU B CA 1
ATOM 2827 C C . GLU B 1 75 ? 10.016 -4.059 19.125 1 64.88 75 GLU B C 1
ATOM 2829 O O . GLU B 1 75 ? 10.711 -4.879 19.734 1 64.88 75 GLU B O 1
ATOM 2834 N N . LYS B 1 76 ? 10.516 -2.941 18.656 1 65.25 76 LYS B N 1
ATOM 2835 C CA . LYS B 1 76 ? 11.891 -2.477 18.812 1 65.25 76 LYS B CA 1
ATOM 2836 C C . LYS B 1 76 ? 11.953 -0.952 18.812 1 65.25 76 LYS B C 1
ATOM 2838 O O . LYS B 1 76 ? 11.031 -0.283 18.359 1 65.25 76 LYS B O 1
ATOM 2843 N N . ASP B 1 77 ? 12.805 -0.574 19.781 1 66.5 77 ASP B N 1
ATOM 2844 C CA . ASP B 1 77 ? 13.016 0.864 19.625 1 66.5 77 ASP B CA 1
ATOM 2845 C C . ASP B 1 77 ? 13.391 1.221 18.188 1 66.5 77 ASP B C 1
ATOM 2847 O O . ASP B 1 77 ? 14.57 1.25 17.844 1 66.5 77 ASP B O 1
ATOM 2851 N N . LEU B 1 78 ? 12.281 1.433 17.359 1 76.19 78 LEU B N 1
ATOM 2852 C CA . LEU B 1 78 ? 12.492 1.646 15.93 1 76.19 78 LEU B CA 1
ATOM 2853 C C . LEU B 1 78 ? 12.859 3.1 15.648 1 76.19 78 LEU B C 1
ATOM 2855 O O . LEU B 1 78 ? 13.273 3.434 14.531 1 76.19 78 LEU B O 1
ATOM 2859 N N . GLY B 1 79 ? 12.711 3.984 16.766 1 93.19 79 GLY B N 1
ATOM 2860 C CA . GLY B 1 79 ? 13.234 5.332 16.625 1 93.19 79 GLY B CA 1
ATOM 2861 C C . GLY B 1 79 ? 12.188 6.34 16.188 1 93.19 79 GLY B C 1
ATOM 2862 O O . GLY B 1 79 ? 12.516 7.48 15.852 1 93.19 79 GLY B O 1
ATOM 2863 N N . TRP B 1 80 ? 10.867 5.949 16.25 1 97.44 80 TRP B N 1
ATOM 2864 C CA . TRP B 1 80 ? 9.812 6.887 15.883 1 97.44 80 TRP B CA 1
ATOM 2865 C C . TRP B 1 80 ? 9.688 8 16.922 1 97.44 80 TRP B C 1
ATOM 2867 O O . TRP B 1 80 ? 9.68 7.734 18.125 1 97.44 80 TRP B O 1
ATOM 2877 N N . THR B 1 81 ? 9.688 9.211 16.438 1 98.38 81 THR B N 1
ATOM 2878 C CA . THR B 1 81 ? 9.484 10.414 17.234 1 98.38 81 THR B CA 1
ATOM 2879 C C . THR B 1 81 ? 8.57 11.391 16.516 1 98.38 81 THR B C 1
ATOM 2881 O O . THR B 1 81 ? 7.922 11.031 15.523 1 98.38 81 THR B O 1
ATOM 2884 N N . TYR B 1 82 ? 8.414 12.578 17.156 1 98.81 82 TYR B N 1
ATOM 2885 C CA . TYR B 1 82 ? 7.5 13.523 16.516 1 98.81 82 TYR B CA 1
ATOM 2886 C C . TYR B 1 82 ? 7.91 14.961 16.812 1 98.81 82 TYR B C 1
ATOM 2888 O O . TYR B 1 82 ? 8.711 15.211 17.719 1 98.81 82 TYR B O 1
ATOM 2896 N N . PHE B 1 83 ? 7.43 15.844 16 1 98.88 83 PHE B N 1
ATOM 2897 C CA . PHE B 1 83 ? 7.352 17.266 16.328 1 98.88 83 PHE B CA 1
ATOM 2898 C C . PHE B 1 83 ? 5.906 17.75 16.297 1 98.88 83 PHE B C 1
ATOM 2900 O O . PHE B 1 83 ? 5.148 17.391 15.391 1 98.88 83 PHE B O 1
ATOM 2907 N N . GLY B 1 84 ? 5.555 18.562 17.203 1 98.81 84 GLY B N 1
ATOM 2908 C CA . GLY B 1 84 ? 4.238 19.188 17.25 1 98.81 84 GLY B CA 1
ATOM 2909 C C . GLY B 1 84 ? 3.799 19.547 18.656 1 98.81 84 GLY B C 1
ATOM 2910 O O . GLY B 1 84 ? 4.32 19.016 19.641 1 98.81 84 GLY B O 1
ATOM 2911 N N . VAL B 1 85 ? 2.818 20.5 18.766 1 98.81 85 VAL B N 1
ATOM 2912 C CA . VAL B 1 85 ? 2.27 20.922 20.047 1 98.81 85 VAL B CA 1
ATOM 2913 C C . VAL B 1 85 ? 0.746 20.969 19.969 1 98.81 85 VAL B C 1
ATOM 2915 O O . VAL B 1 85 ? 0.171 20.891 18.875 1 98.81 85 VAL B O 1
ATOM 2918 N N . GLY B 1 86 ? 0.117 21.016 21.188 1 98.75 86 GLY B N 1
ATOM 2919 C CA . GLY B 1 86 ? -1.315 21.25 21.234 1 98.75 86 GLY B CA 1
ATOM 2920 C C . GLY B 1 86 ? -1.7 22.656 20.812 1 98.75 86 GLY B C 1
ATOM 2921 O O . GLY B 1 86 ? -1.092 23.641 21.25 1 98.75 86 GLY B O 1
ATOM 2922 N N . ARG B 1 87 ? -2.701 22.766 20.031 1 98.69 87 ARG B N 1
ATOM 2923 C CA . ARG B 1 87 ? -3.029 24.016 19.344 1 98.69 87 ARG B CA 1
ATOM 2924 C C . ARG B 1 87 ? -3.549 25.062 20.328 1 98.69 87 ARG B C 1
ATOM 2926 O O . ARG B 1 87 ? -3.525 26.266 20.047 1 98.69 87 ARG B O 1
ATOM 2933 N N . ASN B 1 88 ? -4.035 24.641 21.531 1 98.38 88 ASN B N 1
ATOM 2934 C CA . ASN B 1 88 ? -4.715 25.578 22.406 1 98.38 88 ASN B CA 1
ATOM 2935 C C . ASN B 1 88 ? -3.725 26.344 23.297 1 98.38 88 ASN B C 1
ATOM 2937 O O . ASN B 1 88 ? -4.008 27.453 23.734 1 98.38 88 ASN B O 1
ATOM 2941 N N . ASP B 1 89 ? -2.504 25.75 23.547 1 98.06 89 ASP B N 1
ATOM 2942 C CA . ASP B 1 89 ? -1.605 26.422 24.469 1 98.06 89 ASP B CA 1
ATOM 2943 C C . ASP B 1 89 ? -0.156 26.344 24 1 98.06 89 ASP B C 1
ATOM 2945 O O . ASP B 1 89 ? 0.747 26.875 24.656 1 98.06 89 ASP B O 1
ATOM 2949 N N . GLY B 1 90 ? 0.093 25.656 22.891 1 98.12 90 GLY B N 1
ATOM 2950 C CA . GLY B 1 90 ? 1.453 25.484 22.406 1 98.12 90 GLY B CA 1
ATOM 2951 C C . GLY B 1 90 ? 2.238 24.453 23.203 1 98.12 90 GLY B C 1
ATOM 2952 O O . GLY B 1 90 ? 3.465 24.391 23.094 1 98.12 90 GLY B O 1
ATOM 2953 N N . LYS B 1 91 ? 1.548 23.734 24.016 1 97.81 91 LYS B N 1
ATOM 2954 C CA . LYS B 1 91 ? 2.113 22.641 24.812 1 97.81 91 LYS B CA 1
ATOM 2955 C C . LYS B 1 91 ? 1.348 21.344 24.594 1 97.81 91 LYS B C 1
ATOM 2957 O O . LYS B 1 91 ? 1.538 20.672 23.562 1 97.81 91 LYS B O 1
ATOM 2962 N N . GLU B 1 92 ? 0.358 21 25.391 1 98.12 92 GLU B N 1
ATOM 2963 C CA . GLU B 1 92 ? -0.293 19.703 25.219 1 98.12 92 GLU B CA 1
ATOM 2964 C C . GLU B 1 92 ? -1.8 19.875 25.031 1 98.12 92 GLU B C 1
ATOM 2966 O O . GLU B 1 92 ? -2.486 18.922 24.641 1 98.12 92 GLU B O 1
ATOM 2971 N N . ALA B 1 93 ? -2.346 21.078 25.266 1 98.25 93 ALA B N 1
ATOM 2972 C CA . ALA B 1 93 ? -3.795 21.266 25.25 1 98.25 93 ALA B CA 1
ATOM 2973 C C . ALA B 1 93 ? -4.312 21.422 23.828 1 98.25 93 ALA B C 1
ATOM 2975 O O . ALA B 1 93 ? -3.746 22.172 23.047 1 98.25 93 ALA B O 1
ATOM 2976 N N . GLY B 1 94 ? -5.441 20.672 23.547 1 98.31 94 GLY B N 1
ATOM 2977 C CA . GLY B 1 94 ? -6.059 20.719 22.234 1 98.31 94 GLY B CA 1
ATOM 2978 C C . GLY B 1 94 ? -5.496 19.703 21.266 1 98.31 94 GLY B C 1
ATOM 2979 O O . GLY B 1 94 ? -4.734 18.812 21.672 1 98.31 94 GLY B O 1
ATOM 2980 N N . GLU B 1 95 ? -5.934 19.797 20.016 1 98.81 95 GLU B N 1
ATOM 2981 C CA . GLU B 1 95 ? -5.523 18.859 18.969 1 98.81 95 GLU B CA 1
ATOM 2982 C C . GLU B 1 95 ? -4.141 19.219 18.438 1 98.81 95 GLU B C 1
ATOM 2984 O O . GLU B 1 95 ? -3.795 20.391 18.297 1 98.81 95 GLU B O 1
ATOM 2989 N N . TYR B 1 96 ? -3.4 18.203 18.172 1 98.88 96 TYR B N 1
ATOM 2990 C CA . TYR B 1 96 ? -2.125 18.328 17.469 1 98.88 96 TYR B CA 1
ATOM 2991 C C . TYR B 1 96 ? -2.305 18.188 15.969 1 98.88 96 TYR B C 1
ATOM 2993 O O . TYR B 1 96 ? -3.275 17.578 15.508 1 98.88 96 TYR B O 1
ATOM 3001 N N . SER B 1 97 ? -1.409 18.766 15.211 1 98.94 97 SER B N 1
ATOM 3002 C CA . SER B 1 97 ? -1.041 18.406 13.844 1 98.94 97 SER B CA 1
ATOM 3003 C C . SER B 1 97 ? 0.4 17.906 13.773 1 98.94 97 SER B C 1
ATOM 3005 O O . SER B 1 97 ? 1.245 18.531 13.133 1 98.94 97 SER B O 1
ATOM 3007 N N . PRO B 1 98 ? 0.661 16.797 14.312 1 98.94 98 PRO B N 1
ATOM 3008 C CA . PRO B 1 98 ? 2.041 16.359 14.508 1 98.94 98 PRO B CA 1
ATOM 3009 C C . PRO B 1 98 ? 2.67 15.805 13.227 1 98.94 98 PRO B C 1
ATOM 3011 O O . PRO B 1 98 ? 1.958 15.344 12.336 1 98.94 98 PRO B O 1
ATOM 3014 N N . ILE B 1 99 ? 3.971 15.93 13.164 1 99 99 ILE B N 1
ATOM 3015 C CA . ILE B 1 99 ? 4.816 15.305 12.156 1 99 99 ILE B CA 1
ATOM 3016 C C . ILE B 1 99 ? 5.645 14.195 12.797 1 99 99 ILE B C 1
ATOM 3018 O O . ILE B 1 99 ? 6.488 14.461 13.656 1 99 99 ILE B O 1
ATOM 3022 N N . LEU B 1 100 ? 5.348 12.984 12.453 1 98.94 100 LEU B N 1
ATOM 3023 C CA . LEU B 1 100 ? 6.094 11.836 12.961 1 98.94 100 LEU B CA 1
ATOM 3024 C C . LEU B 1 100 ? 7.164 11.398 11.969 1 98.94 100 LEU B C 1
ATOM 3026 O O . LEU B 1 100 ? 6.934 11.414 10.758 1 98.94 100 LEU B O 1
ATOM 3030 N N . TYR B 1 101 ? 8.305 11.008 12.461 1 98.69 101 TYR B N 1
ATOM 3031 C CA . TYR B 1 101 ? 9.414 10.492 11.656 1 98.69 101 TYR B CA 1
ATOM 3032 C C . TYR B 1 101 ? 10.289 9.555 12.469 1 98.69 101 TYR B C 1
ATOM 3034 O O . TYR B 1 101 ? 10.188 9.508 13.695 1 98.69 101 TYR B O 1
ATOM 3042 N N . ASN B 1 102 ? 11.031 8.719 11.773 1 97.38 102 ASN B N 1
ATOM 3043 C CA . ASN B 1 102 ? 12.008 7.848 12.414 1 97.38 102 ASN B CA 1
ATOM 3044 C C . ASN B 1 102 ? 13.375 8.508 12.5 1 97.38 102 ASN B C 1
ATOM 3046 O O . ASN B 1 102 ? 13.945 8.914 11.484 1 97.38 102 ASN B O 1
ATOM 3050 N N . LYS B 1 103 ? 13.945 8.617 13.688 1 96.88 103 LYS B N 1
ATOM 3051 C CA . LYS B 1 103 ? 15.195 9.328 13.906 1 96.88 103 LYS B CA 1
ATOM 3052 C C . LYS B 1 103 ? 16.359 8.625 13.203 1 96.88 103 LYS B C 1
ATOM 3054 O O . LYS B 1 103 ? 17.422 9.211 13.016 1 96.88 103 LYS B O 1
ATOM 3059 N N . ASN B 1 104 ? 16.188 7.363 12.906 1 95.06 104 ASN B N 1
ATOM 3060 C CA . ASN B 1 104 ? 17.203 6.637 12.156 1 95.06 104 ASN B CA 1
ATOM 3061 C C . ASN B 1 104 ? 17.156 6.973 10.672 1 95.06 104 ASN B C 1
ATOM 3063 O O . ASN B 1 104 ? 18.094 6.664 9.93 1 95.06 104 ASN B O 1
ATOM 3067 N N . ASP B 1 105 ? 16.078 7.594 10.289 1 96.56 105 ASP B N 1
ATOM 3068 C CA . ASP B 1 105 ? 15.914 7.941 8.883 1 96.56 105 ASP B CA 1
ATOM 3069 C C . ASP B 1 105 ? 16.156 9.43 8.648 1 96.56 105 ASP B C 1
ATOM 3071 O O . ASP B 1 105 ? 16.703 9.828 7.621 1 96.56 105 ASP B O 1
ATOM 3075 N N . PHE B 1 106 ? 15.703 10.25 9.609 1 98 106 PHE B N 1
ATOM 3076 C CA . PHE B 1 106 ? 15.773 11.695 9.453 1 98 106 PHE B CA 1
ATOM 3077 C C . PHE B 1 106 ? 16.297 12.359 10.719 1 98 106 PHE B C 1
ATOM 3079 O O . PHE B 1 106 ? 15.938 11.945 11.828 1 98 106 PHE B O 1
ATOM 3086 N N . LYS B 1 107 ? 17.062 13.375 10.477 1 98.06 107 LYS B N 1
ATOM 3087 C CA . LYS B 1 107 ? 17.422 14.297 11.547 1 98.06 107 LYS B CA 1
ATOM 3088 C C . LYS B 1 107 ? 16.547 15.547 11.508 1 98.06 107 LYS B C 1
ATOM 3090 O O . LYS B 1 107 ? 16.328 16.125 10.438 1 98.06 107 LYS B O 1
ATOM 3095 N N . LEU B 1 108 ? 16.047 15.906 12.641 1 98.56 108 LEU B N 1
ATOM 3096 C CA . LEU B 1 108 ? 15.344 17.172 12.75 1 98.56 108 LEU B CA 1
ATOM 3097 C C . LEU B 1 108 ? 16.328 18.344 12.852 1 98.56 108 LEU B C 1
ATOM 3099 O O . LEU B 1 108 ? 17.016 18.484 13.852 1 98.56 108 LEU B O 1
ATOM 3103 N N . ILE B 1 109 ? 16.312 19.188 11.859 1 98.31 109 ILE B N 1
ATOM 3104 C CA . ILE B 1 109 ? 17.281 20.281 11.773 1 98.31 109 ILE B CA 1
ATOM 3105 C C . ILE B 1 109 ? 16.703 21.531 12.414 1 98.31 109 ILE B C 1
ATOM 3107 O O . ILE B 1 109 ? 17.438 22.312 13.039 1 98.31 109 ILE B O 1
ATOM 3111 N N . ASP B 1 110 ? 15.508 21.75 12.141 1 98.38 110 ASP B N 1
ATOM 3112 C CA . ASP B 1 110 ? 14.758 22.906 12.633 1 98.38 110 ASP B CA 1
ATOM 3113 C C . ASP B 1 110 ? 13.266 22.609 12.688 1 98.38 110 ASP B C 1
ATOM 3115 O O . ASP B 1 110 ? 12.781 21.719 11.992 1 98.38 110 ASP B O 1
ATOM 3119 N N . SER B 1 111 ? 12.578 23.281 13.57 1 98.62 111 SER B N 1
ATOM 3120 C CA . SER B 1 111 ? 11.141 23.078 13.68 1 98.62 111 SER B CA 1
ATOM 3121 C C . SER B 1 111 ? 10.469 24.266 14.367 1 98.62 111 SER B C 1
ATOM 3123 O O . SER B 1 111 ? 11.109 25 15.117 1 98.62 111 SER B O 1
ATOM 3125 N N . SER B 1 112 ? 9.227 24.438 14.055 1 98.19 112 SER B N 1
ATOM 3126 C CA . SER B 1 112 ? 8.422 25.469 14.711 1 98.19 112 SER B CA 1
ATOM 3127 C C . SER B 1 112 ? 6.934 25.219 14.508 1 98.19 112 SER B C 1
ATOM 3129 O O . SER B 1 112 ? 6.543 24.453 13.617 1 98.19 112 SER B O 1
ATOM 3131 N N . THR B 1 113 ? 6.184 25.719 15.445 1 98.75 113 THR B N 1
ATOM 3132 C CA . THR B 1 113 ? 4.738 25.812 15.281 1 98.75 113 THR B CA 1
ATOM 3133 C C . THR B 1 113 ? 4.297 27.266 15.141 1 98.75 113 THR B C 1
ATOM 3135 O O . THR B 1 113 ? 4.793 28.141 15.859 1 98.75 113 THR B O 1
ATOM 3138 N N . PHE B 1 114 ? 3.414 27.531 14.227 1 98.75 114 PHE B N 1
ATOM 3139 C CA . PHE B 1 114 ? 2.789 28.844 14.172 1 98.75 114 PHE B CA 1
ATOM 3140 C C . PHE B 1 114 ? 1.274 28.719 14.055 1 98.75 114 PHE B C 1
ATOM 3142 O O . PHE B 1 114 ? 0.767 27.719 13.547 1 98.75 114 PHE B O 1
ATOM 3149 N N . TRP B 1 115 ? 0.563 29.688 14.625 1 98.88 115 TRP B N 1
ATOM 3150 C CA . TRP B 1 115 ? -0.896 29.703 14.656 1 98.88 115 TRP B CA 1
ATOM 3151 C C . TRP B 1 115 ? -1.457 30.422 13.43 1 98.88 115 TRP B C 1
ATOM 3153 O O . TRP B 1 115 ? -0.896 31.422 12.984 1 98.88 115 TRP B O 1
ATOM 3163 N N . LEU B 1 116 ? -2.521 29.875 12.883 1 98.81 116 LEU B N 1
ATOM 3164 C CA . LEU B 1 116 ? -3.166 30.438 11.703 1 98.81 116 LEU B CA 1
ATOM 3165 C C . LEU B 1 116 ? -4.09 31.594 12.086 1 98.81 116 LEU B C 1
ATOM 3167 O O . LEU B 1 116 ? -5.312 31.438 12.102 1 98.81 116 LEU B O 1
ATOM 3171 N N . SER B 1 117 ? -3.443 32.719 12.305 1 98.62 117 SER B N 1
ATOM 3172 C CA . SER B 1 117 ? -4.113 33.906 12.758 1 98.62 117 SER B CA 1
ATOM 3173 C C . SER B 1 117 ? -3.287 35.156 12.438 1 98.62 117 SER B C 1
ATOM 3175 O O . SER B 1 117 ? -2.215 35.062 11.836 1 98.62 117 SER B O 1
ATOM 3177 N N . GLU B 1 118 ? -3.789 36.312 12.836 1 98.25 118 GLU B N 1
ATOM 3178 C CA . GLU B 1 118 ? -3.084 37.562 12.664 1 98.25 118 GLU B CA 1
ATOM 3179 C C . GLU B 1 118 ? -1.912 37.688 13.633 1 98.25 118 GLU B C 1
ATOM 3181 O O . GLU B 1 118 ? -1.041 38.531 13.461 1 98.25 118 GLU B O 1
ATOM 3186 N N . THR B 1 119 ? -1.791 36.844 14.57 1 98.12 119 THR B N 1
ATOM 3187 C CA . THR B 1 119 ? -0.696 36.781 15.531 1 98.12 119 THR B CA 1
ATOM 3188 C C . THR B 1 119 ? -0.147 35.344 15.594 1 98.12 119 THR B C 1
ATOM 3190 O O . THR B 1 119 ? -0.291 34.656 16.609 1 98.12 119 THR B O 1
ATOM 3193 N N . PRO B 1 120 ? 0.562 34.938 14.594 1 98.12 120 PRO B N 1
ATOM 3194 C CA . PRO B 1 120 ? 0.898 33.531 14.383 1 98.12 120 PRO B CA 1
ATOM 3195 C C . PRO B 1 120 ? 1.913 33.031 15.398 1 98.12 120 PRO B C 1
ATOM 3197 O O . PRO B 1 120 ? 2.143 31.812 15.477 1 98.12 120 PRO B O 1
ATOM 3200 N N . ASP B 1 121 ? 2.48 33.844 16.312 1 97.56 121 ASP B N 1
ATOM 3201 C CA . ASP B 1 121 ? 3.557 33.406 17.203 1 97.56 121 ASP B CA 1
ATOM 3202 C C . ASP B 1 121 ? 3.01 33 18.562 1 97.56 121 ASP B C 1
ATOM 3204 O O . ASP B 1 121 ? 3.76 32.531 19.422 1 97.56 121 ASP B O 1
ATOM 3208 N N . VAL B 1 122 ? 1.659 33.219 18.766 1 97.69 122 VAL B N 1
ATOM 3209 C CA . VAL B 1 122 ? 1.03 32.812 20.016 1 97.69 122 VAL B CA 1
ATOM 3210 C C . VAL B 1 122 ? -0.303 32.125 19.75 1 97.69 122 VAL B C 1
ATOM 3212 O O . VAL B 1 122 ? -0.939 32.375 18.719 1 97.69 122 VAL B O 1
ATOM 3215 N N . PRO B 1 123 ? -0.71 31.266 20.688 1 98.19 123 PRO B N 1
ATOM 3216 C CA . PRO B 1 123 ? -2.025 30.656 20.5 1 98.19 123 PRO B CA 1
ATOM 3217 C C . PRO B 1 123 ? -3.131 31.688 20.266 1 98.19 123 PRO B C 1
ATOM 3219 O O . PRO B 1 123 ? -3.346 32.562 21.094 1 98.19 123 PRO B O 1
ATOM 3222 N N . SER B 1 124 ? -3.816 31.578 19.141 1 98 124 SER B N 1
ATOM 3223 C CA . SER B 1 124 ? -4.836 32.562 18.766 1 98 124 SER B CA 1
ATOM 3224 C C . SER B 1 124 ? -5.727 32 17.641 1 98 124 SER B C 1
ATOM 3226 O O . SER B 1 124 ? -5.32 31.125 16.891 1 98 124 SER B O 1
ATOM 3228 N N . ARG B 1 125 ? -6.934 32.469 17.641 1 97.38 125 ARG B N 1
ATOM 3229 C CA . ARG B 1 125 ? -7.871 32.219 16.562 1 97.38 125 ARG B CA 1
ATOM 3230 C C . ARG B 1 125 ? -7.828 33.344 15.523 1 97.38 125 ARG B C 1
ATOM 3232 O O . ARG B 1 125 ? -7.812 34.531 15.875 1 97.38 125 ARG B O 1
ATOM 3239 N N . GLY B 1 126 ? -7.809 32.938 14.273 1 97.12 126 GLY B N 1
ATOM 3240 C CA . GLY B 1 126 ? -7.648 33.938 13.227 1 97.12 126 GLY B CA 1
ATOM 3241 C C . GLY B 1 126 ? -8.938 34.25 12.5 1 97.12 126 GLY B C 1
ATOM 3242 O O . GLY B 1 126 ? -9.75 33.344 12.242 1 97.12 126 GLY B O 1
ATOM 3243 N N . TRP B 1 127 ? -9.078 35.531 12.188 1 98.12 127 TRP B N 1
ATOM 3244 C CA . TRP B 1 127 ? -10.133 36 11.297 1 98.12 127 TRP B CA 1
ATOM 3245 C C . TRP B 1 127 ? -11.492 35.469 11.727 1 98.12 127 TRP B C 1
ATOM 3247 O O . TRP B 1 127 ? -11.969 35.75 12.828 1 98.12 127 TRP B O 1
ATOM 3257 N N . ASP B 1 128 ? -12.18 34.656 10.852 1 98.5 128 ASP B N 1
ATOM 3258 C CA . ASP B 1 128 ? -13.516 34.188 11.172 1 98.5 128 ASP B CA 1
ATOM 3259 C C . ASP B 1 128 ? -13.469 32.688 11.578 1 98.5 128 ASP B C 1
ATOM 3261 O O . ASP B 1 128 ? -14.492 32 11.531 1 98.5 128 ASP B O 1
ATOM 3265 N N . ALA B 1 129 ? -12.32 32.219 12.031 1 98.31 129 ALA B N 1
ATOM 3266 C CA . ALA B 1 129 ? -12.164 30.812 12.414 1 98.31 129 ALA B CA 1
ATOM 3267 C C . ALA B 1 129 ? -13.031 30.453 13.617 1 98.31 129 ALA B C 1
ATOM 3269 O O . ALA B 1 129 ? -13.203 31.281 14.523 1 98.31 129 ALA B O 1
ATOM 3270 N N . ASP B 1 130 ? -13.547 29.266 13.625 1 98.06 130 ASP B N 1
ATOM 3271 C CA . ASP B 1 130 ? -14.289 28.734 14.766 1 98.06 130 ASP B CA 1
ATOM 3272 C C . ASP B 1 130 ? -13.336 28.156 15.82 1 98.06 130 ASP B C 1
ATOM 3274 O O . ASP B 1 130 ? -13.648 28.156 17.016 1 98.06 130 ASP B O 1
ATOM 3278 N N . GLN B 1 131 ? -12.234 27.609 15.375 1 97.88 131 GLN B N 1
ATOM 3279 C CA . GLN B 1 131 ? -11.266 26.953 16.25 1 97.88 131 GLN B CA 1
ATOM 3280 C C . GLN B 1 131 ? -9.883 27.562 16.078 1 97.88 131 GLN B C 1
ATOM 3282 O O . GLN B 1 131 ? -9.57 28.156 15.047 1 97.88 131 GLN B O 1
ATOM 3287 N N . THR B 1 132 ? -9.07 27.453 17.188 1 98.44 132 THR B N 1
ATOM 3288 C CA . THR B 1 132 ? -7.641 27.703 17.062 1 98.44 132 THR B CA 1
ATOM 3289 C C . THR B 1 132 ? -6.996 26.672 16.141 1 98.44 132 THR B C 1
ATOM 3291 O O . THR B 1 132 ? -7.195 25.469 16.312 1 98.44 132 THR B O 1
ATOM 3294 N N . ARG B 1 133 ? -6.352 27.172 15.117 1 98.81 133 ARG B N 1
ATOM 3295 C CA . ARG B 1 133 ? -5.703 26.281 14.156 1 98.81 133 ARG B CA 1
ATOM 3296 C C . ARG B 1 133 ? -4.203 26.562 14.086 1 98.81 133 ARG B C 1
ATOM 3298 O O . ARG B 1 133 ? -3.768 27.703 14.297 1 98.81 133 ARG B O 1
ATOM 3305 N N . ILE B 1 134 ? -3.383 25.531 13.789 1 98.88 134 ILE B N 1
ATOM 3306 C CA . ILE B 1 134 ? -1.929 25.656 13.812 1 98.88 134 ILE B CA 1
ATOM 3307 C C . ILE B 1 134 ? -1.336 24.984 12.578 1 98.88 134 ILE B C 1
ATOM 3309 O O . ILE B 1 134 ? -2.029 24.234 11.875 1 98.88 134 ILE B O 1
ATOM 3313 N N . VAL B 1 135 ? -0.091 25.297 12.266 1 98.88 135 VAL B N 1
ATOM 3314 C CA . VAL B 1 135 ? 0.797 24.547 11.391 1 98.88 135 VAL B CA 1
ATOM 3315 C C . VAL B 1 135 ? 1.998 24.031 12.188 1 98.88 135 VAL B C 1
ATOM 3317 O O . VAL B 1 135 ? 2.615 24.797 12.938 1 98.88 135 VAL B O 1
ATOM 3320 N N . SER B 1 136 ? 2.264 22.75 12.125 1 98.94 136 SER B N 1
ATOM 3321 C CA . SER B 1 136 ? 3.562 22.219 12.516 1 98.94 136 SER B CA 1
ATOM 3322 C C . SER B 1 136 ? 4.523 22.172 11.336 1 98.94 136 SER B C 1
ATOM 3324 O O . SER B 1 136 ? 4.16 21.703 10.25 1 98.94 136 SER B O 1
ATOM 3326 N N . TRP B 1 137 ? 5.699 22.719 11.523 1 98.88 137 TRP B N 1
ATOM 3327 C CA . TRP B 1 137 ? 6.75 22.688 10.516 1 98.88 137 TRP B CA 1
ATOM 3328 C C . TRP B 1 137 ? 7.977 21.938 11.031 1 98.88 137 TRP B C 1
ATOM 3330 O O . TRP B 1 137 ? 8.398 22.141 12.172 1 98.88 137 TRP B O 1
ATOM 3340 N N . ALA B 1 138 ? 8.523 21.047 10.227 1 98.88 138 ALA B N 1
ATOM 3341 C CA . ALA B 1 138 ? 9.781 20.375 10.508 1 98.88 138 ALA B CA 1
ATOM 3342 C C . ALA B 1 138 ? 10.703 20.406 9.289 1 98.88 138 ALA B C 1
ATOM 3344 O O . ALA B 1 138 ? 10.266 20.141 8.164 1 98.88 138 ALA B O 1
ATOM 3345 N N . ARG B 1 139 ? 11.906 20.844 9.492 1 98.75 139 ARG B N 1
ATOM 3346 C CA . ARG B 1 139 ? 12.984 20.656 8.531 1 98.75 139 ARG B CA 1
ATOM 3347 C C . ARG B 1 139 ? 13.758 19.375 8.797 1 98.75 139 ARG B C 1
ATOM 3349 O O . ARG B 1 139 ? 14.422 19.25 9.828 1 98.75 139 ARG B O 1
ATOM 3356 N N . LEU B 1 140 ? 13.648 18.422 7.848 1 98.69 140 LEU B N 1
ATOM 3357 C CA . LEU B 1 140 ? 14.188 17.078 8.055 1 98.69 140 LEU B CA 1
ATOM 3358 C C . LEU B 1 140 ? 15.328 16.797 7.086 1 98.69 140 LEU B C 1
ATOM 3360 O O . LEU B 1 140 ? 15.195 17.031 5.879 1 98.69 140 LEU B O 1
ATOM 3364 N N . LYS B 1 141 ? 16.406 16.344 7.621 1 98 141 LYS B N 1
ATOM 3365 C CA . LYS B 1 141 ? 17.547 15.93 6.816 1 98 141 LYS B CA 1
ATOM 3366 C C . LYS B 1 141 ? 17.734 14.414 6.871 1 98 141 LYS B C 1
ATOM 3368 O O . LYS B 1 141 ? 17.859 13.836 7.953 1 98 141 LYS B O 1
ATOM 3373 N N . PRO B 1 142 ? 17.656 13.727 5.691 1 97.25 142 PRO B N 1
ATOM 3374 C CA . PRO B 1 142 ? 17.938 12.289 5.727 1 97.25 142 PRO B CA 1
ATOM 3375 C C . PRO B 1 142 ? 19.312 11.969 6.324 1 97.25 142 PRO B C 1
ATOM 3377 O O . PRO B 1 142 ? 20.281 12.703 6.09 1 97.25 142 PRO B O 1
ATOM 3380 N N . VAL B 1 143 ? 19.406 10.859 7.121 1 94.88 143 VAL B N 1
ATOM 3381 C CA . VAL B 1 143 ? 20.625 10.531 7.859 1 94.88 143 VAL B CA 1
ATOM 3382 C C . VAL B 1 143 ? 21.688 10 6.895 1 94.88 143 VAL B C 1
ATOM 3384 O O . VAL B 1 143 ? 22.891 10.203 7.109 1 94.88 143 VAL B O 1
ATOM 3387 N N . ASP B 1 144 ? 21.297 9.266 5.891 1 88.81 144 ASP B N 1
ATOM 3388 C CA . ASP B 1 144 ? 22.281 8.688 4.969 1 88.81 144 ASP B CA 1
ATOM 3389 C C . ASP B 1 144 ? 22.641 9.68 3.869 1 88.81 144 ASP B C 1
ATOM 3391 O O . ASP B 1 144 ? 23.672 10.352 3.953 1 88.81 144 ASP B O 1
ATOM 3395 N N . LYS B 1 145 ? 21.875 9.781 2.861 1 84.31 145 LYS B N 1
ATOM 3396 C CA . LYS B 1 145 ? 22.156 10.648 1.72 1 84.31 145 LYS B CA 1
ATOM 3397 C C . LYS B 1 145 ? 20.891 11.359 1.253 1 84.31 145 LYS B C 1
ATOM 3399 O O . LYS B 1 145 ? 19.797 10.82 1.371 1 84.31 145 LYS B O 1
ATOM 3404 N N . GLY B 1 146 ? 21.094 12.641 0.895 1 88.75 146 GLY B N 1
ATOM 3405 C CA . GLY B 1 146 ? 19.984 13.375 0.31 1 88.75 146 GLY B CA 1
ATOM 3406 C C . GLY B 1 146 ? 19.844 14.781 0.87 1 88.75 146 GLY B C 1
ATOM 3407 O O . GLY B 1 146 ? 20.422 15.102 1.914 1 88.75 146 GLY B O 1
ATOM 3408 N N . GLN B 1 147 ? 19.062 15.586 0.201 1 94 147 GLN B N 1
ATOM 3409 C CA . GLN B 1 147 ? 18.812 16.969 0.602 1 94 147 GLN B CA 1
ATOM 3410 C C . GLN B 1 147 ? 17.75 17.031 1.699 1 94 147 GLN B C 1
ATOM 3412 O O . GLN B 1 147 ? 16.906 16.141 1.82 1 94 147 GLN B O 1
ATOM 3417 N N . SER B 1 148 ? 17.828 18.109 2.479 1 96.88 148 SER B N 1
ATOM 3418 C CA . SER B 1 148 ? 16.812 18.359 3.486 1 96.88 148 SER B CA 1
ATOM 3419 C C . SER B 1 148 ? 15.492 18.766 2.84 1 96.88 148 SER B C 1
ATOM 3421 O O . SER B 1 148 ? 15.477 19.281 1.717 1 96.88 148 SER B O 1
ATOM 3423 N N . ILE B 1 149 ? 14.43 18.516 3.59 1 98.12 149 ILE B N 1
ATOM 3424 C CA . ILE B 1 149 ? 13.102 18.875 3.113 1 98.12 149 ILE B CA 1
ATOM 3425 C C . ILE B 1 149 ? 12.344 19.609 4.219 1 98.12 149 ILE B C 1
ATOM 3427 O O . ILE B 1 149 ? 12.648 19.453 5.402 1 98.12 149 ILE B O 1
ATOM 3431 N N . ASN B 1 150 ? 11.422 20.484 3.803 1 98.75 150 ASN B N 1
ATOM 3432 C CA . ASN B 1 150 ? 10.445 21.078 4.711 1 98.75 150 ASN B CA 1
ATOM 3433 C C . ASN B 1 150 ? 9.102 20.359 4.652 1 98.75 150 ASN B C 1
ATOM 3435 O O . ASN B 1 150 ? 8.562 20.141 3.57 1 98.75 150 ASN B O 1
ATOM 3439 N N . VAL B 1 151 ? 8.594 19.984 5.812 1 98.94 151 VAL B N 1
ATOM 3440 C CA . VAL B 1 151 ? 7.246 19.422 5.898 1 98.94 151 VAL B CA 1
ATOM 3441 C C . VAL B 1 151 ? 6.367 20.328 6.766 1 98.94 151 VAL B C 1
ATOM 3443 O O . VAL B 1 151 ? 6.703 20.594 7.922 1 98.94 151 VAL B O 1
ATOM 3446 N N . PHE B 1 152 ? 5.301 20.812 6.184 1 98.94 152 PHE B N 1
ATOM 3447 C CA . PHE B 1 152 ? 4.262 21.562 6.875 1 98.94 152 PHE B CA 1
ATOM 3448 C C . PHE B 1 152 ? 2.99 20.734 7.012 1 98.94 152 PHE B C 1
ATOM 3450 O O . PHE B 1 152 ? 2.504 20.172 6.031 1 98.94 152 PHE B O 1
ATOM 3457 N N . ASN B 1 153 ? 2.488 20.609 8.211 1 98.94 153 ASN B N 1
ATOM 3458 C CA . ASN B 1 153 ? 1.264 19.859 8.477 1 98.94 153 ASN B CA 1
ATOM 3459 C C . ASN B 1 153 ? 0.21 20.734 9.148 1 98.94 153 ASN B C 1
ATOM 3461 O O . ASN B 1 153 ? 0.511 21.453 10.102 1 98.94 153 ASN B O 1
ATOM 3465 N N . THR B 1 154 ? -1.026 20.688 8.594 1 98.94 154 THR B N 1
ATOM 3466 C CA . THR B 1 154 ? -2.018 21.625 9.117 1 98.94 154 THR B CA 1
ATOM 3467 C C . THR B 1 154 ? -3.418 21.031 9.031 1 98.94 154 THR B C 1
ATOM 3469 O O . THR B 1 154 ? -3.613 19.969 8.438 1 98.94 154 THR B O 1
ATOM 3472 N N . HIS B 1 155 ? -4.352 21.594 9.742 1 98.94 155 HIS B N 1
ATOM 3473 C CA . HIS B 1 155 ? -5.793 21.375 9.734 1 98.94 155 HIS B CA 1
ATOM 3474 C C . HIS B 1 155 ? -6.543 22.703 9.727 1 98.94 155 HIS B C 1
ATOM 3476 O O . HIS B 1 155 ? -6.637 23.375 10.75 1 98.94 155 HIS B O 1
ATOM 3482 N N . LEU B 1 156 ? -7.078 23.047 8.539 1 98.88 156 LEU B N 1
ATOM 3483 C CA . LEU B 1 156 ? -7.715 24.359 8.414 1 98.88 156 LEU B CA 1
ATOM 3484 C C . LEU B 1 156 ? -9.102 24.344 9.047 1 98.88 156 LEU B C 1
ATOM 3486 O O . LEU B 1 156 ? -9.664 23.281 9.305 1 98.88 156 LEU B O 1
ATOM 3490 N N . ASP B 1 157 ? -9.555 25.547 9.281 1 98.62 157 ASP B N 1
ATOM 3491 C CA . ASP B 1 157 ? -10.828 25.703 9.977 1 98.62 157 ASP B CA 1
ATOM 3492 C C . ASP B 1 157 ? -11.992 25.203 9.117 1 98.62 157 ASP B C 1
ATOM 3494 O O . ASP B 1 157 ? -12.031 25.453 7.914 1 98.62 157 ASP B O 1
ATOM 3498 N N . HIS B 1 158 ? -12.992 24.562 9.773 1 96.81 158 HIS B N 1
ATOM 3499 C CA . HIS B 1 158 ? -14.086 23.938 9.023 1 96.81 158 HIS B CA 1
ATOM 3500 C C . HIS B 1 158 ? -15.227 24.922 8.805 1 96.81 158 HIS B C 1
ATOM 3502 O O . HIS B 1 158 ? -16.125 24.672 7.992 1 96.81 158 HIS B O 1
ATOM 3508 N N . ILE B 1 159 ? -15.211 26.062 9.484 1 96.56 159 ILE B N 1
ATOM 3509 C CA . ILE B 1 159 ? -16.312 27 9.406 1 96.56 159 ILE B CA 1
ATOM 3510 C C . ILE B 1 159 ? -15.867 28.266 8.68 1 96.56 159 ILE B C 1
ATOM 3512 O O . ILE B 1 159 ? -16.516 28.719 7.738 1 96.56 159 ILE B O 1
ATOM 3516 N N . GLY B 1 160 ? -14.727 28.828 9.094 1 97.69 160 GLY B N 1
ATOM 3517 C CA . GLY B 1 160 ? -14.266 30.125 8.617 1 97.69 160 GLY B CA 1
ATOM 3518 C C . GLY B 1 160 ? -13.734 30.078 7.199 1 97.69 160 GLY B C 1
ATOM 3519 O O . GLY B 1 160 ? -12.664 29.516 6.949 1 97.69 160 GLY B O 1
ATOM 3520 N N . VAL B 1 161 ? -14.375 30.766 6.293 1 97.62 161 VAL B N 1
ATOM 3521 C CA . VAL B 1 161 ? -13.977 30.797 4.891 1 97.62 161 VAL B CA 1
ATOM 3522 C C . VAL B 1 161 ? -12.781 31.719 4.707 1 97.62 161 VAL B C 1
ATOM 3524 O O . VAL B 1 161 ? -11.797 31.344 4.062 1 97.62 161 VAL B O 1
ATOM 3527 N N . VAL B 1 162 ? -12.891 32.875 5.309 1 98.19 162 VAL B N 1
ATOM 3528 C CA . VAL B 1 162 ? -11.797 33.844 5.238 1 98.19 162 VAL B CA 1
ATOM 3529 C C . VAL B 1 162 ? -10.562 33.281 5.941 1 98.19 162 VAL B C 1
ATOM 3531 O O . VAL B 1 162 ? -9.445 33.438 5.461 1 98.19 162 VAL B O 1
ATOM 3534 N N . ALA B 1 163 ? -10.805 32.656 7.016 1 98.5 163 ALA B N 1
ATOM 3535 C CA . ALA B 1 163 ? -9.719 32.031 7.773 1 98.5 163 ALA B CA 1
ATOM 3536 C C . ALA B 1 163 ? -8.961 31.016 6.918 1 98.5 163 ALA B C 1
ATOM 3538 O O . ALA B 1 163 ? -7.723 31 6.906 1 98.5 163 ALA B O 1
ATOM 3539 N N . ARG B 1 164 ? -9.688 30.172 6.191 1 98.62 164 ARG B N 1
ATOM 3540 C CA . ARG B 1 164 ? -9.023 29.188 5.344 1 98.62 164 ARG B CA 1
ATOM 3541 C C . ARG B 1 164 ? -8.18 29.859 4.27 1 98.62 164 ARG B C 1
ATOM 3543 O O . ARG B 1 164 ? -7.027 29.484 4.051 1 98.62 164 ARG B O 1
ATOM 3550 N N . LYS B 1 165 ? -8.719 30.859 3.662 1 98.25 165 LYS B N 1
ATOM 3551 C CA . LYS B 1 165 ? -8.016 31.562 2.596 1 98.25 165 LYS B CA 1
ATOM 3552 C C . LYS B 1 165 ? -6.758 32.25 3.123 1 98.25 165 LYS B C 1
ATOM 3554 O O . LYS B 1 165 ? -5.68 32.094 2.547 1 98.25 165 LYS B O 1
ATOM 3559 N N . GLU B 1 166 ? -6.902 32.969 4.203 1 98.62 166 GLU B N 1
ATOM 3560 C CA . GLU B 1 166 ? -5.77 33.688 4.773 1 98.62 166 GLU B CA 1
ATOM 3561 C C . GLU B 1 166 ? -4.734 32.719 5.348 1 98.62 166 GLU B C 1
ATOM 3563 O O . GLU B 1 166 ? -3.533 33 5.316 1 98.62 166 GLU B O 1
ATOM 3568 N N . SER B 1 167 ? -5.18 31.656 5.863 1 98.75 167 SER B N 1
ATOM 3569 C CA . SER B 1 167 ? -4.289 30.641 6.418 1 98.75 167 SER B CA 1
ATOM 3570 C C . SER B 1 167 ? -3.332 30.109 5.359 1 98.75 167 SER B C 1
ATOM 3572 O O . SER B 1 167 ? -2.127 30 5.598 1 98.75 167 SER B O 1
ATOM 3574 N N . VAL B 1 168 ? -3.834 29.75 4.152 1 98.56 168 VAL B N 1
ATOM 3575 C CA . VAL B 1 168 ? -2.961 29.188 3.133 1 98.56 168 VAL B CA 1
ATOM 3576 C C . VAL B 1 168 ? -1.993 30.25 2.625 1 98.56 168 VAL B C 1
ATOM 3578 O O . VAL B 1 168 ? -0.854 29.938 2.268 1 98.56 168 VAL B O 1
ATOM 3581 N N . LYS B 1 169 ? -2.398 31.531 2.619 1 98.31 169 LYS B N 1
ATOM 3582 C CA . LYS B 1 169 ? -1.465 32.594 2.291 1 98.31 169 LYS B CA 1
ATOM 3583 C C . LYS B 1 169 ? -0.335 32.688 3.312 1 98.31 169 LYS B C 1
ATOM 3585 O O . LYS B 1 169 ? 0.833 32.812 2.947 1 98.31 169 LYS B O 1
ATOM 3590 N N . LEU B 1 170 ? -0.735 32.594 4.555 1 98.44 170 LEU B N 1
ATOM 3591 C CA . LEU B 1 170 ? 0.25 32.625 5.629 1 98.44 170 LEU B CA 1
ATOM 3592 C C . LEU B 1 170 ? 1.221 31.469 5.508 1 98.44 170 LEU B C 1
ATOM 3594 O O . LEU B 1 170 ? 2.434 31.641 5.645 1 98.44 170 LEU B O 1
ATOM 3598 N N . ILE B 1 171 ? 0.758 30.25 5.223 1 98.31 171 ILE B N 1
ATOM 3599 C CA . ILE B 1 171 ? 1.586 29.062 5.059 1 98.31 171 ILE B CA 1
ATOM 3600 C C . ILE B 1 171 ? 2.551 29.266 3.893 1 98.31 171 ILE B C 1
ATOM 3602 O O . ILE B 1 171 ? 3.756 29.031 4.031 1 98.31 171 ILE B O 1
ATOM 3606 N N . ALA B 1 172 ? 2.021 29.719 2.752 1 97.31 172 ALA B N 1
ATOM 3607 C CA . ALA B 1 172 ? 2.852 29.938 1.57 1 97.31 172 ALA B CA 1
ATOM 3608 C C . ALA B 1 172 ? 3.973 30.922 1.869 1 97.31 172 ALA B C 1
ATOM 3610 O O . ALA B 1 172 ? 5.121 30.719 1.465 1 97.31 172 ALA B O 1
ATOM 3611 N N . ASN B 1 173 ? 3.66 31.969 2.582 1 96.06 173 ASN B N 1
ATOM 3612 C CA . ASN B 1 173 ? 4.656 32.969 2.947 1 96.06 173 ASN B CA 1
ATOM 3613 C C . ASN B 1 173 ? 5.738 32.375 3.848 1 96.06 173 ASN B C 1
ATOM 3615 O O . ASN B 1 173 ? 6.918 32.719 3.705 1 96.06 173 ASN B O 1
ATOM 3619 N N . LYS B 1 174 ? 5.316 31.531 4.789 1 94.5 174 LYS B N 1
ATOM 3620 C CA . LYS B 1 174 ? 6.266 30.906 5.703 1 94.5 174 LYS B CA 1
ATOM 3621 C C . LYS B 1 174 ? 7.215 29.969 4.949 1 94.5 174 LYS B C 1
ATOM 3623 O O . LYS B 1 174 ? 8.391 29.875 5.293 1 94.5 174 LYS B O 1
ATOM 3628 N N . THR B 1 175 ? 6.754 29.25 3.938 1 91.69 175 THR B N 1
ATOM 3629 C CA . THR B 1 175 ? 7.598 28.328 3.174 1 91.69 175 THR B CA 1
ATOM 3630 C C . THR B 1 175 ? 8.766 29.078 2.531 1 91.69 175 THR B C 1
ATOM 3632 O O . THR B 1 175 ? 9.859 28.531 2.41 1 91.69 175 THR B O 1
ATOM 3635 N N . VAL B 1 176 ? 8.609 30.297 2.123 1 89.12 176 VAL B N 1
ATOM 3636 C CA . VAL B 1 176 ? 9.633 31.078 1.422 1 89.12 176 VAL B CA 1
ATOM 3637 C C . VAL B 1 176 ? 10.562 31.734 2.434 1 89.12 176 VAL B C 1
ATOM 3639 O O . VAL B 1 176 ? 11.734 31.984 2.143 1 89.12 176 VAL B O 1
ATOM 3642 N N . SER B 1 177 ? 10.102 31.906 3.617 1 89.81 177 SER B N 1
ATOM 3643 C CA . SER B 1 177 ? 10.852 32.688 4.598 1 89.81 177 SER B CA 1
ATOM 3644 C C . SER B 1 177 ? 11.82 31.797 5.375 1 89.81 177 SER B C 1
ATOM 3646 O O . SER B 1 177 ? 12.828 32.281 5.902 1 89.81 177 SER B O 1
ATOM 3648 N N . TYR B 1 178 ? 11.531 30.578 5.516 1 89.75 178 TYR B N 1
ATOM 3649 C CA . TYR B 1 178 ? 12.305 29.734 6.406 1 89.75 178 TYR B CA 1
ATOM 3650 C C . TYR B 1 178 ? 13.633 29.344 5.762 1 89.75 178 TYR B C 1
ATOM 3652 O O . TYR B 1 178 ? 14.703 29.578 6.328 1 89.75 178 TYR B O 1
ATOM 3660 N N . ASN B 1 179 ? 13.602 28.641 4.605 1 93.62 179 ASN B N 1
ATOM 3661 C CA . ASN B 1 179 ? 14.797 28.219 3.873 1 93.62 179 ASN B CA 1
ATOM 3662 C C . ASN B 1 179 ? 14.469 27.875 2.422 1 93.62 179 ASN B C 1
ATOM 3664 O O . ASN B 1 179 ? 13.336 28.047 1.978 1 93.62 179 ASN B O 1
ATOM 3668 N N . SER B 1 180 ? 15.516 27.375 1.763 1 94.5 180 SER B N 1
ATOM 3669 C CA . SER B 1 180 ? 15.32 27.156 0.336 1 94.5 180 SER B CA 1
ATOM 3670 C C . SER B 1 180 ? 15.102 25.672 0.041 1 94.5 180 SER B C 1
ATOM 3672 O O . SER B 1 180 ? 15.148 25.25 -1.117 1 94.5 180 SER B O 1
ATOM 3674 N N . ASP B 1 181 ? 14.938 24.828 1.089 1 96.69 181 ASP B N 1
ATOM 3675 C CA . ASP B 1 181 ? 14.695 23.406 0.865 1 96.69 181 ASP B CA 1
ATOM 3676 C C . ASP B 1 181 ? 13.344 23.172 0.202 1 96.69 181 ASP B C 1
ATOM 3678 O O . ASP B 1 181 ? 12.453 24.031 0.278 1 96.69 181 ASP B O 1
ATOM 3682 N N . ILE B 1 182 ? 13.18 22.047 -0.485 1 97.38 182 ILE B N 1
ATOM 3683 C CA . ILE B 1 182 ? 11.906 21.672 -1.082 1 97.38 182 ILE B CA 1
ATOM 3684 C C . ILE B 1 182 ? 10.852 21.516 0.011 1 97.38 182 ILE B C 1
ATOM 3686 O O . ILE B 1 182 ? 11.102 20.891 1.041 1 97.38 182 ILE B O 1
ATOM 3690 N N . SER B 1 183 ? 9.664 22.141 -0.217 1 98.56 183 SER B N 1
ATOM 3691 C CA . SER B 1 183 ? 8.625 22.141 0.807 1 98.56 183 SER B CA 1
ATOM 3692 C C . SER B 1 183 ? 7.438 21.281 0.397 1 98.56 183 SER B C 1
ATOM 3694 O O . SER B 1 183 ? 7.047 21.266 -0.772 1 98.56 183 SER B O 1
ATOM 3696 N N . PHE B 1 184 ? 6.93 20.562 1.349 1 98.81 184 PHE B N 1
ATOM 3697 C CA . PHE B 1 184 ? 5.668 19.844 1.248 1 98.81 184 PHE B CA 1
ATOM 3698 C C . PHE B 1 184 ? 4.664 20.375 2.268 1 98.81 184 PHE B C 1
ATOM 37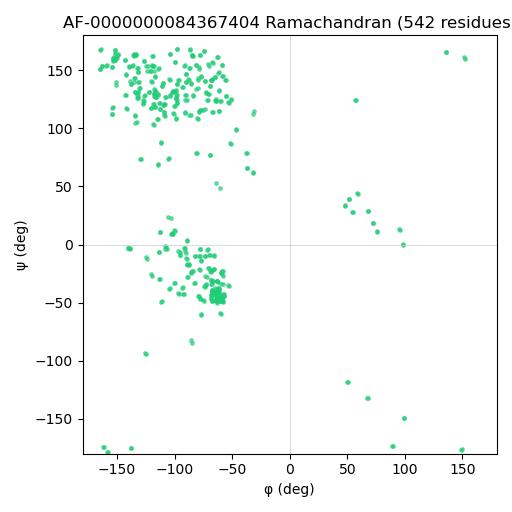00 O O . PHE B 1 184 ? 4.996 20.547 3.439 1 98.81 184 PHE B O 1
ATOM 3707 N N . ILE B 1 185 ? 3.447 20.703 1.834 1 98.94 185 ILE B N 1
ATOM 3708 C CA . ILE B 1 185 ? 2.361 21.156 2.699 1 98.94 185 ILE B CA 1
ATOM 3709 C C . ILE B 1 185 ? 1.253 20.094 2.727 1 98.94 185 ILE B C 1
ATOM 3711 O O . ILE B 1 185 ? 0.674 19.766 1.689 1 98.94 185 ILE B O 1
ATOM 3715 N N . THR B 1 186 ? 1.018 19.531 3.9 1 98.88 186 THR B N 1
ATOM 3716 C CA . THR B 1 186 ? 0.08 18.438 4.055 1 98.88 186 THR B CA 1
ATOM 3717 C C . THR B 1 186 ? -1.044 18.812 5.016 1 98.88 186 THR B C 1
ATOM 3719 O O . THR B 1 186 ? -0.876 19.688 5.863 1 98.88 186 THR B O 1
ATOM 3722 N N . GLY B 1 187 ? -2.217 18.125 4.828 1 98.88 187 GLY B N 1
ATOM 3723 C CA . GLY B 1 187 ? -3.201 18.234 5.895 1 98.88 187 GLY B CA 1
ATOM 3724 C C . GLY B 1 187 ? -4.633 18.156 5.398 1 98.88 187 GLY B C 1
ATOM 3725 O O . GLY B 1 187 ? -4.875 17.797 4.242 1 98.88 187 GLY B O 1
ATOM 3726 N N . ASP B 1 188 ? -5.555 18.312 6.316 1 98.88 188 ASP B N 1
ATOM 3727 C CA . ASP B 1 188 ? -6.973 18.562 6.059 1 98.88 188 ASP B CA 1
ATOM 3728 C C . ASP B 1 188 ? -7.254 20.047 5.871 1 98.88 188 ASP B C 1
ATOM 3730 O O . ASP B 1 188 ? -7.246 20.812 6.84 1 98.88 188 ASP B O 1
ATOM 3734 N N . PHE B 1 189 ? -7.602 20.406 4.625 1 98.88 189 PHE B N 1
ATOM 3735 C CA . PHE B 1 189 ? -7.703 21.812 4.289 1 98.88 189 PHE B CA 1
ATOM 3736 C C . PHE B 1 189 ? -9.148 22.297 4.418 1 98.88 189 PHE B C 1
ATOM 3738 O O . PHE B 1 189 ? -9.414 23.5 4.309 1 98.88 189 PHE B O 1
ATOM 3745 N N . ASN B 1 190 ? -10.055 21.406 4.609 1 98.5 190 ASN B N 1
ATOM 3746 C CA . ASN B 1 190 ? -11.469 21.75 4.652 1 98.5 190 ASN B CA 1
ATOM 3747 C C . ASN B 1 190 ? -11.875 22.641 3.48 1 98.5 190 ASN B C 1
ATOM 3749 O O . ASN B 1 190 ? -12.664 23.578 3.646 1 98.5 190 ASN B O 1
ATOM 3753 N N . SER B 1 191 ? -11.289 22.438 2.4 1 98.56 191 SER B N 1
ATOM 3754 C CA . SER B 1 191 ? -11.531 23.219 1.184 1 98.56 191 SER B CA 1
ATOM 3755 C C . SER B 1 191 ? -11.492 22.312 -0.051 1 98.56 191 SER B C 1
ATOM 3757 O O . SER B 1 191 ? -10.453 21.734 -0.367 1 98.56 191 SER B O 1
ATOM 3759 N N . GLU B 1 192 ? -12.586 22.203 -0.751 1 98.19 192 GLU B N 1
ATOM 3760 C CA . GLU B 1 192 ? -12.625 21.438 -1.992 1 98.19 192 GLU B CA 1
ATOM 3761 C C . GLU B 1 192 ? -11.938 22.188 -3.129 1 98.19 192 GLU B C 1
ATOM 3763 O O . GLU B 1 192 ? -11.672 23.375 -3.018 1 98.19 192 GLU B O 1
ATOM 3768 N N . PRO B 1 193 ? -11.664 21.5 -4.238 1 97.81 193 PRO B N 1
ATOM 3769 C CA . PRO B 1 193 ? -10.875 22.094 -5.312 1 97.81 193 PRO B CA 1
ATOM 3770 C C . PRO B 1 193 ? -11.508 23.375 -5.867 1 97.81 193 PRO B C 1
ATOM 3772 O O . PRO B 1 193 ? -10.797 24.25 -6.375 1 97.81 193 PRO B O 1
ATOM 3775 N N . LYS B 1 194 ? -12.75 23.578 -5.734 1 97.44 194 LYS B N 1
ATOM 3776 C CA . LYS B 1 194 ? -13.43 24.75 -6.27 1 97.44 194 LYS B CA 1
ATOM 3777 C C . LYS B 1 194 ? -13.477 25.875 -5.246 1 97.44 194 LYS B C 1
ATOM 3779 O O . LYS B 1 194 ? -13.93 26.984 -5.547 1 97.44 194 LYS B O 1
ATOM 3784 N N . GLU B 1 195 ? -12.977 25.609 -4.074 1 98 195 GLU B N 1
ATOM 3785 C CA . GLU B 1 195 ? -13.094 26.562 -2.982 1 98 195 GLU B CA 1
ATOM 3786 C C . GLU B 1 195 ? -11.82 27.406 -2.836 1 98 195 GLU B C 1
ATOM 3788 O O . GLU B 1 195 ? -10.789 27.062 -3.42 1 98 195 GLU B O 1
ATOM 3793 N N . GLU B 1 196 ? -11.914 28.453 -2.049 1 96.56 196 GLU B N 1
ATOM 3794 C CA . GLU B 1 196 ? -10.984 29.594 -2.08 1 96.56 196 GLU B CA 1
ATOM 3795 C C . GLU B 1 196 ? -9.602 29.172 -1.588 1 96.56 196 GLU B C 1
ATOM 3797 O O . GLU B 1 196 ? -8.586 29.547 -2.182 1 96.56 196 GLU B O 1
ATOM 3802 N N . ALA B 1 197 ? -9.531 28.484 -0.514 1 98.31 197 ALA B N 1
ATOM 3803 C CA . ALA B 1 197 ? -8.234 28.141 0.048 1 98.31 197 ALA B CA 1
ATOM 3804 C C . ALA B 1 197 ? -7.441 27.25 -0.905 1 98.31 197 ALA B C 1
ATOM 3806 O O . ALA B 1 197 ? -6.254 27.469 -1.144 1 98.31 197 ALA B O 1
ATOM 3807 N N . TYR B 1 198 ? -8.094 26.219 -1.447 1 98.62 198 TYR B N 1
ATOM 3808 C CA . TYR B 1 198 ? -7.445 25.344 -2.432 1 98.62 198 TYR B CA 1
ATOM 3809 C C . TYR B 1 198 ? -6.973 26.156 -3.637 1 98.62 198 TYR B C 1
ATOM 3811 O O . TYR B 1 198 ? -5.82 26.047 -4.059 1 98.62 198 TYR B O 1
ATOM 3819 N N . GLN B 1 199 ? -7.863 26.984 -4.172 1 98.56 199 GLN B N 1
ATOM 3820 C CA . GLN B 1 199 ? -7.551 27.75 -5.371 1 98.56 199 GLN B CA 1
ATOM 3821 C C . GLN B 1 199 ? -6.391 28.703 -5.125 1 98.56 199 GLN B C 1
ATOM 3823 O O . GLN B 1 199 ? -5.57 28.938 -6.02 1 98.56 199 GLN B O 1
ATOM 3828 N N . THR B 1 200 ? -6.352 29.25 -3.967 1 98.38 200 THR B N 1
ATOM 3829 C CA . THR B 1 200 ? -5.281 30.172 -3.609 1 98.38 200 THR B CA 1
ATOM 3830 C C . THR B 1 200 ? -3.945 29.438 -3.525 1 98.38 200 THR B C 1
ATOM 3832 O O . THR B 1 200 ? -2.959 29.875 -4.133 1 98.38 200 THR B O 1
ATOM 3835 N N . LEU B 1 201 ? -3.896 28.328 -2.84 1 98.44 201 LEU B N 1
ATOM 3836 C CA . LEU B 1 201 ? -2.639 27.625 -2.629 1 98.44 201 LEU B CA 1
ATOM 3837 C C . LEU B 1 201 ? -2.172 26.938 -3.914 1 98.44 201 LEU B C 1
ATOM 3839 O O . LEU B 1 201 ? -0.97 26.859 -4.18 1 98.44 201 LEU B O 1
ATOM 3843 N N . SER B 1 202 ? -3.111 26.453 -4.746 1 98.31 202 SER B N 1
ATOM 3844 C CA . SER B 1 202 ? -2.797 25.703 -5.961 1 98.31 202 SER B CA 1
ATOM 3845 C C . SER B 1 202 ? -2.188 26.609 -7.027 1 98.31 202 SER B C 1
ATOM 3847 O O . SER B 1 202 ? -1.665 26.125 -8.031 1 98.31 202 SER B O 1
ATOM 3849 N N . LYS B 1 203 ? -2.205 27.922 -6.793 1 97.38 203 LYS B N 1
ATOM 3850 C CA . LYS B 1 203 ? -1.561 28.859 -7.699 1 97.38 203 LYS B CA 1
ATOM 3851 C C . LYS B 1 203 ? -0.05 28.891 -7.484 1 97.38 203 LYS B C 1
ATOM 3853 O O . LYS B 1 203 ? 0.702 29.297 -8.367 1 97.38 203 LYS B O 1
ATOM 3858 N N . VAL B 1 204 ? 0.347 28.453 -6.309 1 96.88 204 VAL B N 1
ATOM 3859 C CA . VAL B 1 204 ? 1.751 28.625 -5.953 1 96.88 204 VAL B CA 1
ATOM 3860 C C . VAL B 1 204 ? 2.396 27.266 -5.703 1 96.88 204 VAL B C 1
ATOM 3862 O O . VAL B 1 204 ? 3.609 27.109 -5.859 1 96.88 204 VAL B O 1
ATOM 3865 N N . PHE B 1 205 ? 1.64 26.297 -5.301 1 98.38 205 PHE B N 1
ATOM 3866 C CA . PHE B 1 205 ? 2.113 24.938 -5.059 1 98.38 205 PHE B CA 1
ATOM 3867 C C . PHE B 1 205 ? 1.403 23.953 -5.973 1 98.38 205 PHE B C 1
ATOM 3869 O O . PHE B 1 205 ? 0.379 24.266 -6.574 1 98.38 205 PHE B O 1
ATOM 3876 N N . LYS B 1 206 ? 2.006 22.797 -6.09 1 98.69 206 LYS B N 1
ATOM 3877 C CA . LYS B 1 206 ? 1.419 21.75 -6.938 1 98.69 206 LYS B CA 1
ATOM 3878 C C . LYS B 1 206 ? 0.696 20.703 -6.105 1 98.69 206 LYS B C 1
ATOM 3880 O O . LYS B 1 206 ? 1.226 20.234 -5.098 1 98.69 206 LYS B O 1
ATOM 3885 N N . ASP B 1 207 ? -0.495 20.391 -6.492 1 98.75 207 ASP B N 1
ATOM 3886 C CA . ASP B 1 207 ? -1.318 19.359 -5.875 1 98.75 207 ASP B CA 1
ATOM 3887 C C . ASP B 1 207 ? -0.873 17.969 -6.32 1 98.75 207 ASP B C 1
ATOM 3889 O O . ASP B 1 207 ? -1.019 17.609 -7.492 1 98.75 207 ASP B O 1
ATOM 3893 N N . SER B 1 208 ? -0.388 17.141 -5.398 1 98.81 208 SER B N 1
ATOM 3894 C CA . SER B 1 208 ? 0.124 15.812 -5.734 1 98.81 208 SER B CA 1
ATOM 3895 C C . SER B 1 208 ? -0.941 14.969 -6.426 1 98.81 208 SER B C 1
ATOM 3897 O O . SER B 1 208 ? -0.619 14.07 -7.207 1 98.81 208 SER B O 1
ATOM 3899 N N . ARG B 1 209 ? -2.219 15.25 -6.156 1 98.31 209 ARG B N 1
ATOM 3900 C CA . ARG B 1 209 ? -3.318 14.523 -6.789 1 98.31 209 ARG B CA 1
ATOM 3901 C C . ARG B 1 209 ? -3.309 14.734 -8.305 1 98.31 209 ARG B C 1
ATOM 3903 O O . ARG B 1 209 ? -3.674 13.828 -9.062 1 98.31 209 ARG B O 1
ATOM 3910 N N . LEU B 1 210 ? -2.879 15.867 -8.688 1 98.25 210 LEU B N 1
ATOM 3911 C CA . LEU B 1 210 ? -2.955 16.25 -10.102 1 98.25 210 LEU B CA 1
ATOM 3912 C C . LEU B 1 210 ? -1.611 16.047 -10.789 1 98.25 210 LEU B C 1
ATOM 3914 O O . LEU B 1 210 ? -1.562 15.781 -11.992 1 98.25 210 LEU B O 1
ATOM 3918 N N . TYR B 1 211 ? -0.508 16.234 -10.078 1 98.38 211 TYR B N 1
ATOM 3919 C CA . TYR B 1 211 ? 0.835 16.125 -10.633 1 98.38 211 TYR B CA 1
ATOM 3920 C C . TYR B 1 211 ? 1.566 14.914 -10.062 1 98.38 211 TYR B C 1
ATOM 3922 O O . TYR B 1 211 ? 2.289 15.031 -9.07 1 98.38 211 TYR B O 1
ATOM 3930 N N . ASN B 1 212 ? 1.407 13.773 -10.664 1 97.88 212 ASN B N 1
ATOM 3931 C CA . ASN B 1 212 ? 1.997 12.492 -10.297 1 97.88 212 ASN B CA 1
ATOM 3932 C C . ASN B 1 212 ? 2.188 11.586 -11.508 1 97.88 212 ASN B C 1
ATOM 3934 O O . ASN B 1 212 ? 1.535 11.773 -12.539 1 97.88 212 ASN B O 1
ATOM 3938 N N . ASP B 1 213 ? 3.088 10.609 -11.367 1 95.94 213 ASP B N 1
ATOM 3939 C CA . ASP B 1 213 ? 3.342 9.664 -12.445 1 95.94 213 ASP B CA 1
ATOM 3940 C C . ASP B 1 213 ? 2.412 8.461 -12.344 1 95.94 213 ASP B C 1
ATOM 3942 O O . ASP B 1 213 ? 2.279 7.691 -13.305 1 95.94 213 ASP B O 1
ATOM 3946 N N . ASN B 1 214 ? 1.806 8.273 -11.172 1 96.69 214 ASN B N 1
ATOM 3947 C CA . ASN B 1 214 ? 0.951 7.125 -10.898 1 96.69 214 ASN B CA 1
ATOM 3948 C C . ASN B 1 214 ? -0.069 7.426 -9.805 1 96.69 214 ASN B C 1
ATOM 3950 O O . ASN B 1 214 ? 0.303 7.754 -8.68 1 96.69 214 ASN B O 1
ATOM 3954 N N . LYS B 1 215 ? -1.288 7.363 -10.148 1 97.5 215 LYS B N 1
ATOM 3955 C CA . LYS B 1 215 ? -2.365 7.555 -9.18 1 97.5 215 LYS B CA 1
ATOM 3956 C C . LYS B 1 215 ? -3.002 6.223 -8.797 1 97.5 215 LYS B C 1
ATOM 3958 O O . LYS B 1 215 ? -3.418 5.453 -9.664 1 97.5 215 LYS B O 1
ATOM 3963 N N . TYR B 1 216 ? -3.123 5.922 -7.527 1 97.81 216 TYR B N 1
ATOM 3964 C CA . TYR B 1 216 ? -3.641 4.676 -6.977 1 97.81 216 TYR B CA 1
ATOM 3965 C C . TYR B 1 216 ? -4.688 4.949 -5.902 1 97.81 216 TYR B C 1
ATOM 3967 O O . TYR B 1 216 ? -4.535 5.871 -5.102 1 97.81 216 TYR B O 1
ATOM 3975 N N . GLY B 1 217 ? -5.723 4.172 -5.902 1 97.56 217 GLY B N 1
ATOM 3976 C CA . GLY B 1 217 ? -6.695 4.25 -4.824 1 97.56 217 GLY B CA 1
ATOM 3977 C C . GLY B 1 217 ? -7.918 5.07 -5.18 1 97.56 217 GLY B C 1
ATOM 3978 O O . GLY B 1 217 ? -8.352 5.082 -6.332 1 97.56 217 GLY B O 1
ATOM 3979 N N . PHE B 1 218 ? -8.539 5.719 -4.223 1 96.88 218 PHE B N 1
ATOM 3980 C CA . PHE B 1 218 ? -9.82 6.395 -4.344 1 96.88 218 PHE B CA 1
ATOM 3981 C C . PHE B 1 218 ? -9.633 7.824 -4.848 1 96.88 218 PHE B C 1
ATOM 3983 O O . PHE B 1 218 ? -8.516 8.344 -4.848 1 96.88 218 PHE B O 1
ATOM 3990 N N . ASP B 1 219 ? -10.766 8.406 -5.227 1 95.62 219 ASP B N 1
ATOM 3991 C CA . ASP B 1 219 ? -10.781 9.812 -5.598 1 95.62 219 ASP B CA 1
ATOM 3992 C C . ASP B 1 219 ? -11.125 10.695 -4.402 1 95.62 219 ASP B C 1
ATOM 3994 O O . ASP B 1 219 ? -10.562 11.789 -4.246 1 95.62 219 ASP B O 1
ATOM 3998 N N . ASN B 1 220 ? -12.016 10.219 -3.541 1 96.38 220 ASN B N 1
ATOM 3999 C CA . ASN B 1 220 ? -12.438 11.016 -2.396 1 96.38 220 ASN B CA 1
ATOM 4000 C C . ASN B 1 220 ? -11.516 10.812 -1.2 1 96.38 220 ASN B C 1
ATOM 4002 O O . ASN B 1 220 ? -10.945 9.734 -1.023 1 96.38 220 ASN B O 1
ATOM 4006 N N . THR B 1 221 ? -11.406 11.797 -0.363 1 98.12 221 THR B N 1
ATOM 4007 C CA . THR B 1 221 ? -10.516 11.719 0.785 1 98.12 221 THR B CA 1
ATOM 4008 C C . THR B 1 221 ? -11.305 11.703 2.09 1 98.12 221 THR B C 1
ATOM 4010 O O . THR B 1 221 ? -10.734 11.5 3.164 1 98.12 221 THR B O 1
ATOM 4013 N N . PHE B 1 222 ? -12.594 11.891 2.016 1 97.44 222 PHE B N 1
ATOM 4014 C CA . PHE B 1 222 ? -13.469 11.953 3.178 1 97.44 222 PHE B CA 1
ATOM 4015 C C . PHE B 1 222 ? -14.617 10.961 3.045 1 97.44 222 PHE B C 1
ATOM 4017 O O . PHE B 1 222 ? -15.32 10.945 2.031 1 97.44 222 PHE B O 1
ATOM 4024 N N . THR B 1 223 ? -14.828 10.117 4.098 1 95 223 THR B N 1
ATOM 4025 C CA . THR B 1 223 ? -15.867 9.094 4.039 1 95 223 THR B CA 1
ATOM 4026 C C . THR B 1 223 ? -16.969 9.398 5.043 1 95 223 THR B C 1
ATOM 4028 O O . THR B 1 223 ? -18.125 8.984 4.848 1 95 223 THR B O 1
ATOM 4031 N N . GLY B 1 224 ? -16.594 10.055 6.145 1 94.88 224 GLY B N 1
ATOM 4032 C CA . GLY B 1 224 ? -17.594 10.375 7.152 1 94.88 224 GLY B CA 1
ATOM 4033 C C . GLY B 1 224 ? -18.062 9.156 7.93 1 94.88 224 GLY B C 1
ATOM 4034 O O . GLY B 1 224 ? -19.219 9.109 8.375 1 94.88 224 GLY B O 1
ATOM 4035 N N . PHE B 1 225 ? -17.344 8.102 7.918 1 95.12 225 PHE B N 1
ATOM 4036 C CA . PHE B 1 225 ? -17.625 6.836 8.586 1 95.12 225 PHE B CA 1
ATOM 4037 C C . PHE B 1 225 ? -18.828 6.148 7.949 1 95.12 225 PHE B C 1
ATOM 4039 O O . PHE B 1 225 ? -19.594 5.484 8.641 1 95.12 225 PHE B O 1
ATOM 4046 N N . ASP B 1 226 ? -19.016 6.422 6.672 1 89.25 226 ASP B N 1
ATOM 4047 C CA . ASP B 1 226 ? -20.125 5.754 6 1 89.25 226 ASP B CA 1
ATOM 4048 C C . ASP B 1 226 ? -19.844 5.574 4.512 1 89.25 226 ASP B C 1
ATOM 4050 O O . ASP B 1 226 ? -18.812 6.055 4.008 1 89.25 226 ASP B O 1
ATOM 4054 N N . THR B 1 227 ? -20.609 4.703 3.809 1 77.25 227 THR B N 1
ATOM 4055 C CA . THR B 1 227 ? -20.422 4.398 2.396 1 77.25 227 THR B CA 1
ATOM 4056 C C . THR B 1 227 ? -21.266 5.32 1.523 1 77.25 227 THR B C 1
ATOM 4058 O O . THR B 1 227 ? -21.172 5.289 0.295 1 77.25 227 THR B O 1
ATOM 4061 N N . LYS B 1 228 ? -22.094 6.141 2.09 1 76.5 228 LYS B N 1
ATOM 4062 C CA . LYS B 1 228 ? -23.078 6.922 1.344 1 76.5 228 LYS B CA 1
ATOM 4063 C C . LYS B 1 228 ? -22.688 8.398 1.312 1 76.5 228 LYS B C 1
ATOM 4065 O O . LYS B 1 228 ? -23.344 9.203 0.64 1 76.5 228 LYS B O 1
ATOM 4070 N N . SER B 1 229 ? -21.609 8.672 2.02 1 71.44 229 SER B N 1
ATOM 4071 C CA . SER B 1 229 ? -21.234 10.078 2.121 1 71.44 229 SER B CA 1
ATOM 4072 C C . SER B 1 229 ? -20.906 10.664 0.75 1 71.44 229 SER B C 1
ATOM 4074 O O . SER B 1 229 ? -20.469 9.945 -0.148 1 71.44 229 SER B O 1
ATOM 4076 N N . ARG B 1 230 ? -21.219 11.883 0.71 1 73.5 230 ARG B N 1
ATOM 4077 C CA . ARG B 1 230 ? -20.875 12.609 -0.512 1 73.5 230 ARG B CA 1
ATOM 4078 C C . ARG B 1 230 ? -19.375 12.539 -0.79 1 73.5 230 ARG B C 1
ATOM 4080 O O . ARG B 1 230 ? -18.562 12.625 0.133 1 73.5 230 ARG B O 1
ATOM 4087 N N . HIS B 1 231 ? -19.125 12.477 -2.029 1 77.62 231 HIS B N 1
ATOM 4088 C CA . HIS B 1 231 ? -17.75 12.547 -2.51 1 77.62 231 HIS B CA 1
ATOM 4089 C C . HIS B 1 231 ? -17.094 13.867 -2.127 1 77.62 231 HIS B C 1
ATOM 4091 O O . HIS B 1 231 ? -17.594 14.938 -2.484 1 77.62 231 HIS B O 1
ATOM 4097 N N . LYS B 1 232 ? -16.094 13.867 -1.314 1 93.88 232 LYS B N 1
ATOM 4098 C CA . LYS B 1 232 ? -15.398 15.07 -0.867 1 93.88 232 LYS B CA 1
ATOM 4099 C C . LYS B 1 232 ? -13.883 14.883 -0.924 1 93.88 232 LYS B C 1
ATOM 4101 O O . LYS B 1 232 ? -13.367 13.82 -0.559 1 93.88 232 LYS B O 1
ATOM 4106 N N . VAL B 1 233 ? -13.258 15.891 -1.529 1 98.12 233 VAL B N 1
ATOM 4107 C CA . VAL B 1 233 ? -11.805 15.961 -1.532 1 98.12 233 VAL B CA 1
ATOM 4108 C C . VAL B 1 233 ? -11.344 17.188 -0.751 1 98.12 233 VAL B C 1
ATOM 4110 O O . VAL B 1 233 ? -11.477 18.312 -1.225 1 98.12 233 VAL B O 1
ATOM 4113 N N . ILE B 1 234 ? -10.766 16.922 0.483 1 98.69 234 ILE B N 1
ATOM 4114 C CA . ILE B 1 234 ? -10.406 18.078 1.298 1 98.69 234 ILE B CA 1
ATOM 4115 C C . ILE B 1 234 ? -9.055 17.844 1.967 1 98.69 234 ILE B C 1
ATOM 4117 O O . ILE B 1 234 ? -8.547 18.719 2.676 1 98.69 234 ILE B O 1
ATOM 4121 N N . ASP B 1 235 ? -8.453 16.688 1.798 1 98.94 235 ASP B N 1
ATOM 4122 C CA . ASP B 1 235 ? -7.102 16.375 2.256 1 98.94 235 ASP B CA 1
ATOM 4123 C C . ASP B 1 235 ? -6.102 16.438 1.104 1 98.94 235 ASP B C 1
ATOM 4125 O O . ASP B 1 235 ? -6.359 15.906 0.02 1 98.94 235 ASP B O 1
ATOM 4129 N N . TYR B 1 236 ? -4.969 17.141 1.36 1 98.94 236 TYR B N 1
ATOM 4130 C CA . TYR B 1 236 ? -4.027 17.344 0.265 1 98.94 236 TYR B CA 1
ATOM 4131 C C . TYR B 1 236 ? -2.588 17.188 0.744 1 98.94 236 TYR B C 1
ATOM 4133 O O . TYR B 1 236 ? -2.301 17.359 1.931 1 98.94 236 TYR B O 1
ATOM 4141 N N . VAL B 1 237 ? -1.743 16.812 -0.167 1 98.94 237 VAL B N 1
ATOM 4142 C CA . VAL B 1 237 ? -0.299 17 -0.107 1 98.94 237 VAL B CA 1
ATOM 4143 C C . VAL B 1 237 ? 0.15 17.891 -1.265 1 98.94 237 VAL B C 1
ATOM 4145 O O . VAL B 1 237 ? 0.193 17.453 -2.414 1 98.94 237 VAL B O 1
ATOM 4148 N N . PHE B 1 238 ? 0.419 19.125 -0.944 1 98.88 238 PHE B N 1
ATOM 4149 C CA . PHE B 1 238 ? 0.99 20.047 -1.91 1 98.88 238 PHE B CA 1
ATOM 4150 C C . PHE B 1 238 ? 2.514 20.016 -1.869 1 98.88 238 PHE B C 1
ATOM 4152 O O . PHE B 1 238 ? 3.104 19.766 -0.816 1 98.88 238 PHE B O 1
ATOM 4159 N N . PHE B 1 239 ? 3.111 20.219 -3.031 1 98.56 239 PHE B N 1
ATOM 4160 C CA . PHE B 1 239 ? 4.57 20.219 -3.027 1 98.56 239 PHE B CA 1
ATOM 4161 C C . PHE B 1 239 ? 5.109 21.391 -3.824 1 98.56 239 PHE B C 1
ATOM 4163 O O . PHE B 1 239 ? 4.375 22.031 -4.586 1 98.56 239 PHE B O 1
ATOM 4170 N N . ASP B 1 240 ? 6.352 21.656 -3.596 1 96.88 240 ASP B N 1
ATOM 4171 C CA . ASP B 1 240 ? 7.121 22.766 -4.145 1 96.88 240 ASP B CA 1
ATOM 4172 C C . ASP B 1 240 ? 7.074 22.766 -5.672 1 96.88 240 ASP B C 1
ATOM 4174 O O . ASP B 1 240 ? 7.324 21.734 -6.305 1 96.88 240 ASP B O 1
ATOM 4178 N N . PRO B 1 241 ? 6.703 23.938 -6.277 1 96.06 241 PRO B N 1
ATOM 4179 C CA . PRO B 1 241 ? 6.57 23.984 -7.734 1 96.06 241 PRO B CA 1
ATOM 4180 C C . PRO B 1 241 ? 7.902 23.781 -8.453 1 96.06 241 PRO B C 1
ATOM 4182 O O . PRO B 1 241 ? 7.934 23.625 -9.68 1 96.06 241 PRO B O 1
ATOM 4185 N N . ARG B 1 242 ? 9.062 23.781 -7.812 1 97.06 242 ARG B N 1
ATOM 4186 C CA . ARG B 1 242 ? 10.352 23.484 -8.422 1 97.06 242 ARG B CA 1
ATOM 4187 C C . ARG B 1 242 ? 10.438 22.016 -8.836 1 97.06 242 ARG B C 1
ATOM 4189 O O . ARG B 1 242 ? 11.273 21.656 -9.664 1 97.06 242 ARG B O 1
ATOM 4196 N N . LEU B 1 243 ? 9.617 21.156 -8.227 1 96.75 243 LEU B N 1
ATOM 4197 C CA . LEU B 1 243 ? 9.461 19.797 -8.703 1 96.75 243 LEU B CA 1
ATOM 4198 C C . LEU B 1 243 ? 8.406 19.719 -9.797 1 96.75 243 LEU B C 1
ATOM 4200 O O . LEU B 1 243 ? 7.367 20.359 -9.711 1 96.75 243 LEU B O 1
ATOM 4204 N N . THR B 1 244 ? 8.688 18.938 -10.797 1 95.44 244 THR B N 1
ATOM 4205 C CA . THR B 1 244 ? 7.746 18.828 -11.898 1 95.44 244 THR B CA 1
ATOM 4206 C C . THR B 1 244 ? 6.602 17.891 -11.547 1 95.44 244 THR B C 1
ATOM 4208 O O . THR B 1 244 ? 5.441 18.156 -11.875 1 95.44 244 THR B O 1
ATOM 4211 N N . THR B 1 245 ? 6.922 16.719 -10.938 1 94.94 245 THR B N 1
ATOM 4212 C CA . THR B 1 245 ? 5.949 15.695 -10.578 1 94.94 245 THR B CA 1
ATOM 4213 C C . THR B 1 245 ? 6.453 14.875 -9.398 1 94.94 245 THR B C 1
ATOM 4215 O O . THR B 1 245 ? 7.617 14.984 -9.008 1 94.94 245 THR B O 1
ATOM 4218 N N . ILE B 1 246 ? 5.527 14.219 -8.758 1 97.12 246 ILE B N 1
ATOM 4219 C CA . ILE B 1 246 ? 5.906 13.195 -7.789 1 97.12 246 ILE B CA 1
ATOM 4220 C C . ILE B 1 246 ? 5.691 11.805 -8.398 1 97.12 246 ILE B C 1
ATOM 4222 O O . ILE B 1 246 ? 5.016 11.672 -9.414 1 97.12 246 ILE B O 1
ATOM 4226 N N . GLN B 1 247 ? 6.277 10.797 -7.801 1 96.19 247 GLN B N 1
ATOM 4227 C CA . GLN B 1 247 ? 6.277 9.461 -8.398 1 96.19 247 GLN B CA 1
ATOM 4228 C C . GLN B 1 247 ? 4.914 8.797 -8.258 1 96.19 247 GLN B C 1
ATOM 4230 O O . GLN B 1 247 ? 4.422 8.164 -9.195 1 96.19 247 GLN B O 1
ATOM 4235 N N . GLY B 1 248 ? 4.41 8.844 -7.082 1 98.12 248 GLY B N 1
ATOM 4236 C CA . GLY B 1 248 ? 3.123 8.203 -6.852 1 98.12 248 GLY B CA 1
ATOM 4237 C C . GLY B 1 248 ? 2.236 8.984 -5.902 1 98.12 248 GLY B C 1
ATOM 4238 O O . GLY B 1 248 ? 2.729 9.648 -4.988 1 98.12 248 GLY B O 1
ATOM 4239 N N . PHE B 1 249 ? 0.909 8.93 -6.141 1 98.75 249 PHE B N 1
ATOM 4240 C CA . PHE B 1 249 ? -0.125 9.477 -5.27 1 98.75 249 PHE B CA 1
ATOM 4241 C C . PHE B 1 249 ? -1.228 8.453 -5.027 1 98.75 249 PHE B C 1
ATOM 4243 O O . PHE B 1 249 ? -1.73 7.844 -5.973 1 98.75 249 PHE B O 1
ATOM 4250 N N . ALA B 1 250 ? -1.57 8.289 -3.732 1 98.81 250 ALA B N 1
ATOM 4251 C CA . ALA B 1 250 ? -2.654 7.355 -3.434 1 98.81 250 ALA B CA 1
ATOM 4252 C C . ALA B 1 250 ? -3.588 7.922 -2.367 1 98.81 250 ALA B C 1
ATOM 4254 O O . ALA B 1 250 ? -3.135 8.547 -1.407 1 98.81 250 ALA B O 1
ATOM 4255 N N . VAL B 1 251 ? -4.871 7.734 -2.58 1 98.62 251 VAL B N 1
ATOM 4256 C CA . VAL B 1 251 ? -5.863 7.785 -1.51 1 98.62 251 VAL B CA 1
ATOM 4257 C C . VAL B 1 251 ? -6.203 6.367 -1.055 1 98.62 251 VAL B C 1
ATOM 4259 O O . VAL B 1 251 ? -6.891 5.629 -1.766 1 98.62 251 VAL B O 1
ATOM 4262 N N . LEU B 1 252 ? -5.781 5.996 0.086 1 98.31 252 LEU B N 1
ATOM 4263 C CA . LEU B 1 252 ? -5.875 4.621 0.569 1 98.31 252 LEU B CA 1
ATOM 4264 C C . LEU B 1 252 ? -7.238 4.359 1.204 1 98.31 252 LEU B C 1
ATOM 4266 O O . LEU B 1 252 ? -7.98 5.301 1.501 1 98.31 252 LEU B O 1
ATOM 4270 N N . ASP B 1 253 ? -7.574 3.092 1.364 1 95.81 253 ASP B N 1
ATOM 4271 C CA . ASP B 1 253 ? -8.812 2.723 2.047 1 95.81 253 ASP B CA 1
ATOM 4272 C C . ASP B 1 253 ? -8.695 2.945 3.553 1 95.81 253 ASP B C 1
ATOM 4274 O O . ASP B 1 253 ? -7.621 2.77 4.129 1 95.81 253 ASP B O 1
ATOM 4278 N N . ASN B 1 254 ? -9.75 3.42 4.113 1 96.88 254 ASN B N 1
ATOM 4279 C CA . ASN B 1 254 ? -9.805 3.592 5.562 1 96.88 254 ASN B CA 1
ATOM 4280 C C . ASN B 1 254 ? -10.82 2.648 6.203 1 96.88 254 ASN B C 1
ATOM 4282 O O . ASN B 1 254 ? -11.195 2.832 7.359 1 96.88 254 ASN B O 1
ATOM 4286 N N . HIS B 1 255 ? -11.312 1.694 5.418 1 95.31 255 HIS B N 1
ATOM 4287 C CA . HIS B 1 255 ? -12.367 0.801 5.887 1 95.31 255 HIS B CA 1
ATOM 4288 C C . HIS B 1 255 ? -12.055 -0.65 5.539 1 95.31 255 HIS B C 1
ATOM 4290 O O . HIS B 1 255 ? -12.078 -1.029 4.363 1 95.31 255 HIS B O 1
ATOM 4296 N N . PHE B 1 256 ? -11.766 -1.469 6.543 1 93.69 256 PHE B N 1
ATOM 4297 C CA . PHE B 1 256 ? -11.523 -2.895 6.363 1 93.69 256 PHE B CA 1
ATOM 4298 C C . PHE B 1 256 ? -12.406 -3.719 7.289 1 93.69 256 PHE B C 1
ATOM 4300 O O . PHE B 1 256 ? -12.414 -3.508 8.5 1 93.69 256 PHE B O 1
ATOM 4307 N N . ASP B 1 257 ? -13.148 -4.613 6.672 1 89.19 257 ASP B N 1
ATOM 4308 C CA . ASP B 1 257 ? -13.93 -5.613 7.395 1 89.19 257 ASP B CA 1
ATOM 4309 C C . ASP B 1 257 ? -14.797 -4.961 8.469 1 89.19 257 ASP B C 1
ATOM 4311 O O . ASP B 1 257 ? -14.797 -5.398 9.625 1 89.19 257 ASP B O 1
ATOM 4315 N N . GLY B 1 258 ? -15.359 -3.859 8.211 1 90.19 258 GLY B N 1
ATOM 4316 C CA . GLY B 1 258 ? -16.375 -3.227 9.039 1 90.19 258 GLY B CA 1
ATOM 4317 C C . GLY B 1 258 ? -15.805 -2.152 9.953 1 90.19 258 GLY B C 1
ATOM 4318 O O . GLY B 1 258 ? -16.547 -1.507 10.695 1 90.19 258 GLY B O 1
ATOM 4319 N N . ILE B 1 259 ? -14.539 -1.888 9.93 1 95 259 ILE B N 1
ATOM 4320 C CA . ILE B 1 259 ? -13.938 -0.895 10.812 1 95 259 ILE B CA 1
ATOM 4321 C C . ILE B 1 259 ? -13.344 0.242 9.984 1 95 259 ILE B C 1
ATOM 4323 O O . ILE B 1 259 ? -12.477 0.015 9.141 1 95 259 ILE B O 1
ATOM 4327 N N . TYR B 1 260 ? -13.859 1.45 10.188 1 96.81 260 TYR B N 1
ATOM 4328 C CA . TYR B 1 260 ? -13.227 2.662 9.672 1 96.81 260 TYR B CA 1
ATOM 4329 C C . TYR B 1 260 ? -12.133 3.146 10.617 1 96.81 260 TYR B C 1
ATOM 4331 O O . TYR B 1 260 ? -12.359 3.305 11.82 1 96.81 260 TYR B O 1
ATOM 4339 N N . SER B 1 261 ? -10.961 3.371 10.062 1 98.12 261 SER B N 1
ATOM 4340 C CA . SER B 1 261 ? -9.891 3.916 10.891 1 98.12 261 SER B CA 1
ATOM 4341 C C . SER B 1 261 ? -10.125 5.387 11.211 1 98.12 261 SER B C 1
ATOM 4343 O O . SER B 1 261 ? -9.641 5.895 12.219 1 98.12 261 SER B O 1
ATOM 4345 N N . SER B 1 262 ? -10.828 6.117 10.383 1 98.19 262 SER B N 1
ATOM 4346 C CA . SER B 1 262 ? -11.172 7.531 10.492 1 98.19 262 SER B CA 1
ATOM 4347 C C . SER B 1 262 ? -12.297 7.898 9.523 1 98.19 262 SER B C 1
ATOM 4349 O O . SER B 1 262 ? -12.711 7.078 8.703 1 98.19 262 SER B O 1
ATOM 4351 N N . ASP B 1 263 ? -12.836 9.07 9.727 1 97.31 263 ASP B N 1
ATOM 4352 C CA . ASP B 1 263 ? -13.773 9.586 8.734 1 97.31 263 ASP B CA 1
ATOM 4353 C C . ASP B 1 263 ? -13.031 10.133 7.512 1 97.31 263 ASP B C 1
ATOM 4355 O O . ASP B 1 263 ? -13.656 10.539 6.531 1 97.31 263 ASP B O 1
ATOM 4359 N N . HIS B 1 264 ? -11.727 10.156 7.527 1 98.56 264 HIS B N 1
ATOM 4360 C CA . HIS B 1 264 ? -10.883 10.531 6.391 1 98.56 264 HIS B CA 1
ATOM 4361 C C . HIS B 1 264 ? -10.07 9.336 5.902 1 98.56 264 HIS B C 1
ATOM 4363 O O . HIS B 1 264 ? -9.734 8.445 6.68 1 98.56 264 HIS B O 1
ATOM 4369 N N . ARG B 1 265 ? -9.75 9.344 4.602 1 98.25 265 ARG B N 1
ATOM 4370 C CA . ARG B 1 265 ? -8.812 8.375 4.023 1 98.25 265 ARG B CA 1
ATOM 4371 C C . ARG B 1 265 ? -7.379 8.883 4.117 1 98.25 265 ARG B C 1
ATOM 4373 O O . ARG B 1 265 ? -7.121 10.07 3.93 1 98.25 265 ARG B O 1
ATOM 4380 N N . PRO B 1 266 ? -6.383 7.945 4.395 1 98.81 266 PRO B N 1
ATOM 4381 C CA . PRO B 1 266 ? -4.984 8.367 4.336 1 98.81 266 PRO B CA 1
ATOM 4382 C C . PRO B 1 266 ? -4.523 8.695 2.916 1 98.81 266 PRO B C 1
ATOM 4384 O O . PRO B 1 266 ? -4.965 8.055 1.957 1 98.81 266 PRO B O 1
ATOM 4387 N N . LEU B 1 267 ? -3.744 9.68 2.812 1 98.94 267 LEU B N 1
ATOM 4388 C CA . LEU B 1 267 ? -3.006 9.945 1.583 1 98.94 267 LEU B CA 1
ATOM 4389 C C . LEU B 1 267 ? -1.581 9.414 1.677 1 98.94 267 LEU B C 1
ATOM 4391 O O . LEU B 1 267 ? -0.939 9.523 2.725 1 98.94 267 LEU B O 1
ATOM 4395 N N . LEU B 1 268 ? -1.099 8.812 0.632 1 98.88 268 LEU B N 1
ATOM 4396 C CA . LEU B 1 268 ? 0.284 8.359 0.527 1 98.88 268 LEU B CA 1
ATOM 4397 C C . LEU B 1 268 ? 0.936 8.891 -0.745 1 98.88 268 LEU B C 1
ATOM 4399 O O . LEU B 1 268 ? 0.434 8.664 -1.848 1 98.88 268 LEU B O 1
ATOM 4403 N N . VAL B 1 269 ? 2.014 9.633 -0.572 1 98.88 269 VAL B N 1
ATOM 4404 C CA . VAL B 1 269 ? 2.73 10.227 -1.697 1 98.88 269 VAL B CA 1
ATOM 4405 C C . VAL B 1 269 ? 4.148 9.656 -1.762 1 98.88 269 VAL B C 1
ATOM 4407 O O . VAL B 1 269 ? 4.844 9.594 -0.747 1 98.88 269 VAL B O 1
ATOM 4410 N N . GLU B 1 270 ? 4.531 9.148 -2.904 1 98.44 270 GLU B N 1
ATOM 4411 C CA . GLU B 1 270 ? 5.863 8.617 -3.172 1 98.44 270 GLU B CA 1
ATOM 4412 C C . GLU B 1 270 ? 6.738 9.641 -3.883 1 98.44 270 GLU B C 1
ATOM 4414 O O . GLU B 1 270 ? 6.375 10.148 -4.945 1 98.44 270 GLU B O 1
ATOM 4419 N N . ILE B 1 271 ? 7.922 9.938 -3.283 1 97.5 271 ILE B N 1
ATOM 4420 C CA . ILE B 1 271 ? 8.727 11.047 -3.773 1 97.5 271 ILE B CA 1
ATOM 4421 C C . ILE B 1 271 ? 10.172 10.594 -3.979 1 97.5 271 ILE B C 1
ATOM 4423 O O . ILE B 1 271 ? 10.727 9.867 -3.148 1 97.5 271 ILE B O 1
ATOM 4427 N N . SER B 1 272 ? 10.719 10.961 -5.094 1 94.38 272 SER B N 1
ATOM 4428 C CA . SER B 1 272 ? 12.156 10.836 -5.355 1 94.38 272 SER B CA 1
ATOM 4429 C C . SER B 1 272 ? 12.781 12.195 -5.648 1 94.38 272 SER B C 1
ATOM 4431 O O . SER B 1 272 ? 12.383 12.875 -6.594 1 94.38 272 SER B O 1
ATOM 4433 N N . LEU B 1 273 ? 13.734 12.586 -4.758 1 94.19 273 LEU B N 1
ATOM 4434 C CA . LEU B 1 273 ? 14.406 13.867 -4.926 1 94.19 273 LEU B CA 1
ATOM 4435 C C . LEU B 1 273 ? 15.875 13.664 -5.293 1 94.19 273 LEU B C 1
ATOM 4437 O O . LEU B 1 273 ? 16.531 12.773 -4.758 1 94.19 273 LEU B O 1
#

Foldseek 3Di:
DPPPQPDDKQWAKEKEEAQAAQDPPDDDLADGLVVLLVLVLCVVDVVCPPHWYKYWYWQYAPVSVVSSQCSNCPVHNQQKDKDWAALQFRHHPHIIGIIIGHCQFKDFPDWDKFWLAPGGNGRDDHDPAPDTWMKIWTWIDTPPHDDIEIEITIAFGQPDQVSLQSSLVVVVVVVVPPDDHKYKYWYFSNAACVGRNNVNNCVFWPWLCVFEPEEEEDDAFFQQSHPPDDRHHGTTITIGVVDRGFHYKYFHDQDDPSHGSHRTTMIMTIHID/DPPPQPDDKQWAKEKEEAQAAQDPPDDDLADGLVVLLVLVLCVVDVVCPPHWYKYWYWQYAPVSVVSSQCSNCPVHNQQKDKDWAALQFRHHPHIIGIIIGHCQFKDFDDWDKFWLAPGGNGRDDHDPAPDTWMKIWTWIDTPPHDDIEIEITIAFGQPDQVSLQSSLVVVVVVVVPPDDHKYKYWYFSNAACVGRNNVNNCVFWPWQCVFEPEEEEDDAFFQQSHPPDDRHHGTTITIGVVDRGFHYKYFHDQDDPSHGSHRGTMIMTIHID

Sequence (546 aa):
MSDNTTSGALNFKLYSHNIRYDNKNISGGEKPWSQRKQEIYKSIKFNGFNTKTVVTLQEVLKNQLDDLLKLLNEEKDLGWTYFGVGRNDGKEAGEYSPILYNKNDFKLIDSSTFWLSETPDVPSRGWDADQTRIVSWARLKPVDKGQSINVFNTHLDHIGVVARKESVKLIANKTVSYNSDISFITGDFNSEPKEEAYQTLSKVFKDSRLYNDNKYGFDNTFTGFDTKSRHKVIDYVFFDPRLTTIQGFAVLDNHFDGIYSSDHRPLLVEISLMSDNTTSGALNFKLYSHNIRYDNKNISGGEKPWSQRKQEIYKSIKFNGFNTKTVVTLQEVLKNQLDDLLKLLNEEKDLGWTYFGVGRNDGKEAGEYSPILYNKNDFKLIDSSTFWLSETPDVPSRGWDADQTRIVSWARLKPVDKGQSINVFNTHLDHIGVVARKESVKLIANKTVSYNSDISFITGDFNSEPKEEAYQTLSKVFKDSRLYNDNKYGFDNTFTGFDTKSRHKVIDYVFFDPRLTTIQGFAVLDNHFDGIYSSDHRPLLVEISL